Protein AF-A0A7Y8JFH6-F1 (afdb_monomer_lite)

Foldseek 3Di:
DFFQDQAEADDVVVLVVCVLLPNNVSYDHPVRDDPVVVVVSVVVSVVCVVVRRVSCVVRVVVSVVVVVVVVVVVCVVVVPDDLDQDDPDDDVDPVVLCLLQPFFDFKKKFAFLDPLQQQQAQFRNVVLLLQQVCLVVVVWQWEFAWDWFQDPLATDIDTDTHRHSVSSSVRHADDQADDDCLVVLLCLLVDDIAYEYEDELVSLVSSVVSCVVCVSSVVRYRFYEYEFDLFHAHPVLVVVLCVVVVHRSNQWGDWHLAGDAPPGWIWTQGVVRDIDIDRSCSSVLLVLQLQRTDQLSLQAQDRQSNSGQKGKYFQQDPVCNPPNHGMMMMTGNDPVVVVSVVVCCVVSSIPMDTDDSVSVCVRCQLSSLSRNALSLLLQVCLVVLVGHHDDDDSDHHDPLSVVLNCSNNVNHSQSVDPVSSVVVSPDDSVVSVVSSVSNSVSSND

pLDDT: mean 91.89, std 8.93, range [44.69, 98.88]

Structure (mmCIF, N/CA/C/O backbone):
data_AF-A0A7Y8JFH6-F1
#
_entry.id   AF-A0A7Y8JFH6-F1
#
loop_
_atom_site.group_PDB
_atom_site.id
_atom_site.type_symbol
_atom_site.label_atom_id
_atom_site.label_alt_id
_atom_site.label_comp_id
_atom_site.label_asym_id
_atom_site.label_entity_id
_atom_site.label_seq_id
_atom_site.pdbx_PDB_ins_code
_atom_site.Cartn_x
_atom_site.Cartn_y
_atom_site.Cartn_z
_atom_site.occupancy
_atom_site.B_iso_or_equiv
_atom_site.auth_seq_id
_atom_site.auth_comp_id
_atom_site.auth_asym_id
_atom_site.auth_atom_id
_atom_site.pdbx_PDB_model_num
ATOM 1 N N . MET A 1 1 ? 12.325 31.658 -53.247 1.00 56.62 1 MET A N 1
ATOM 2 C CA . MET A 1 1 ? 12.623 30.346 -52.626 1.00 56.62 1 MET A CA 1
ATOM 3 C C . MET A 1 1 ? 11.669 29.320 -53.206 1.00 56.62 1 MET A C 1
ATOM 5 O O . MET A 1 1 ? 10.513 29.658 -53.399 1.00 56.62 1 MET A O 1
ATOM 9 N N . GLY A 1 2 ? 12.150 28.122 -53.534 1.00 71.38 2 GLY A N 1
ATOM 10 C CA . GLY A 1 2 ? 11.347 27.076 -54.175 1.00 71.38 2 GLY A CA 1
ATOM 11 C C . GLY A 1 2 ? 12.100 26.475 -55.345 1.00 71.38 2 GLY A C 1
ATOM 12 O O . GLY A 1 2 ? 11.827 26.805 -56.493 1.00 71.38 2 GLY A O 1
ATOM 13 N N . VAL A 1 3 ? 13.129 25.690 -55.039 1.00 84.38 3 VAL A N 1
ATOM 14 C CA . VAL A 1 3 ? 13.939 25.002 -56.045 1.00 84.38 3 VAL A CA 1
ATOM 15 C C . VAL A 1 3 ? 13.212 23.702 -56.398 1.00 84.38 3 VAL A C 1
ATOM 17 O O . VAL A 1 3 ? 13.028 22.874 -55.502 1.00 84.38 3 VAL A O 1
ATOM 20 N N . PRO A 1 4 ? 12.766 23.515 -57.653 1.00 85.81 4 PRO A N 1
ATOM 21 C CA . PRO A 1 4 ? 12.249 22.231 -58.103 1.00 85.81 4 PRO A CA 1
ATOM 22 C C . PRO A 1 4 ? 13.277 21.142 -57.810 1.00 85.81 4 PRO A C 1
ATOM 24 O O . PRO A 1 4 ? 14.447 21.279 -58.160 1.00 85.81 4 PRO A O 1
ATOM 27 N N . THR A 1 5 ? 12.855 20.096 -57.108 1.00 85.19 5 THR A N 1
ATOM 28 C CA . THR A 1 5 ? 13.759 19.058 -56.608 1.00 85.19 5 THR A CA 1
ATOM 29 C C . THR A 1 5 ? 13.280 17.705 -57.106 1.00 85.19 5 THR A C 1
ATOM 31 O O . THR A 1 5 ? 12.131 17.339 -56.874 1.00 85.19 5 THR A O 1
ATOM 34 N N . LEU A 1 6 ? 14.170 16.968 -57.773 1.00 85.69 6 LEU A N 1
ATOM 35 C CA . LEU A 1 6 ? 13.974 15.558 -58.093 1.00 85.69 6 LEU A CA 1
ATOM 36 C C . LEU A 1 6 ? 14.655 14.724 -57.010 1.00 85.69 6 LEU A C 1
ATOM 38 O O . LEU A 1 6 ? 15.860 14.852 -56.792 1.00 85.69 6 LEU A O 1
ATOM 42 N N . LEU A 1 7 ? 13.892 13.872 -56.337 1.00 83.38 7 LEU A N 1
ATOM 43 C CA . LEU A 1 7 ? 14.429 12.955 -55.342 1.00 83.38 7 LEU A CA 1
ATOM 44 C C . LEU A 1 7 ? 14.799 11.633 -56.026 1.00 83.38 7 LEU A C 1
ATOM 46 O O . LEU A 1 7 ? 13.977 11.049 -56.732 1.00 83.38 7 LEU A O 1
ATOM 50 N N . VAL A 1 8 ? 16.036 11.166 -55.830 1.00 82.44 8 VAL A N 1
ATOM 51 C CA . VAL A 1 8 ? 16.575 9.942 -56.449 1.00 82.44 8 VAL A CA 1
ATOM 52 C C . VAL A 1 8 ? 17.218 9.066 -55.372 1.00 82.44 8 VAL A C 1
ATOM 54 O O . VAL A 1 8 ? 18.068 9.547 -54.629 1.00 82.44 8 VAL A O 1
ATOM 57 N N . GLY A 1 9 ? 16.803 7.797 -55.271 1.00 67.94 9 GLY A N 1
ATOM 58 C CA . GLY A 1 9 ? 17.399 6.808 -54.355 1.00 67.94 9 GLY A CA 1
ATOM 59 C C . GLY A 1 9 ? 17.304 7.152 -52.856 1.00 67.94 9 GLY A C 1
ATOM 60 O O . GLY A 1 9 ? 18.327 7.242 -52.181 1.00 67.94 9 GLY A O 1
ATOM 61 N N . TRP A 1 10 ? 16.097 7.367 -52.321 1.00 63.84 10 TRP A N 1
ATOM 62 C CA . TRP A 1 10 ? 15.882 7.933 -50.974 1.00 63.84 10 TRP A CA 1
ATOM 63 C C . TRP A 1 10 ? 15.429 6.943 -49.890 1.00 63.84 10 TRP A C 1
ATOM 65 O O . TRP A 1 10 ? 15.054 5.803 -50.148 1.00 63.84 10 TRP A O 1
ATOM 75 N N . SER A 1 11 ? 15.395 7.451 -48.649 1.00 60.56 11 SER A N 1
ATOM 76 C CA . SER A 1 11 ? 14.645 6.896 -47.514 1.00 60.56 11 SER A CA 1
ATOM 77 C C . SER A 1 11 ? 13.288 7.600 -47.350 1.00 60.56 11 SER A C 1
ATOM 79 O O . SER A 1 11 ? 13.166 8.784 -47.676 1.00 60.56 11 SER A O 1
ATOM 81 N N . HIS A 1 12 ? 12.274 6.903 -46.813 1.00 72.81 12 HIS A N 1
ATOM 82 C CA . HIS A 1 12 ? 10.877 7.375 -46.684 1.00 72.81 12 HIS A CA 1
ATOM 83 C C . HIS A 1 12 ? 10.707 8.807 -46.133 1.00 72.81 12 HIS A C 1
ATOM 85 O O . HIS A 1 12 ? 9.778 9.505 -46.522 1.00 72.81 12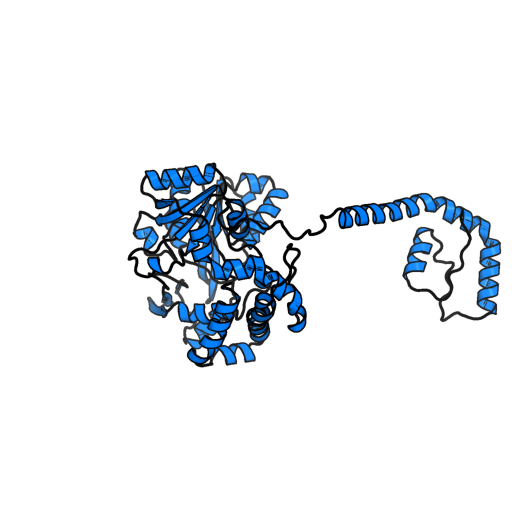 HIS A O 1
ATOM 91 N N . LYS A 1 13 ? 11.655 9.288 -45.321 1.00 76.25 13 LYS A N 1
ATOM 92 C CA . LYS A 1 13 ? 11.662 10.635 -44.735 1.00 76.25 13 LYS A CA 1
ATOM 93 C C . LYS A 1 13 ? 11.619 11.773 -45.765 1.00 76.25 13 LYS A C 1
ATOM 95 O O . LYS A 1 13 ? 11.018 12.808 -45.505 1.00 76.25 13 LYS A O 1
ATOM 100 N N . TYR A 1 14 ? 12.285 11.629 -46.909 1.00 80.69 14 TYR A N 1
ATOM 101 C CA . TYR A 1 14 ? 12.331 12.699 -47.918 1.00 80.69 14 TYR A CA 1
ATOM 102 C C . TYR A 1 14 ? 11.073 12.734 -48.789 1.00 80.69 14 TYR A C 1
ATOM 104 O O . TYR A 1 14 ? 10.660 13.810 -49.216 1.00 80.69 14 TYR A O 1
ATOM 112 N N . LEU A 1 15 ? 10.443 11.574 -48.994 1.00 81.62 15 LEU A N 1
ATOM 113 C CA . LEU A 1 15 ? 9.133 11.486 -49.631 1.00 81.62 15 LEU A CA 1
ATOM 114 C C . LEU A 1 15 ? 8.068 12.168 -48.771 1.00 81.62 15 LEU A C 1
ATOM 116 O O . LEU A 1 15 ? 7.333 12.997 -49.287 1.00 81.62 15 LEU A O 1
ATOM 120 N N . GLU A 1 16 ? 8.048 11.906 -47.462 1.00 85.00 16 GLU A N 1
ATOM 121 C CA . GLU A 1 16 ? 7.107 12.562 -46.543 1.00 85.00 16 GLU A CA 1
ATOM 122 C C . GLU A 1 16 ? 7.185 14.091 -46.647 1.00 85.00 16 GLU A C 1
ATOM 124 O O . GLU A 1 16 ? 6.158 14.762 -46.693 1.00 85.00 16 GLU A O 1
ATOM 129 N N . VAL A 1 17 ? 8.396 14.651 -46.758 1.00 86.69 17 VAL A N 1
ATOM 130 C CA . VAL A 1 17 ? 8.580 16.096 -46.957 1.00 86.69 17 VAL A CA 1
ATOM 131 C C . VAL A 1 17 ? 8.032 16.548 -48.311 1.00 86.69 17 VAL A C 1
ATOM 133 O O . VAL A 1 17 ? 7.343 17.561 -48.360 1.00 86.69 17 VAL A O 1
ATOM 136 N N . LEU A 1 18 ? 8.293 15.821 -49.403 1.00 88.44 18 LEU A N 1
ATOM 137 C CA . LEU A 1 18 ? 7.726 16.150 -50.718 1.00 88.44 18 LEU A CA 1
ATOM 138 C C . LEU A 1 18 ? 6.194 16.069 -50.728 1.00 88.44 18 LEU A C 1
ATOM 140 O O . LEU A 1 18 ? 5.548 16.927 -51.328 1.00 88.44 18 LEU A O 1
ATOM 144 N N . ASP A 1 19 ? 5.605 15.096 -50.039 1.00 90.94 19 ASP A N 1
ATOM 145 C CA . ASP A 1 19 ? 4.155 14.933 -49.922 1.00 90.94 19 ASP A CA 1
ATOM 146 C C . ASP A 1 19 ? 3.500 16.108 -49.192 1.00 90.94 19 ASP A C 1
ATOM 148 O O . ASP A 1 19 ? 2.414 16.541 -49.583 1.00 90.94 19 ASP A O 1
ATOM 152 N N . MET A 1 20 ? 4.182 16.713 -48.211 1.00 90.62 20 MET A N 1
ATOM 153 C CA . MET A 1 20 ? 3.708 17.951 -47.573 1.00 90.62 20 MET A CA 1
ATOM 154 C C . MET A 1 20 ? 3.569 19.119 -48.566 1.00 90.62 20 MET A C 1
ATOM 156 O O . MET A 1 20 ? 2.767 20.024 -48.337 1.00 90.62 20 MET A O 1
ATOM 160 N N . PHE A 1 21 ? 4.324 19.093 -49.668 1.00 92.06 21 PHE A N 1
ATOM 161 C CA . PHE A 1 21 ? 4.227 20.050 -50.775 1.00 92.06 21 PHE A CA 1
ATOM 162 C C . PHE A 1 21 ? 3.392 19.531 -51.958 1.00 92.06 21 PHE A C 1
ATOM 164 O O . PHE A 1 21 ? 3.303 20.217 -52.973 1.00 92.06 21 PHE A O 1
ATOM 171 N N . GLN A 1 22 ? 2.791 18.339 -51.849 1.00 92.06 22 GLN A N 1
ATOM 172 C CA . GLN A 1 22 ? 2.114 17.629 -52.945 1.00 92.06 22 GLN A CA 1
ATOM 173 C C . GLN A 1 22 ? 3.027 17.362 -54.155 1.00 92.06 22 GLN A C 1
ATOM 175 O O . GLN A 1 22 ? 2.615 17.451 -55.314 1.00 92.06 22 GLN A O 1
ATOM 180 N N . LEU A 1 23 ? 4.291 17.047 -53.878 1.00 92.12 23 LEU A N 1
ATOM 181 C CA . LEU A 1 23 ? 5.343 16.807 -54.865 1.00 92.12 23 LEU A CA 1
ATOM 182 C C . LEU A 1 23 ? 5.895 15.378 -54.814 1.00 92.12 23 LEU A C 1
ATOM 184 O O . LEU A 1 23 ? 6.928 15.112 -55.423 1.00 92.12 23 LEU A O 1
ATOM 188 N N . GLY A 1 24 ? 5.216 14.445 -54.138 1.00 86.56 24 GLY A N 1
ATOM 189 C CA . GLY A 1 24 ? 5.629 13.039 -54.059 1.00 86.56 24 GLY A CA 1
ATOM 190 C C . GLY A 1 24 ? 5.756 12.339 -55.415 1.00 86.56 24 GLY A C 1
ATOM 191 O O . GLY A 1 24 ? 6.442 11.329 -55.525 1.00 86.56 24 GLY A O 1
ATOM 192 N N . GLU A 1 25 ? 5.156 12.892 -56.475 1.00 86.75 25 GLU A N 1
ATOM 193 C CA . GLU A 1 25 ? 5.345 12.421 -57.852 1.00 86.75 25 GLU A CA 1
ATOM 194 C C . GLU A 1 25 ? 6.782 12.621 -58.370 1.00 86.75 25 GLU A C 1
ATOM 196 O O . GLU A 1 25 ? 7.214 11.889 -59.262 1.00 86.75 25 GLU A O 1
ATOM 201 N N . TRP A 1 26 ? 7.547 13.566 -57.805 1.00 88.50 26 TRP A N 1
ATOM 202 C CA . TRP A 1 26 ? 8.926 13.908 -58.193 1.00 88.50 26 TRP A CA 1
ATOM 203 C C . TRP A 1 26 ? 9.975 13.037 -57.499 1.00 88.50 26 TRP A C 1
ATOM 205 O O . TRP A 1 26 ? 11.069 13.482 -57.148 1.00 88.50 26 TRP A O 1
ATOM 215 N N . GLN A 1 27 ? 9.628 11.765 -57.334 1.00 86.44 27 GLN A N 1
ATOM 216 C CA . GLN A 1 27 ? 10.474 10.736 -56.762 1.00 86.44 27 GLN A CA 1
ATOM 217 C C . GLN A 1 27 ? 10.718 9.634 -57.813 1.00 86.44 27 GLN A C 1
ATOM 219 O O . GLN A 1 27 ? 9.790 9.182 -58.486 1.00 86.44 27 GLN A O 1
ATOM 224 N N . MET A 1 28 ? 11.963 9.176 -57.958 1.00 83.06 28 MET A N 1
ATOM 225 C CA . MET A 1 28 ? 12.337 7.974 -58.727 1.00 83.06 28 MET A CA 1
ATOM 226 C C . MET A 1 28 ? 13.029 6.840 -57.919 1.00 83.06 28 MET A C 1
ATOM 228 O O . MET A 1 28 ? 14.190 6.953 -57.515 1.00 83.06 28 MET A O 1
ATOM 232 N N . ASP A 1 29 ? 12.305 5.739 -57.682 1.00 78.75 29 ASP A N 1
ATOM 233 C CA . ASP A 1 29 ? 12.780 4.613 -56.862 1.00 78.75 29 ASP A CA 1
ATOM 234 C C . ASP A 1 29 ? 14.007 3.930 -57.494 1.00 78.75 29 ASP A C 1
ATOM 236 O O . ASP A 1 29 ? 14.147 3.902 -58.720 1.00 78.75 29 ASP A O 1
ATOM 240 N N . TYR A 1 30 ? 14.889 3.352 -56.669 1.00 76.75 30 TYR A N 1
ATOM 241 C CA . TYR A 1 30 ? 16.127 2.714 -57.137 1.00 76.75 30 TYR A CA 1
ATOM 242 C C . TYR A 1 30 ? 15.876 1.555 -58.118 1.00 76.75 30 TYR A C 1
ATOM 244 O O . TYR A 1 30 ? 16.711 1.291 -58.979 1.00 76.75 30 TYR A O 1
ATOM 252 N N . SER A 1 31 ? 14.718 0.891 -58.038 1.00 77.31 31 SER A N 1
ATOM 253 C CA . SER A 1 31 ? 14.317 -0.178 -58.963 1.00 77.31 31 SER A CA 1
ATOM 254 C C . SER A 1 31 ? 14.031 0.311 -60.389 1.00 77.31 31 SER A C 1
ATOM 256 O O . SER A 1 31 ? 13.975 -0.499 -61.311 1.00 77.31 31 SER A O 1
ATOM 258 N N . ARG A 1 32 ? 13.862 1.625 -60.590 1.00 69.94 32 ARG A N 1
ATOM 259 C CA . ARG A 1 32 ? 13.560 2.261 -61.888 1.00 69.94 32 ARG A CA 1
ATOM 260 C C . ARG A 1 32 ? 14.728 3.099 -62.420 1.00 69.94 32 ARG A C 1
ATOM 262 O O . ARG A 1 32 ? 14.540 3.968 -63.267 1.00 69.94 32 ARG A O 1
ATOM 269 N N . PHE A 1 33 ? 15.928 2.859 -61.900 1.00 76.44 33 PHE A N 1
ATOM 270 C CA . PHE A 1 33 ? 17.109 3.678 -62.139 1.00 76.44 33 PHE A CA 1
ATOM 271 C C . PHE A 1 33 ? 17.815 3.308 -63.456 1.00 76.44 33 PHE A C 1
ATOM 273 O O . PHE A 1 33 ? 18.425 2.248 -63.573 1.00 76.44 33 PHE A O 1
ATOM 280 N N . SER A 1 34 ? 17.770 4.207 -64.442 1.00 85.50 34 SER A N 1
ATOM 281 C CA . SER A 1 34 ? 18.643 4.209 -65.626 1.00 85.50 34 SER A CA 1
ATOM 282 C C . SER A 1 34 ? 18.992 5.650 -66.004 1.00 85.50 34 SER A C 1
ATOM 284 O O . SER A 1 34 ? 18.264 6.574 -65.633 1.00 85.50 34 SER A O 1
ATOM 286 N N . LEU A 1 35 ? 20.102 5.859 -66.720 1.00 83.12 35 LEU A N 1
ATOM 287 C CA . LEU A 1 35 ? 20.533 7.201 -67.128 1.00 83.12 35 LEU A CA 1
ATOM 288 C C . LEU A 1 35 ? 19.455 7.905 -67.966 1.00 83.12 35 LEU A C 1
ATOM 290 O O . LEU A 1 35 ? 19.136 9.063 -67.703 1.00 83.12 35 LEU A O 1
ATOM 294 N N . ASP A 1 36 ? 18.847 7.181 -68.906 1.00 88.25 36 ASP A N 1
ATOM 295 C CA . ASP A 1 36 ? 17.793 7.711 -69.772 1.00 88.25 36 ASP A CA 1
ATOM 296 C C . ASP A 1 36 ? 16.550 8.100 -68.963 1.00 88.25 36 ASP A C 1
ATOM 298 O O . ASP A 1 36 ? 16.059 9.221 -69.091 1.00 88.25 36 ASP A O 1
ATOM 302 N N . ALA A 1 37 ? 16.118 7.244 -68.029 1.00 84.62 37 ALA A N 1
ATOM 303 C CA . ALA A 1 37 ? 14.980 7.536 -67.158 1.00 84.62 37 ALA A CA 1
ATOM 304 C C . ALA A 1 37 ? 15.211 8.770 -66.265 1.00 84.62 37 ALA A C 1
ATOM 306 O O . ALA A 1 37 ? 14.288 9.555 -66.051 1.00 84.62 37 ALA A O 1
ATOM 307 N N . ILE A 1 38 ? 16.433 8.984 -65.761 1.00 85.44 38 ILE A N 1
ATOM 308 C CA . ILE A 1 38 ? 16.773 10.183 -64.974 1.00 85.44 38 ILE A CA 1
ATOM 309 C C . ILE A 1 38 ? 16.719 11.430 -65.853 1.00 85.44 38 ILE A C 1
ATOM 311 O O . ILE A 1 38 ? 16.131 12.436 -65.454 1.00 85.44 38 ILE A O 1
ATOM 315 N N . CYS A 1 39 ? 17.318 11.366 -67.044 1.00 88.44 39 CYS A N 1
ATOM 316 C CA . CYS A 1 39 ? 17.331 12.476 -67.989 1.00 88.44 39 CYS A CA 1
ATOM 317 C C . CYS A 1 39 ? 15.914 12.868 -68.425 1.00 88.44 39 CYS A C 1
ATOM 319 O O . CYS A 1 39 ? 15.609 14.060 -68.474 1.00 88.44 39 CYS A O 1
ATOM 321 N N . ASP A 1 40 ? 15.044 11.895 -68.694 1.00 89.44 40 ASP A N 1
ATOM 322 C CA . ASP A 1 40 ? 13.644 12.141 -69.051 1.00 89.44 40 ASP A CA 1
ATOM 323 C C . ASP A 1 40 ? 12.879 12.776 -67.885 1.00 89.44 40 ASP A C 1
ATOM 325 O O . ASP A 1 40 ? 12.254 13.824 -68.044 1.00 89.44 40 ASP A O 1
ATOM 329 N N . ARG A 1 41 ? 13.017 12.230 -66.670 1.00 88.81 41 ARG A N 1
ATOM 330 C CA . ARG A 1 41 ? 12.370 12.797 -65.475 1.00 88.81 41 ARG A CA 1
ATOM 331 C C . ARG A 1 41 ? 12.860 14.198 -65.134 1.00 88.81 41 ARG A C 1
ATOM 333 O O . ARG A 1 41 ? 12.076 15.008 -64.641 1.00 88.81 41 ARG A O 1
ATOM 340 N N . PHE A 1 42 ? 14.133 14.493 -65.381 1.00 89.25 42 PHE A N 1
ATOM 341 C CA . PHE A 1 42 ? 14.674 15.833 -65.197 1.00 89.25 42 PHE A CA 1
ATOM 342 C C . PHE A 1 42 ? 14.129 16.804 -66.251 1.00 89.25 42 PHE A C 1
ATOM 344 O O . PHE A 1 42 ? 13.738 17.915 -65.900 1.00 89.25 42 PHE A O 1
ATOM 351 N N . ARG A 1 43 ? 14.029 16.380 -67.519 1.00 92.06 43 ARG A N 1
ATOM 352 C CA . ARG A 1 43 ? 13.391 17.175 -68.582 1.00 92.06 43 ARG A CA 1
ATOM 353 C C . ARG A 1 43 ? 11.930 17.489 -68.248 1.00 92.06 43 ARG A C 1
ATOM 355 O O . ARG A 1 43 ? 11.533 18.648 -68.350 1.00 92.06 43 ARG A O 1
ATOM 362 N N . ASP A 1 44 ? 11.176 16.511 -67.751 1.00 91.88 44 ASP A N 1
ATOM 363 C CA . ASP A 1 44 ? 9.791 16.709 -67.305 1.00 91.88 44 ASP A CA 1
ATOM 364 C C . ASP A 1 44 ? 9.689 17.689 -66.126 1.00 91.88 44 ASP A C 1
ATOM 366 O O . ASP A 1 44 ? 8.803 18.547 -66.101 1.00 91.88 44 ASP A O 1
ATOM 370 N N . LEU A 1 45 ? 10.607 17.597 -65.155 1.00 91.81 45 LEU A N 1
ATOM 371 C CA . LEU A 1 45 ? 10.655 18.516 -64.013 1.00 91.81 45 LEU A CA 1
ATOM 372 C C . LEU A 1 45 ? 10.946 19.951 -64.457 1.00 91.81 45 LEU A C 1
ATOM 374 O O . LEU A 1 45 ? 10.324 20.883 -63.951 1.00 91.81 45 LEU A O 1
ATOM 378 N N . VAL A 1 46 ? 11.871 20.128 -65.403 1.00 91.62 46 VAL A N 1
ATOM 379 C CA . VAL A 1 46 ? 12.195 21.438 -65.980 1.00 91.62 46 VAL A CA 1
ATOM 380 C C . VAL A 1 46 ? 10.991 21.997 -66.736 1.00 91.62 46 VAL A C 1
ATOM 382 O O . VAL A 1 46 ? 10.640 23.156 -66.542 1.00 91.62 46 VAL A O 1
ATOM 385 N N . HIS A 1 47 ? 10.290 21.177 -67.524 1.00 93.88 47 HIS A N 1
ATOM 386 C CA . HIS A 1 47 ? 9.086 21.617 -68.232 1.00 93.88 47 HIS A CA 1
ATOM 387 C C . HIS A 1 47 ? 7.957 22.034 -67.269 1.00 93.88 47 HIS A C 1
ATOM 389 O O . HIS A 1 47 ? 7.207 22.969 -67.548 1.00 93.88 47 HIS A O 1
ATOM 395 N N . ARG A 1 48 ? 7.823 21.359 -66.120 1.00 93.50 48 ARG A N 1
ATOM 396 C CA . ARG A 1 48 ? 6.808 21.658 -65.091 1.00 93.50 48 ARG A CA 1
ATOM 397 C C . ARG A 1 48 ? 7.335 22.552 -63.964 1.00 93.50 48 ARG A C 1
ATOM 399 O O . ARG A 1 48 ? 6.701 22.656 -62.913 1.00 93.50 48 ARG A O 1
ATOM 406 N N . GLU A 1 49 ? 8.463 23.240 -64.157 1.00 92.31 49 GLU A N 1
ATOM 407 C CA . GLU A 1 49 ? 9.128 23.941 -63.055 1.00 92.31 49 GLU A CA 1
ATOM 408 C C . GLU A 1 49 ? 8.258 25.033 -62.417 1.00 92.31 49 GLU A C 1
ATOM 410 O O . GLU A 1 49 ? 8.304 25.228 -61.202 1.00 92.31 49 GLU A O 1
ATOM 415 N N . GLN A 1 50 ? 7.436 25.727 -63.212 1.00 91.38 50 GLN A N 1
ATOM 416 C CA . GLN A 1 50 ? 6.572 26.795 -62.710 1.00 91.38 50 GLN A CA 1
ATOM 417 C C . GLN A 1 50 ? 5.472 26.239 -61.803 1.00 91.38 50 GLN A C 1
ATOM 419 O O . GLN A 1 50 ? 5.218 26.802 -60.739 1.00 91.38 50 GLN A O 1
ATOM 424 N N . GLU A 1 51 ? 4.879 25.105 -62.177 1.00 92.00 51 GLU A N 1
ATOM 425 C CA . GLU A 1 51 ? 3.876 24.408 -61.370 1.00 92.00 51 GLU A CA 1
ATOM 426 C C . GLU A 1 51 ? 4.477 23.960 -60.031 1.00 92.00 51 GLU A C 1
ATOM 428 O O . GLU A 1 51 ? 3.908 24.198 -58.964 1.00 92.00 51 GLU A O 1
ATOM 433 N N . VAL A 1 52 ? 5.676 23.372 -60.071 1.00 91.62 52 VAL A N 1
ATOM 434 C CA . VAL A 1 52 ? 6.391 22.930 -58.867 1.00 91.62 52 VAL A CA 1
ATOM 435 C C . VAL A 1 52 ? 6.721 24.117 -57.962 1.00 91.62 52 VAL A C 1
ATOM 437 O O . VAL A 1 52 ? 6.504 24.051 -56.753 1.00 91.62 52 VAL A O 1
ATOM 440 N N . ARG A 1 53 ? 7.181 25.239 -58.528 1.00 93.31 53 ARG A N 1
ATOM 441 C CA . ARG A 1 53 ? 7.449 26.473 -57.772 1.00 93.31 53 ARG A CA 1
ATOM 442 C C . ARG A 1 53 ? 6.191 27.035 -57.115 1.00 93.31 53 ARG A C 1
ATOM 444 O O . ARG A 1 53 ? 6.263 27.457 -55.961 1.00 93.31 53 ARG A O 1
ATOM 451 N N . GLN A 1 54 ? 5.055 27.018 -57.811 1.00 92.81 54 GLN A N 1
ATOM 452 C CA . GLN A 1 54 ? 3.770 27.467 -57.268 1.00 92.81 54 GLN A CA 1
ATOM 453 C C . GLN A 1 54 ? 3.296 26.575 -56.119 1.00 92.81 54 GLN A C 1
ATOM 455 O O . GLN A 1 54 ? 2.922 27.097 -55.070 1.00 92.81 54 GLN A O 1
ATOM 460 N N . LYS A 1 55 ? 3.388 25.246 -56.266 1.00 91.69 55 LYS A N 1
ATOM 461 C CA . LYS A 1 55 ? 3.082 24.293 -55.186 1.00 91.69 55 LYS A CA 1
ATOM 462 C C . LYS A 1 55 ? 3.971 24.524 -53.965 1.00 91.69 55 LYS A C 1
ATOM 464 O O . LYS A 1 55 ? 3.461 24.628 -52.850 1.00 91.69 55 LYS A O 1
ATOM 469 N N . ILE A 1 56 ? 5.283 24.699 -54.161 1.00 92.19 56 ILE A N 1
ATOM 470 C CA . ILE A 1 56 ? 6.190 25.022 -53.050 1.00 92.19 56 ILE A CA 1
ATOM 471 C C . ILE A 1 56 ? 5.749 26.315 -52.365 1.00 92.19 56 ILE A C 1
ATOM 473 O O . ILE A 1 56 ? 5.587 26.322 -51.150 1.00 92.19 56 ILE A O 1
ATOM 477 N N . ALA A 1 57 ? 5.507 27.388 -53.120 1.00 93.00 57 ALA A N 1
ATOM 478 C CA . ALA A 1 57 ? 5.105 28.673 -52.555 1.00 93.00 57 ALA A CA 1
ATOM 479 C C . ALA A 1 57 ? 3.775 28.601 -51.783 1.00 93.00 57 ALA A C 1
ATOM 481 O O . ALA A 1 57 ? 3.670 29.181 -50.704 1.00 93.00 57 ALA A O 1
ATOM 482 N N . ALA A 1 58 ? 2.788 27.864 -52.298 1.00 94.06 58 ALA A N 1
ATOM 483 C CA . ALA A 1 58 ? 1.475 27.713 -51.674 1.00 94.06 58 ALA A CA 1
ATOM 484 C C . ALA A 1 58 ? 1.532 26.926 -50.354 1.00 94.06 58 ALA A C 1
ATOM 486 O O . ALA A 1 58 ? 0.853 27.281 -49.390 1.00 94.06 58 ALA A O 1
ATOM 487 N N . HIS A 1 59 ? 2.354 25.875 -50.290 1.00 93.69 59 HIS A N 1
ATOM 488 C CA . HIS A 1 59 ? 2.432 24.996 -49.120 1.00 93.69 59 HIS A CA 1
ATOM 489 C C . HIS A 1 59 ? 3.508 25.409 -48.107 1.00 93.69 59 HIS A C 1
ATOM 491 O O . HIS A 1 59 ? 3.397 25.056 -46.931 1.00 93.69 59 HIS A O 1
ATOM 497 N N . LEU A 1 60 ? 4.508 26.202 -48.511 1.00 92.56 60 LEU A N 1
ATOM 498 C CA . LEU A 1 60 ? 5.616 26.628 -47.650 1.00 92.56 60 LEU A CA 1
ATOM 499 C C . LEU A 1 60 ? 5.161 27.229 -46.309 1.00 92.56 60 LEU A C 1
ATOM 501 O O . LEU A 1 60 ? 5.719 26.817 -45.295 1.00 92.56 60 LEU A O 1
ATOM 505 N N . PRO A 1 61 ? 4.139 28.107 -46.224 1.00 93.81 61 PRO A N 1
ATOM 506 C CA . PRO A 1 61 ? 3.688 28.631 -44.933 1.00 93.81 61 PRO A CA 1
ATOM 507 C C . PRO A 1 61 ? 3.200 27.539 -43.968 1.00 93.81 61 PRO A C 1
ATOM 509 O O . PRO A 1 61 ? 3.530 27.561 -42.782 1.00 93.81 61 PRO A O 1
ATOM 512 N N . ALA A 1 62 ? 2.446 26.554 -44.466 1.00 91.50 62 ALA A N 1
ATOM 513 C CA . ALA A 1 62 ? 1.916 25.462 -43.651 1.00 91.50 62 ALA A CA 1
ATOM 514 C C . ALA A 1 62 ? 3.017 24.483 -43.216 1.00 91.50 62 ALA A C 1
ATOM 516 O O . ALA A 1 62 ? 3.042 24.053 -42.061 1.00 91.50 62 ALA A O 1
ATOM 517 N N . VAL A 1 63 ? 3.954 24.171 -44.117 1.00 89.81 63 VAL A N 1
ATOM 518 C CA . VAL A 1 63 ? 5.110 23.316 -43.816 1.00 89.81 63 VAL A CA 1
ATOM 519 C C . VAL A 1 63 ? 6.027 23.979 -42.789 1.00 89.81 63 VAL A C 1
ATOM 521 O O . VAL A 1 63 ? 6.421 23.331 -41.820 1.00 89.81 63 VAL A O 1
ATOM 524 N N . THR A 1 64 ? 6.305 25.278 -42.938 1.00 89.38 64 THR A N 1
ATOM 525 C CA . THR A 1 64 ? 7.082 26.056 -41.963 1.00 89.38 64 THR A CA 1
ATOM 526 C C . THR A 1 64 ? 6.407 26.043 -40.596 1.00 89.38 64 THR A C 1
ATOM 528 O O . THR A 1 64 ? 7.051 25.669 -39.621 1.00 89.38 64 THR A O 1
ATOM 531 N N . LYS A 1 65 ? 5.094 26.300 -40.521 1.00 89.06 65 LYS A N 1
ATOM 532 C CA . LYS A 1 65 ? 4.333 26.235 -39.262 1.00 89.06 65 LYS A CA 1
ATOM 533 C C . LYS A 1 65 ? 4.351 24.842 -38.618 1.00 89.06 65 LYS A C 1
ATOM 535 O O . LYS A 1 65 ? 4.430 24.708 -37.399 1.00 89.06 65 LYS A O 1
ATOM 540 N N . SER A 1 66 ? 4.290 23.780 -39.423 1.00 87.94 66 SER A N 1
ATOM 541 C CA . SER A 1 66 ? 4.437 22.407 -38.923 1.00 87.94 66 SER A CA 1
ATOM 542 C C . SER A 1 66 ? 5.844 22.139 -38.381 1.00 87.94 66 SER A C 1
ATOM 544 O O . SER A 1 66 ? 5.991 21.408 -37.404 1.00 87.94 66 SER A O 1
ATOM 546 N N . SER A 1 67 ? 6.872 22.712 -39.008 1.00 85.62 67 SER A N 1
ATOM 547 C CA . SER A 1 67 ? 8.265 22.608 -38.565 1.00 85.62 67 SER A CA 1
ATOM 548 C C . SER A 1 67 ? 8.513 23.396 -37.275 1.00 85.62 67 SER A C 1
ATOM 550 O O . SER A 1 67 ? 9.154 22.888 -36.359 1.00 85.62 67 SER A O 1
ATOM 552 N N . GLU A 1 68 ? 7.937 24.594 -37.147 1.00 88.12 68 GLU A N 1
ATOM 553 C CA . GLU A 1 68 ? 7.966 25.410 -35.924 1.00 88.12 68 GLU A CA 1
ATOM 554 C C . GLU A 1 68 ? 7.397 24.651 -34.721 1.00 88.12 68 GLU A C 1
ATOM 556 O O . GLU A 1 68 ? 7.998 24.648 -33.651 1.00 88.12 68 GLU A O 1
ATOM 561 N N . ARG A 1 69 ? 6.325 23.874 -34.912 1.00 86.62 69 ARG A N 1
ATOM 562 C CA . ARG A 1 69 ? 5.761 23.028 -33.849 1.00 86.62 69 ARG A CA 1
ATOM 563 C C . ARG A 1 69 ? 6.746 21.976 -33.318 1.00 86.62 69 ARG A C 1
ATOM 565 O O . ARG A 1 69 ? 6.662 21.591 -32.153 1.00 86.62 69 ARG A O 1
ATOM 572 N N . ASN A 1 70 ? 7.690 21.510 -34.142 1.00 83.44 70 ASN A N 1
ATOM 573 C CA . ASN A 1 70 ? 8.758 20.621 -33.675 1.00 83.44 70 ASN A CA 1
ATOM 574 C C . ASN A 1 70 ? 9.754 21.365 -32.775 1.00 83.44 70 ASN A C 1
ATOM 576 O O . ASN A 1 70 ? 10.277 20.765 -31.837 1.00 83.44 70 ASN A O 1
ATOM 580 N N . TRP A 1 71 ? 9.993 22.656 -33.029 1.00 84.19 71 TRP A N 1
ATOM 581 C CA . TRP A 1 71 ? 10.801 23.507 -32.155 1.00 84.19 71 TRP A CA 1
ATOM 582 C C . TRP A 1 71 ? 10.099 23.800 -30.835 1.00 84.19 71 TRP A C 1
ATOM 584 O O . TRP A 1 71 ? 10.758 23.726 -29.804 1.00 84.19 71 TRP A O 1
ATOM 594 N N . ASP A 1 72 ? 8.784 24.021 -30.836 1.00 83.56 72 ASP A N 1
ATOM 595 C CA . ASP A 1 72 ? 8.003 24.167 -29.600 1.00 83.56 72 ASP A CA 1
ATOM 596 C C . ASP A 1 72 ? 8.076 22.899 -28.737 1.00 83.56 72 ASP A C 1
ATOM 598 O O . ASP A 1 72 ? 8.346 22.964 -27.539 1.00 83.56 72 ASP A O 1
ATOM 602 N N . LEU A 1 73 ? 7.920 21.724 -29.356 1.00 82.56 73 LEU A N 1
ATOM 603 C CA . LEU A 1 73 ? 8.066 20.429 -28.682 1.00 82.56 73 LEU A CA 1
ATOM 604 C C . LEU A 1 73 ? 9.494 20.205 -28.170 1.00 82.56 73 LEU A C 1
ATOM 606 O O . LEU A 1 73 ? 9.692 19.705 -27.062 1.00 82.56 73 LEU A O 1
ATOM 610 N N . ALA A 1 74 ? 10.507 20.571 -28.959 1.00 80.75 74 ALA A N 1
ATOM 611 C CA . ALA A 1 74 ? 11.899 20.491 -28.534 1.00 80.75 74 ALA A CA 1
ATOM 612 C C . ALA A 1 74 ? 12.177 21.451 -27.370 1.00 80.75 74 ALA A C 1
ATOM 614 O O . ALA A 1 74 ? 12.837 21.061 -26.412 1.00 80.75 74 ALA A O 1
ATOM 615 N N . ALA A 1 75 ? 11.640 22.669 -27.411 1.00 77.38 75 ALA A N 1
ATOM 616 C CA . ALA A 1 75 ? 11.743 23.643 -26.337 1.00 77.38 75 ALA A CA 1
ATOM 617 C C . ALA A 1 75 ? 11.034 23.147 -25.072 1.00 77.38 75 ALA A C 1
ATOM 619 O O . ALA A 1 75 ? 11.612 23.254 -23.999 1.00 77.38 75 ALA A O 1
ATOM 620 N N . GLU A 1 76 ? 9.855 22.530 -25.167 1.00 76.56 76 GLU A N 1
ATOM 621 C CA . GLU A 1 76 ? 9.171 21.892 -24.033 1.00 76.56 76 GLU A CA 1
ATOM 622 C C . GLU A 1 76 ? 10.031 20.772 -23.415 1.00 76.56 76 GLU A C 1
ATOM 624 O O . GLU A 1 76 ? 10.206 20.703 -22.196 1.00 76.56 76 GLU A O 1
ATOM 629 N N . LEU A 1 77 ? 10.638 19.927 -24.254 1.00 73.31 77 LEU A N 1
ATOM 630 C CA . LEU A 1 77 ? 11.503 18.828 -23.818 1.00 73.31 77 LEU A CA 1
ATOM 631 C C . LEU A 1 77 ? 12.845 19.294 -23.238 1.00 73.31 77 LEU A C 1
ATOM 633 O O . LEU A 1 77 ? 13.365 18.646 -22.332 1.00 73.31 77 LEU A O 1
ATOM 637 N N . LEU A 1 78 ? 13.419 20.382 -23.754 1.00 71.31 78 LEU A N 1
ATOM 638 C CA . LEU A 1 78 ? 14.712 20.929 -23.323 1.00 71.31 78 LEU A CA 1
ATOM 639 C C . LEU A 1 78 ? 14.579 21.907 -22.150 1.00 71.31 78 LEU A C 1
ATOM 641 O O . LEU A 1 78 ? 15.501 22.025 -21.346 1.00 71.31 78 LEU A O 1
ATOM 645 N N . SER A 1 79 ? 13.433 22.579 -22.033 1.00 65.56 79 SER A N 1
ATOM 646 C CA . SER A 1 79 ? 13.053 23.381 -20.862 1.00 65.56 79 SER A CA 1
ATOM 647 C C . SER A 1 79 ? 12.578 22.505 -19.708 1.00 65.56 79 SER A C 1
ATOM 649 O O . SER A 1 79 ? 12.454 22.986 -18.579 1.00 65.56 79 SER A O 1
ATOM 651 N N . ALA A 1 80 ? 12.347 21.209 -19.957 1.00 53.28 80 ALA A N 1
ATOM 652 C CA . ALA A 1 80 ? 12.246 20.236 -18.888 1.00 53.28 80 ALA A CA 1
ATOM 653 C C . ALA A 1 80 ? 13.528 20.338 -18.043 1.00 53.28 80 ALA A C 1
ATOM 655 O O . ALA A 1 80 ? 14.632 20.279 -18.591 1.00 53.28 80 ALA A O 1
ATOM 656 N N . PRO A 1 81 ? 13.413 20.531 -16.720 1.00 47.06 81 PRO A N 1
ATOM 657 C CA . PRO A 1 81 ? 14.553 20.860 -15.884 1.00 47.06 81 PRO A CA 1
ATOM 658 C C . PRO A 1 81 ? 15.666 19.831 -16.075 1.00 47.06 81 PRO A C 1
ATOM 660 O O . PRO A 1 81 ? 15.468 18.633 -15.854 1.00 47.06 81 PRO A O 1
ATOM 663 N N . ILE A 1 82 ? 16.853 20.315 -16.465 1.00 52.34 82 ILE A N 1
ATOM 664 C CA . ILE A 1 82 ? 18.090 19.541 -16.384 1.00 52.34 82 ILE A CA 1
ATOM 665 C C . ILE A 1 82 ? 18.132 18.990 -14.966 1.00 52.34 82 ILE A C 1
ATOM 667 O O . ILE A 1 82 ? 18.109 19.762 -14.005 1.00 52.34 82 ILE A O 1
ATOM 671 N N . ILE A 1 83 ? 18.177 17.664 -14.839 1.00 48.72 83 ILE A N 1
ATOM 672 C CA . ILE A 1 83 ? 18.355 16.982 -13.561 1.00 48.72 83 ILE A CA 1
ATOM 673 C C . ILE A 1 83 ? 19.732 17.388 -13.026 1.00 48.72 83 ILE A C 1
ATOM 675 O O . ILE A 1 83 ? 20.745 16.725 -13.256 1.00 48.72 83 ILE A O 1
ATOM 679 N N . ARG A 1 84 ? 19.783 18.524 -12.335 1.00 44.69 84 ARG A N 1
ATOM 680 C CA . ARG A 1 84 ? 20.902 18.878 -11.479 1.00 44.69 84 ARG A CA 1
ATOM 681 C C . ARG A 1 84 ? 20.878 17.868 -10.330 1.00 44.69 84 ARG A C 1
ATOM 683 O O . ARG A 1 84 ? 19.792 17.559 -9.831 1.00 44.69 84 ARG A O 1
ATOM 690 N N . PRO A 1 85 ? 22.028 17.302 -9.924 1.00 49.09 85 PRO A N 1
ATOM 691 C CA . PRO A 1 85 ? 22.067 16.515 -8.702 1.00 49.09 85 PRO A CA 1
ATOM 692 C C . PRO A 1 85 ? 21.484 17.380 -7.583 1.00 49.09 85 PRO A C 1
ATOM 694 O O . PRO A 1 85 ? 21.916 18.521 -7.412 1.00 49.09 85 PRO A O 1
ATOM 697 N N . GLU A 1 86 ? 20.458 16.872 -6.895 1.00 54.56 86 GLU A N 1
ATOM 698 C CA . GLU A 1 86 ? 19.828 17.629 -5.815 1.00 54.56 86 GLU A CA 1
ATOM 699 C C . GLU A 1 86 ? 20.895 18.101 -4.816 1.00 54.56 86 GLU A C 1
ATOM 701 O O . GLU A 1 86 ? 21.827 17.336 -4.519 1.00 54.56 86 GLU A O 1
ATOM 706 N N . PRO A 1 87 ? 20.767 19.328 -4.278 1.00 53.69 87 PRO A N 1
ATOM 707 C CA . PRO A 1 87 ? 21.609 19.762 -3.175 1.00 53.69 87 PRO A CA 1
ATOM 708 C C . PRO A 1 87 ? 21.544 18.724 -2.047 1.00 53.69 87 PRO A C 1
ATOM 710 O O . PRO A 1 87 ? 20.513 18.083 -1.822 1.00 53.69 87 PRO A O 1
ATOM 713 N N . LYS A 1 88 ? 22.669 18.513 -1.354 1.00 55.66 88 LYS A N 1
ATOM 714 C CA . LYS A 1 88 ? 22.726 17.593 -0.212 1.00 55.66 88 LYS A CA 1
ATOM 715 C C . LYS A 1 88 ? 21.714 18.067 0.836 1.00 55.66 88 LYS A C 1
ATOM 717 O O . LYS A 1 88 ? 21.969 19.045 1.526 1.00 55.66 88 LYS A O 1
ATOM 722 N N . ARG A 1 89 ? 20.577 17.376 0.948 1.00 66.31 89 ARG A N 1
ATOM 723 C CA . ARG A 1 89 ? 19.584 17.637 1.996 1.00 66.31 89 ARG A CA 1
ATOM 724 C C . ARG A 1 89 ? 20.214 17.274 3.346 1.00 66.31 89 ARG A C 1
ATOM 726 O O . ARG A 1 89 ? 20.703 16.143 3.464 1.00 66.31 89 ARG A O 1
ATOM 733 N N . PRO A 1 90 ? 20.252 18.175 4.340 1.00 60.00 90 PRO A N 1
ATOM 734 C CA . PRO A 1 90 ? 20.895 17.877 5.613 1.00 60.00 90 PRO A CA 1
ATOM 735 C C . PRO A 1 90 ? 20.214 16.679 6.278 1.00 60.00 90 PRO A C 1
ATOM 737 O O . PRO A 1 90 ? 18.991 16.657 6.443 1.00 60.00 90 PRO A O 1
ATOM 740 N N . PHE A 1 91 ? 20.989 15.666 6.665 1.00 65.62 91 PHE A N 1
ATOM 741 C CA . PHE A 1 91 ? 20.478 14.612 7.538 1.00 65.62 91 PHE A CA 1
ATOM 742 C C . PHE A 1 91 ? 20.062 15.253 8.871 1.00 65.62 91 PHE A C 1
ATOM 744 O O . PHE A 1 91 ? 20.797 16.084 9.394 1.00 65.62 91 PHE A O 1
ATOM 751 N N . GLY A 1 92 ? 18.877 14.922 9.383 1.00 75.56 92 GLY A N 1
ATOM 752 C CA . GLY A 1 92 ? 18.286 15.606 10.543 1.00 75.56 92 GLY A CA 1
ATOM 753 C C . GLY A 1 92 ? 17.347 16.775 10.206 1.00 75.56 92 GLY A C 1
ATOM 754 O O . GLY A 1 92 ? 16.657 17.255 11.095 1.00 75.56 92 GLY A O 1
ATOM 755 N N . SER A 1 93 ? 17.263 17.221 8.944 1.00 87.00 93 SER A N 1
ATOM 756 C CA . SER A 1 93 ? 16.318 18.278 8.532 1.00 87.00 93 SER A CA 1
ATOM 757 C C . SER A 1 93 ? 14.944 17.734 8.121 1.00 87.00 93 SER A C 1
ATOM 759 O O . SER A 1 93 ? 14.828 16.595 7.653 1.00 87.00 93 SER A O 1
ATOM 761 N N . ARG A 1 94 ? 13.908 18.585 8.204 1.00 88.50 94 ARG A N 1
ATOM 762 C CA . ARG A 1 94 ? 12.560 18.292 7.681 1.00 88.50 94 ARG A CA 1
ATOM 763 C C . ARG A 1 94 ? 12.588 17.970 6.187 1.00 88.50 94 ARG A C 1
ATOM 765 O O . ARG A 1 94 ? 12.038 16.956 5.778 1.00 88.50 94 ARG A O 1
ATOM 772 N N . GLU A 1 95 ? 13.313 18.752 5.394 1.00 87.50 95 GLU A N 1
ATOM 773 C CA . GLU A 1 95 ? 13.488 18.542 3.945 1.00 87.50 95 GLU A CA 1
ATOM 774 C C . GLU A 1 95 ? 14.122 17.177 3.624 1.00 87.50 95 GLU A C 1
ATOM 776 O O . GLU A 1 95 ? 13.778 16.511 2.636 1.00 87.50 95 GLU A O 1
ATOM 781 N N . GLY A 1 96 ? 15.061 16.745 4.473 1.00 88.94 96 GLY A N 1
ATOM 782 C CA . GLY A 1 96 ? 15.669 15.421 4.424 1.00 88.94 96 GLY A CA 1
ATOM 783 C C . GLY A 1 96 ? 14.676 14.306 4.750 1.00 88.94 96 GLY A C 1
ATOM 784 O O . GLY A 1 96 ? 14.712 13.259 4.104 1.00 88.94 96 GLY A O 1
ATOM 785 N N . ALA A 1 97 ? 13.764 14.523 5.699 1.00 93.19 97 ALA A N 1
ATOM 786 C CA . ALA A 1 97 ? 12.697 13.574 6.005 1.00 93.19 97 ALA A CA 1
ATOM 787 C C . ALA A 1 97 ? 11.639 13.506 4.891 1.00 93.19 97 ALA A C 1
ATOM 789 O O . ALA A 1 97 ? 11.266 12.414 4.457 1.00 93.19 97 ALA A O 1
ATOM 790 N N . GLU A 1 98 ? 11.219 14.653 4.357 1.00 94.44 98 GLU A N 1
ATOM 791 C CA . GLU A 1 98 ? 10.229 14.759 3.277 1.00 94.44 98 GLU A CA 1
ATOM 792 C C . GLU A 1 98 ? 10.700 14.101 1.974 1.00 94.44 98 GLU A C 1
ATOM 794 O O . GLU A 1 98 ? 9.883 13.593 1.210 1.00 94.44 98 GLU A O 1
ATOM 799 N N . PHE A 1 99 ? 12.013 14.000 1.737 1.00 91.19 99 PHE A N 1
ATOM 800 C CA . PHE A 1 99 ? 12.545 13.175 0.644 1.00 91.19 99 PHE A CA 1
ATOM 801 C C . PHE A 1 99 ? 12.060 11.713 0.720 1.00 91.19 99 PHE A C 1
ATOM 803 O O . PHE A 1 99 ? 11.740 11.091 -0.299 1.00 91.19 99 PHE A O 1
ATOM 810 N N . TRP A 1 100 ? 12.038 11.150 1.930 1.00 93.44 100 TRP A N 1
ATOM 811 C CA . TRP A 1 100 ? 11.706 9.748 2.168 1.00 93.44 100 TRP A CA 1
ATOM 812 C C . TRP A 1 100 ? 10.208 9.528 2.369 1.00 93.44 100 TRP A C 1
ATOM 814 O O . TRP A 1 100 ? 9.672 8.542 1.866 1.00 93.44 100 TRP A O 1
ATOM 824 N N . LEU A 1 101 ? 9.550 10.425 3.103 1.00 96.00 101 LEU A N 1
ATOM 825 C CA . LEU A 1 101 ? 8.154 10.276 3.529 1.00 96.00 101 LEU A CA 1
ATOM 826 C C . LEU A 1 101 ? 7.150 10.975 2.585 1.00 96.00 101 LEU A C 1
ATOM 828 O O . LEU A 1 101 ? 5.936 10.751 2.681 1.00 96.00 101 LEU A O 1
ATOM 832 N N . GLY A 1 102 ? 7.648 11.821 1.676 1.00 95.62 102 GLY A N 1
ATOM 833 C CA . GLY A 1 102 ? 6.874 12.869 1.006 1.00 95.62 102 GLY A CA 1
ATOM 834 C C . GLY A 1 102 ? 6.537 14.016 1.959 1.00 95.62 102 GLY A C 1
ATOM 835 O O . GLY A 1 102 ? 6.810 13.923 3.152 1.00 95.62 102 GLY A O 1
ATOM 836 N N . ALA A 1 103 ? 5.906 15.076 1.454 1.00 95.56 103 ALA A N 1
ATOM 837 C CA . ALA A 1 103 ? 5.432 16.178 2.293 1.00 95.56 103 ALA A CA 1
ATOM 838 C C . ALA A 1 103 ? 4.420 15.674 3.335 1.00 95.56 103 ALA A C 1
ATOM 840 O O . ALA A 1 103 ? 3.456 14.982 2.990 1.00 95.56 103 ALA A O 1
ATOM 841 N N . PHE A 1 104 ? 4.644 16.000 4.603 1.00 97.94 104 PHE A N 1
ATOM 842 C CA . PHE A 1 104 ? 3.785 15.614 5.721 1.00 97.94 104 PHE A CA 1
ATOM 843 C C . PHE A 1 104 ? 3.561 16.813 6.641 1.00 97.94 104 PHE A C 1
ATOM 845 O O . PHE A 1 104 ? 4.354 17.753 6.632 1.00 97.94 104 PHE A O 1
ATOM 852 N N . ASP A 1 105 ? 2.499 16.764 7.441 1.00 98.19 105 ASP A N 1
ATOM 853 C CA . ASP A 1 105 ? 2.212 17.759 8.473 1.00 98.19 105 ASP A CA 1
ATOM 854 C C . ASP A 1 105 ? 2.724 17.279 9.839 1.00 98.19 105 ASP A C 1
ATOM 856 O O . ASP A 1 105 ? 3.691 17.842 10.356 1.00 98.19 105 ASP A O 1
ATOM 860 N N . GLN A 1 106 ? 2.165 16.176 10.360 1.00 98.31 106 GLN A N 1
ATOM 861 C CA . GLN A 1 106 ? 2.580 15.553 11.623 1.00 98.31 106 GLN A CA 1
ATOM 862 C C . GLN A 1 106 ? 2.767 14.035 11.510 1.00 98.31 106 GLN A C 1
ATOM 864 O O . GLN A 1 106 ? 2.180 13.371 10.655 1.00 98.31 106 GLN A O 1
ATOM 869 N N . CYS A 1 107 ? 3.609 13.488 12.388 1.00 98.56 107 CYS A N 1
ATOM 870 C CA . CYS A 1 107 ? 3.947 12.070 12.483 1.00 98.56 107 CYS A CA 1
ATOM 871 C C . CYS A 1 107 ? 3.576 11.543 13.874 1.00 98.56 107 CYS A C 1
ATOM 873 O O . CYS A 1 107 ? 3.850 12.202 14.874 1.00 98.56 107 CYS A O 1
ATOM 875 N N . PHE A 1 108 ? 3.006 10.341 13.934 1.00 98.69 108 PHE A N 1
ATOM 876 C CA . PHE A 1 108 ? 2.542 9.696 15.160 1.00 98.69 108 PHE A CA 1
ATOM 877 C C . PHE A 1 108 ? 2.900 8.207 15.199 1.00 98.69 108 PHE A C 1
ATOM 879 O O . PHE A 1 108 ? 3.016 7.533 14.168 1.00 98.69 108 PHE A O 1
ATOM 886 N N . ILE A 1 109 ? 3.019 7.666 16.406 1.00 98.50 109 ILE A N 1
ATOM 887 C CA . ILE A 1 109 ? 3.155 6.232 16.652 1.00 98.50 109 ILE A CA 1
ATOM 888 C C . ILE A 1 109 ? 2.159 5.803 17.725 1.00 98.50 109 ILE A C 1
ATOM 890 O O . ILE A 1 109 ? 1.975 6.495 18.719 1.00 98.50 109 ILE A O 1
ATOM 894 N N . GLY A 1 110 ? 1.471 4.683 17.513 1.00 97.62 110 GLY A N 1
ATOM 895 C CA . GLY A 1 110 ? 0.418 4.262 18.435 1.00 97.62 110 GLY A CA 1
ATOM 896 C C . GLY A 1 110 ? -0.491 3.171 17.897 1.00 97.62 110 GLY A C 1
ATOM 897 O O . GLY A 1 110 ? -0.179 2.483 16.920 1.00 97.62 110 GLY A O 1
ATOM 898 N N . HIS A 1 111 ? -1.641 3.012 18.533 1.00 97.75 111 HIS A N 1
ATOM 899 C CA . HIS A 1 111 ? -2.654 2.028 18.174 1.00 97.75 111 HIS A CA 1
ATOM 900 C C . HIS A 1 111 ? -4.068 2.531 18.493 1.00 97.75 111 HIS A C 1
ATOM 902 O O . HIS A 1 111 ? -4.253 3.533 19.174 1.00 97.75 111 HIS A O 1
ATOM 908 N N . ALA A 1 112 ? -5.084 1.822 18.006 1.00 97.69 112 ALA A N 1
ATOM 909 C CA . ALA A 1 112 ? -6.470 2.028 18.404 1.00 97.69 112 ALA A CA 1
ATOM 910 C C . ALA A 1 112 ? -6.619 1.808 19.916 1.00 97.69 112 ALA A C 1
ATOM 912 O O . ALA A 1 112 ? -6.077 0.830 20.437 1.00 97.69 112 ALA A O 1
ATOM 913 N N . GLY A 1 113 ? -7.342 2.686 20.611 1.00 96.88 113 GLY A N 1
ATOM 914 C CA . GLY A 1 113 ? -7.642 2.557 22.043 1.00 96.88 113 GLY A CA 1
ATOM 915 C C . GLY A 1 113 ? -8.559 1.369 22.351 1.00 96.88 113 GLY A C 1
ATOM 916 O O . GLY A 1 113 ? -8.418 0.719 23.385 1.00 96.88 113 GLY A O 1
ATOM 917 N N . ASP A 1 114 ? -9.393 0.981 21.389 1.00 95.25 114 ASP A N 1
ATOM 918 C CA . ASP A 1 114 ? -10.313 -0.154 21.482 1.00 95.25 114 ASP A CA 1
ATOM 919 C C . ASP A 1 114 ? -9.643 -1.502 21.148 1.00 95.25 114 ASP A C 1
ATOM 921 O O . ASP A 1 114 ? -9.052 -1.684 20.077 1.00 95.25 114 ASP A O 1
ATOM 925 N N . GLU A 1 115 ? -9.742 -2.461 22.069 1.00 93.31 115 GLU A N 1
ATOM 926 C CA . GLU A 1 115 ? -9.161 -3.800 21.941 1.00 93.31 115 GLU A CA 1
ATOM 927 C C . GLU A 1 115 ? -9.777 -4.644 20.828 1.00 93.31 115 GLU A C 1
ATOM 929 O O . GLU A 1 115 ? -9.040 -5.296 20.085 1.00 93.31 115 GLU A O 1
ATOM 934 N N . GLN A 1 116 ? -11.090 -4.559 20.619 1.00 92.06 116 GLN A N 1
ATOM 935 C CA . GLN A 1 116 ? -11.787 -5.337 19.591 1.00 92.06 116 GLN A CA 1
ATOM 936 C C . GLN A 1 116 ? -11.321 -4.950 18.181 1.00 92.06 116 GLN A C 1
ATOM 938 O O . GLN A 1 116 ? -11.265 -5.782 17.263 1.00 92.06 116 GLN A O 1
ATOM 943 N N . ILE A 1 117 ? -10.933 -3.681 18.007 1.00 93.75 117 ILE A N 1
ATOM 944 C CA . ILE A 1 117 ? -10.302 -3.199 16.776 1.00 93.75 117 ILE A CA 1
ATOM 945 C C . ILE A 1 117 ? -8.909 -3.826 16.623 1.00 93.75 117 ILE A C 1
ATOM 947 O O . ILE A 1 117 ? -8.554 -4.285 15.531 1.00 93.75 117 ILE A O 1
ATOM 951 N N . ARG A 1 118 ? -8.116 -3.872 17.702 1.00 91.31 118 ARG A N 1
ATOM 952 C CA . ARG A 1 118 ? -6.729 -4.366 17.681 1.00 91.31 118 ARG A CA 1
ATOM 953 C C . ARG A 1 118 ? -6.621 -5.868 17.442 1.00 91.31 118 ARG A C 1
ATOM 955 O O . ARG A 1 118 ? -5.784 -6.271 16.638 1.00 91.31 118 ARG A O 1
ATOM 962 N N . GLU A 1 119 ? -7.445 -6.688 18.089 1.00 86.81 119 GLU A N 1
ATOM 963 C CA . GLU A 1 119 ? -7.325 -8.157 18.059 1.00 86.81 119 GLU A CA 1
ATOM 964 C C . GLU A 1 119 ? -7.315 -8.741 16.637 1.00 86.81 119 GLU A C 1
ATOM 966 O O . GLU A 1 119 ? -6.550 -9.654 16.319 1.00 86.81 119 GLU A O 1
ATOM 971 N N . GLY A 1 120 ? -8.140 -8.189 15.744 1.00 80.50 120 GLY A N 1
ATOM 972 C CA . GLY A 1 120 ? -8.211 -8.634 14.352 1.00 80.50 120 GLY A CA 1
ATOM 973 C C . GLY A 1 120 ? -7.333 -7.853 13.374 1.00 80.50 120 GLY A C 1
ATOM 974 O O . GLY A 1 120 ? -7.331 -8.170 12.181 1.00 80.50 120 GLY A O 1
ATOM 975 N N . ALA A 1 121 ? -6.617 -6.824 13.826 1.00 86.44 121 ALA A N 1
ATOM 976 C CA . ALA A 1 121 ? -5.850 -5.953 12.950 1.00 86.44 121 ALA A CA 1
ATOM 977 C C . ALA A 1 121 ? -4.528 -6.592 12.495 1.00 86.44 121 ALA A C 1
ATOM 979 O O . ALA A 1 121 ? -3.898 -7.393 13.183 1.00 86.44 121 ALA A O 1
ATOM 980 N N . ALA A 1 122 ? -4.060 -6.186 11.309 1.00 84.75 122 ALA A N 1
ATOM 981 C CA . ALA A 1 122 ? -2.725 -6.562 10.846 1.00 84.75 122 ALA A CA 1
ATOM 982 C C . ALA A 1 122 ? -1.613 -5.838 11.619 1.00 84.75 122 ALA A C 1
ATOM 984 O O . ALA A 1 122 ? -0.498 -6.351 11.648 1.00 84.75 122 ALA A O 1
ATOM 985 N N . SER A 1 123 ? -1.903 -4.671 12.209 1.00 89.81 123 SER A N 1
ATOM 986 C CA . SER A 1 123 ? -1.009 -3.807 12.999 1.00 89.81 123 SER A CA 1
ATOM 987 C C . SER A 1 123 ? -1.771 -3.251 14.214 1.00 89.81 123 SER A C 1
ATOM 989 O O . SER A 1 123 ? -2.622 -3.944 14.749 1.00 89.81 123 SER A O 1
ATOM 991 N N . GLY A 1 124 ? -1.543 -2.004 14.623 1.00 93.94 124 GLY A N 1
ATOM 992 C CA . GLY A 1 124 ? -2.249 -1.354 15.733 1.00 93.94 124 GLY A CA 1
ATOM 993 C C . GLY A 1 124 ? -3.688 -0.902 15.457 1.00 93.94 124 GLY A C 1
ATOM 994 O O . GLY A 1 124 ? -4.183 -0.065 16.189 1.00 93.94 124 GLY A O 1
ATOM 995 N N . GLY A 1 125 ? -4.364 -1.364 14.399 1.00 95.25 125 GLY A N 1
ATOM 996 C CA . GLY A 1 125 ? -5.797 -1.072 14.178 1.00 95.25 125 GLY A CA 1
ATOM 997 C C . GLY A 1 125 ? -6.174 0.373 13.803 1.00 95.25 125 GLY A C 1
ATOM 998 O O . GLY A 1 125 ? -7.356 0.673 13.677 1.00 95.25 125 GLY A O 1
ATOM 999 N N . VAL A 1 126 ? -5.196 1.257 13.576 1.00 97.88 126 VAL A N 1
ATOM 1000 C CA . VAL A 1 126 ? -5.420 2.707 13.398 1.00 97.88 126 VAL A CA 1
ATOM 1001 C C . VAL A 1 126 ? -6.325 3.037 12.203 1.00 97.88 126 VAL A C 1
ATOM 1003 O O . VAL A 1 126 ? -7.219 3.858 12.340 1.00 97.88 126 VAL A O 1
ATOM 1006 N N . VAL A 1 127 ? -6.157 2.374 11.051 1.00 98.19 127 VAL A N 1
ATOM 1007 C CA . VAL A 1 127 ? -7.000 2.628 9.860 1.00 98.19 127 VAL A CA 1
ATOM 1008 C C . VAL A 1 127 ? -8.475 2.371 10.160 1.00 98.19 127 VAL A C 1
ATOM 1010 O O . VAL A 1 127 ? -9.316 3.203 9.840 1.00 98.19 127 VAL A O 1
ATOM 1013 N N . SER A 1 128 ? -8.789 1.239 10.794 1.00 97.88 128 SER A N 1
ATOM 1014 C CA . SER A 1 128 ? -10.165 0.906 11.166 1.00 97.88 128 SER A CA 1
ATOM 1015 C C . SER A 1 128 ? -10.716 1.910 12.174 1.00 97.88 128 SER A C 1
ATOM 1017 O O . SER A 1 128 ? -11.823 2.387 11.974 1.00 97.88 128 SER A O 1
ATOM 1019 N N . ALA A 1 129 ? -9.936 2.287 13.194 1.00 98.31 129 ALA A N 1
ATOM 1020 C CA . ALA A 1 129 ? -10.351 3.295 14.168 1.00 98.31 129 ALA A CA 1
ATOM 1021 C C . ALA A 1 129 ? -10.657 4.652 13.513 1.00 98.31 129 ALA A C 1
ATOM 1023 O O . ALA A 1 129 ? -11.685 5.247 13.816 1.00 98.31 129 ALA A O 1
ATOM 1024 N N . VAL A 1 130 ? -9.815 5.112 12.578 1.00 98.75 130 VAL A N 1
ATOM 1025 C CA . VAL A 1 130 ? -10.045 6.365 11.837 1.00 98.75 130 VAL A CA 1
ATOM 1026 C C . VAL A 1 130 ? -11.325 6.278 11.013 1.00 98.75 130 VAL A C 1
ATOM 1028 O O . VAL A 1 130 ? -12.157 7.169 11.096 1.00 98.75 130 VAL A O 1
ATOM 1031 N N . LEU A 1 131 ? -11.518 5.207 10.240 1.00 98.81 131 LEU A N 1
ATOM 1032 C CA . LEU A 1 131 ? -12.725 5.054 9.424 1.00 98.81 131 LEU A CA 1
ATOM 1033 C C . LEU A 1 131 ? -14.003 5.005 10.267 1.00 98.81 131 LEU A C 1
ATOM 1035 O O . LEU A 1 131 ? -14.975 5.665 9.916 1.00 98.81 131 LEU A O 1
ATOM 1039 N N . ILE A 1 132 ? -13.984 4.258 11.373 1.00 98.62 132 ILE A N 1
ATOM 1040 C CA . ILE A 1 132 ? -15.110 4.158 12.308 1.00 98.62 132 ILE A CA 1
ATOM 1041 C C . ILE A 1 132 ? -15.432 5.537 12.884 1.00 98.62 132 ILE A C 1
ATOM 1043 O O . ILE A 1 132 ? -16.569 5.979 12.788 1.00 98.62 132 ILE A O 1
ATOM 1047 N N . HIS A 1 133 ? -14.423 6.259 13.375 1.00 98.56 133 HIS A N 1
ATOM 1048 C CA . HIS A 1 133 ? -14.608 7.609 13.901 1.00 98.56 133 HIS A CA 1
ATOM 1049 C C . HIS A 1 133 ? -15.161 8.578 12.842 1.00 98.56 133 HIS A C 1
ATOM 1051 O O . HIS A 1 133 ? -16.069 9.354 13.128 1.00 98.56 133 HIS A O 1
ATOM 1057 N N . LEU A 1 134 ? -14.662 8.527 11.601 1.00 98.69 134 LEU A N 1
ATOM 1058 C CA . LEU A 1 134 ? -15.164 9.373 10.512 1.00 98.69 134 LEU A CA 1
ATOM 1059 C C . LEU A 1 134 ? -16.628 9.061 10.147 1.00 98.69 134 LEU A C 1
ATOM 1061 O O . LEU A 1 134 ? -17.361 9.987 9.800 1.00 98.69 134 LEU A O 1
ATOM 1065 N N . LEU A 1 135 ? -17.045 7.790 10.215 1.00 98.69 135 LEU A N 1
ATOM 1066 C CA . LEU A 1 135 ? -18.437 7.371 10.007 1.00 98.69 135 LEU A CA 1
ATOM 1067 C C . LEU A 1 135 ? -19.332 7.833 11.166 1.00 98.69 135 LEU A C 1
ATOM 1069 O O . LEU A 1 135 ? -20.349 8.479 10.941 1.00 98.69 135 LEU A O 1
ATOM 1073 N N . GLU A 1 136 ? -18.932 7.553 12.408 1.00 98.06 136 GLU A N 1
ATOM 1074 C CA . GLU A 1 136 ? -19.704 7.864 13.621 1.00 98.06 136 GLU A CA 1
ATOM 1075 C C . GLU A 1 136 ? -19.868 9.376 13.846 1.00 98.06 136 GLU A C 1
ATOM 1077 O O . GLU A 1 136 ? -20.889 9.820 14.363 1.00 98.06 136 GLU A O 1
ATOM 1082 N N . THR A 1 137 ? -18.895 10.182 13.409 1.00 97.75 137 THR A N 1
ATOM 1083 C CA . THR A 1 137 ? -18.971 11.655 13.451 1.00 97.75 137 THR A CA 1
ATOM 1084 C C . THR A 1 137 ? -19.646 12.274 12.222 1.00 97.75 137 THR A C 1
ATOM 1086 O O . THR A 1 137 ? -19.721 13.498 12.119 1.00 97.75 137 THR A O 1
ATOM 1089 N N . GLY A 1 138 ? -20.112 11.465 11.263 1.00 97.94 138 GLY A N 1
ATOM 1090 C CA . GLY A 1 138 ? -20.783 11.940 10.049 1.00 97.94 138 GLY A CA 1
ATOM 1091 C C . GLY A 1 138 ? -19.882 12.709 9.074 1.00 97.94 138 GLY A C 1
ATOM 1092 O O . GLY A 1 138 ? -20.381 13.402 8.188 1.00 97.94 138 GLY A O 1
ATOM 1093 N N . ARG A 1 139 ? -18.551 12.610 9.204 1.00 98.31 139 ARG A N 1
ATOM 1094 C CA . ARG A 1 139 ? -17.592 13.247 8.276 1.00 98.31 139 ARG A CA 1
ATOM 1095 C C . ARG A 1 139 ? -17.511 12.524 6.933 1.00 98.31 139 ARG A C 1
ATOM 1097 O O . ARG A 1 139 ? -17.095 13.121 5.935 1.00 98.31 139 ARG A O 1
ATOM 1104 N N . ILE A 1 140 ? -17.882 11.246 6.919 1.00 98.62 140 ILE A N 1
ATOM 1105 C CA . ILE A 1 140 ? -18.082 10.429 5.722 1.00 98.62 140 ILE A CA 1
ATOM 1106 C C . ILE A 1 140 ? -19.367 9.612 5.869 1.00 98.62 140 ILE A C 1
ATOM 1108 O O . ILE A 1 140 ? -19.746 9.227 6.969 1.00 98.62 140 ILE A O 1
ATOM 1112 N N . GLU A 1 141 ? -19.992 9.298 4.744 1.00 98.44 141 GLU A N 1
ATOM 1113 C CA . GLU A 1 141 ? -21.158 8.416 4.643 1.00 98.44 141 GLU A CA 1
ATOM 1114 C C . GLU A 1 141 ? -20.760 6.979 4.292 1.00 98.44 141 GLU A C 1
ATOM 1116 O O . GLU A 1 141 ? -21.564 6.064 4.431 1.00 98.44 141 GLU A O 1
ATOM 1121 N N . GLY A 1 142 ? -19.524 6.759 3.834 1.00 98.56 142 GLY A N 1
ATOM 1122 C CA . GLY A 1 142 ? -19.013 5.428 3.523 1.00 98.56 142 GLY A CA 1
ATOM 1123 C C . GLY A 1 142 ? -17.496 5.387 3.348 1.00 98.56 142 GLY A C 1
ATOM 1124 O O . GLY A 1 142 ? -16.852 6.386 3.027 1.00 98.56 142 GLY A O 1
ATOM 1125 N N . ALA A 1 143 ? -16.909 4.210 3.528 1.00 98.75 143 ALA A N 1
ATOM 1126 C CA . ALA A 1 143 ? -15.487 3.961 3.341 1.00 98.75 143 ALA A CA 1
ATOM 1127 C C . ALA A 1 143 ? -15.264 2.873 2.288 1.00 98.75 143 ALA A C 1
ATOM 1129 O O . ALA A 1 143 ? -15.684 1.731 2.463 1.00 98.75 143 ALA A O 1
ATOM 1130 N N . LEU A 1 144 ? -14.562 3.191 1.198 1.00 98.62 144 LEU A N 1
ATOM 1131 C CA . LEU A 1 144 ? -14.176 2.197 0.203 1.00 98.62 144 LEU A CA 1
ATOM 1132 C C . LEU A 1 144 ? -13.053 1.322 0.773 1.00 98.62 144 LEU A C 1
ATOM 1134 O O . LEU A 1 144 ? -11.900 1.753 0.879 1.00 98.62 144 LEU A O 1
ATOM 1138 N N . VAL A 1 145 ? -13.402 0.087 1.124 1.00 98.25 145 VAL A N 1
ATOM 1139 C CA . VAL A 1 145 ? -12.515 -0.898 1.757 1.00 98.25 145 VAL A CA 1
ATOM 1140 C C . VAL A 1 145 ? -12.440 -2.177 0.929 1.00 98.25 145 VAL A C 1
ATOM 1142 O O . VAL A 1 145 ? -13.137 -2.340 -0.073 1.00 98.25 145 VAL A O 1
ATOM 1145 N N . SER A 1 146 ? -11.524 -3.083 1.271 1.00 97.25 146 SER A N 1
ATOM 1146 C CA . SER A 1 146 ? -11.359 -4.349 0.551 1.00 97.25 146 SER A CA 1
ATOM 1147 C C . SER A 1 146 ? -10.989 -5.494 1.480 1.00 97.25 146 SER A C 1
ATOM 1149 O O . SER A 1 146 ? -10.198 -5.313 2.401 1.00 97.25 146 SER A O 1
ATOM 1151 N N . ARG A 1 147 ? -11.497 -6.692 1.183 1.00 95.19 147 ARG A N 1
ATOM 1152 C CA . ARG A 1 147 ? -11.133 -7.949 1.856 1.00 95.19 147 ARG A CA 1
ATOM 1153 C C . ARG A 1 147 ? -10.958 -9.078 0.848 1.00 95.19 147 ARG A C 1
ATOM 1155 O O . ARG A 1 147 ? -11.347 -8.941 -0.310 1.00 95.19 147 ARG A O 1
ATOM 1162 N N . LEU A 1 148 ? -10.390 -10.201 1.279 1.00 94.19 148 LEU A N 1
ATOM 1163 C CA . LEU A 1 148 ? -10.501 -11.448 0.523 1.00 94.19 148 LEU A CA 1
ATOM 1164 C C . LEU A 1 148 ? -11.759 -12.194 0.965 1.00 94.19 148 LEU A C 1
ATOM 1166 O O . LEU A 1 148 ? -12.004 -12.326 2.157 1.00 94.19 148 LEU A O 1
ATOM 1170 N N . ILE A 1 149 ? -12.533 -12.686 0.004 1.00 94.38 149 ILE A N 1
ATOM 1171 C CA . ILE A 1 149 ? -13.678 -13.570 0.240 1.00 94.38 149 ILE A CA 1
ATOM 1172 C C . ILE A 1 149 ? -13.474 -14.883 -0.501 1.00 94.38 149 ILE A C 1
ATOM 1174 O O . ILE A 1 149 ? -12.834 -14.903 -1.552 1.00 94.38 149 ILE A O 1
ATOM 1178 N N . ALA A 1 150 ? -14.041 -15.970 0.006 1.00 93.88 150 ALA A N 1
ATOM 1179 C CA . ALA A 1 150 ? -14.204 -17.185 -0.774 1.00 93.88 150 ALA A CA 1
ATOM 1180 C C . ALA A 1 150 ? -15.431 -17.043 -1.686 1.00 93.88 150 ALA A C 1
ATOM 1182 O O . ALA A 1 150 ? -16.550 -16.874 -1.210 1.00 93.88 150 ALA A O 1
ATOM 1183 N N . LYS A 1 151 ? -15.218 -17.077 -3.002 1.00 92.69 151 LYS A N 1
ATOM 1184 C CA . LYS A 1 151 ? -16.277 -17.029 -4.013 1.00 92.69 151 LYS A CA 1
ATOM 1185 C C . LYS A 1 151 ? -15.898 -17.913 -5.197 1.00 92.69 151 LYS A C 1
ATOM 1187 O O . LYS A 1 151 ? -14.750 -17.878 -5.644 1.00 92.69 151 LYS A O 1
ATOM 1192 N N . ASP A 1 152 ? -16.846 -18.702 -5.697 1.00 90.56 152 ASP A N 1
ATOM 1193 C CA . ASP A 1 152 ? -16.657 -19.606 -6.843 1.00 90.56 152 ASP A CA 1
ATOM 1194 C C . ASP A 1 152 ? -15.466 -20.566 -6.642 1.00 90.56 152 ASP A C 1
ATOM 1196 O O . ASP A 1 152 ? -14.615 -20.753 -7.513 1.00 90.56 152 ASP A O 1
ATOM 1200 N N . GLY A 1 153 ? -15.347 -21.115 -5.426 1.00 87.69 153 GLY A N 1
ATOM 1201 C CA . GLY A 1 153 ? -14.279 -22.046 -5.049 1.00 87.69 153 GLY A CA 1
ATOM 1202 C C . GLY A 1 153 ? -12.873 -21.433 -4.998 1.00 87.69 153 GLY A C 1
ATOM 1203 O O . GLY A 1 153 ? -11.879 -22.161 -5.034 1.00 87.69 153 GLY A O 1
ATOM 1204 N N . ARG A 1 154 ? -12.751 -20.099 -4.954 1.00 91.31 154 ARG A N 1
ATOM 1205 C CA . ARG A 1 154 ? -11.462 -19.399 -4.892 1.00 91.31 154 ARG A CA 1
ATOM 1206 C C . ARG A 1 154 ? -11.529 -18.200 -3.960 1.00 91.31 154 ARG A C 1
ATOM 1208 O O . ARG A 1 154 ? -12.543 -17.524 -3.856 1.00 91.31 154 ARG A O 1
ATOM 1215 N N . LEU A 1 155 ? -10.396 -17.854 -3.356 1.00 93.12 155 LEU A N 1
ATOM 1216 C CA . LEU A 1 155 ? -10.254 -16.548 -2.707 1.00 93.12 155 LEU A CA 1
ATOM 1217 C C . LEU A 1 155 ? -10.315 -15.443 -3.767 1.00 93.12 155 LEU A C 1
ATOM 1219 O O . LEU A 1 155 ? -9.718 -15.604 -4.825 1.00 93.12 155 LEU A O 1
ATOM 1223 N N . GLN A 1 156 ? -11.005 -14.336 -3.534 1.00 92.25 156 GLN A N 1
ATOM 1224 C CA . GLN A 1 156 ? -11.111 -13.218 -4.473 1.00 92.25 156 GLN A CA 1
ATOM 1225 C C . GLN A 1 156 ? -11.149 -11.891 -3.706 1.00 92.25 156 GLN A C 1
ATOM 1227 O O . GLN A 1 156 ? -11.718 -11.843 -2.615 1.00 92.25 156 GLN A O 1
ATOM 1232 N N . PRO A 1 157 ? -10.542 -10.815 -4.235 1.00 93.19 157 PRO A N 1
ATOM 1233 C CA . PRO A 1 157 ? -10.694 -9.489 -3.656 1.00 93.19 157 PRO A CA 1
ATOM 1234 C C . PRO A 1 157 ? -12.145 -9.030 -3.816 1.00 93.19 157 PRO A C 1
ATOM 1236 O O . PRO A 1 157 ? -12.714 -9.089 -4.906 1.00 93.19 157 PRO A O 1
ATOM 1239 N N . HIS A 1 158 ? -12.727 -8.555 -2.727 1.00 95.31 158 HIS A N 1
ATOM 1240 C CA . HIS A 1 158 ? -14.034 -7.929 -2.694 1.00 95.31 158 HIS A CA 1
ATOM 1241 C C . HIS A 1 158 ? -13.873 -6.513 -2.160 1.00 95.31 158 HIS A C 1
ATOM 1243 O O . HIS A 1 158 ? -13.325 -6.327 -1.075 1.00 95.31 158 HIS A O 1
ATOM 1249 N N . THR A 1 159 ? -14.329 -5.541 -2.943 1.00 97.25 159 THR A N 1
ATOM 1250 C CA . THR A 1 159 ? -14.259 -4.111 -2.641 1.00 97.25 159 THR A CA 1
ATOM 1251 C C . THR A 1 159 ? -15.676 -3.558 -2.612 1.00 97.25 159 THR A C 1
ATOM 1253 O O . THR A 1 159 ? -16.433 -3.789 -3.557 1.00 97.25 159 THR A O 1
ATOM 1256 N N . TRP A 1 160 ? -16.015 -2.826 -1.555 1.00 97.31 160 TRP A N 1
ATOM 1257 C CA . TRP A 1 160 ? -17.334 -2.229 -1.344 1.00 97.31 160 TRP A CA 1
ATOM 1258 C C . TRP A 1 160 ? -17.216 -0.955 -0.492 1.00 97.31 160 TRP A C 1
ATOM 1260 O O . TRP A 1 160 ? -16.141 -0.665 0.042 1.00 97.31 160 TRP A O 1
ATOM 1270 N N . LEU A 1 161 ? -18.307 -0.192 -0.402 1.00 98.00 161 LEU A N 1
ATOM 1271 C CA . LEU A 1 161 ? -18.457 0.915 0.542 1.00 98.00 161 LEU A CA 1
ATOM 1272 C C . LEU A 1 161 ? -18.963 0.359 1.874 1.00 98.00 161 LEU A C 1
ATOM 1274 O O . LEU A 1 161 ? -20.072 -0.158 1.933 1.00 98.00 161 LEU A O 1
ATOM 1278 N N . ALA A 1 162 ? -18.139 0.432 2.914 1.00 98.44 162 ALA A N 1
ATOM 1279 C CA . ALA A 1 162 ? -18.549 0.141 4.279 1.00 98.44 162 ALA A CA 1
ATOM 1280 C C . ALA A 1 162 ? -19.223 1.376 4.889 1.00 98.44 162 ALA A C 1
ATOM 1282 O O . ALA A 1 162 ? -18.646 2.463 4.862 1.00 98.44 162 ALA A O 1
ATOM 1283 N N . HIS A 1 163 ? -20.409 1.195 5.453 1.00 98.44 163 HIS A N 1
ATOM 1284 C CA . HIS A 1 163 ? -21.227 2.237 6.074 1.00 98.44 163 HIS A CA 1
ATOM 1285 C C . HIS A 1 163 ? -21.281 2.109 7.596 1.00 98.44 163 HIS A C 1
ATOM 1287 O O . HIS A 1 163 ? -21.654 3.055 8.283 1.00 98.44 163 HIS A O 1
ATOM 1293 N N . THR A 1 164 ? -20.892 0.952 8.136 1.00 98.44 164 THR A N 1
ATOM 1294 C CA . THR A 1 164 ? -20.930 0.693 9.576 1.00 98.44 164 THR A CA 1
ATOM 1295 C C . THR A 1 164 ? -19.573 0.295 10.136 1.00 98.44 164 THR A C 1
ATOM 1297 O O . THR A 1 164 ? -18.616 -0.044 9.419 1.00 98.44 164 THR A O 1
ATOM 1300 N N . ARG A 1 165 ? -19.503 0.306 11.467 1.00 97.75 165 ARG A N 1
ATOM 1301 C CA . ARG A 1 165 ? -18.377 -0.211 12.233 1.00 97.75 165 ARG A CA 1
ATOM 1302 C C . ARG A 1 165 ? -18.097 -1.674 11.897 1.00 97.75 165 ARG A C 1
ATOM 1304 O O . ARG A 1 165 ? -16.951 -2.035 11.635 1.00 97.75 165 ARG A O 1
ATOM 1311 N N . GLU A 1 166 ? -19.129 -2.506 11.849 1.00 97.50 166 GLU A N 1
ATOM 1312 C CA . GLU A 1 166 ? -19.033 -3.946 11.598 1.00 97.50 166 GLU A CA 1
ATOM 1313 C C . GLU A 1 166 ? -18.512 -4.220 10.187 1.00 97.50 166 GLU A C 1
ATOM 1315 O O . GLU A 1 166 ? -17.601 -5.033 10.002 1.00 97.50 166 GLU A O 1
ATOM 1320 N N . GLU A 1 167 ? -19.029 -3.499 9.189 1.00 98.00 167 GLU A N 1
ATOM 1321 C CA . GLU A 1 167 ? -18.557 -3.601 7.811 1.00 98.00 167 GLU A CA 1
ATOM 1322 C C . GLU A 1 167 ? -17.090 -3.173 7.698 1.00 98.00 167 GLU A C 1
ATOM 1324 O O . GLU A 1 167 ? -16.288 -3.886 7.088 1.00 98.00 167 GLU A O 1
ATOM 1329 N N . THR A 1 168 ? -16.705 -2.079 8.362 1.00 97.94 168 THR A N 1
ATOM 1330 C CA . THR A 1 168 ? -15.313 -1.606 8.414 1.00 97.94 168 THR A CA 1
ATOM 1331 C C . THR A 1 168 ? -14.391 -2.639 9.064 1.00 97.94 168 THR A C 1
ATOM 1333 O O . THR A 1 168 ? -13.318 -2.952 8.537 1.00 97.94 168 THR A O 1
ATOM 1336 N N . LEU A 1 169 ? -14.806 -3.223 10.190 1.00 96.19 169 LEU A N 1
ATOM 1337 C CA . LEU A 1 169 ? -14.050 -4.269 10.877 1.00 96.19 169 LEU A CA 1
ATOM 1338 C C . LEU A 1 169 ? -13.981 -5.561 10.063 1.00 96.19 169 LEU A C 1
ATOM 1340 O O . LEU A 1 169 ? -12.977 -6.264 10.140 1.00 96.19 169 LEU A O 1
ATOM 1344 N N . SER A 1 170 ? -14.974 -5.867 9.228 1.00 94.94 170 SER A N 1
ATOM 1345 C CA . SER A 1 170 ? -14.931 -7.040 8.346 1.00 94.94 170 SER A CA 1
ATOM 1346 C C . SER A 1 170 ? -13.844 -6.950 7.259 1.00 94.94 170 SER A C 1
ATOM 1348 O O . SER A 1 170 ? -13.445 -7.976 6.703 1.00 94.94 170 SER A O 1
ATOM 1350 N N . ALA A 1 171 ? -13.333 -5.742 6.983 1.00 95.06 171 ALA A N 1
ATOM 1351 C CA . ALA A 1 171 ? -12.245 -5.486 6.039 1.00 95.06 171 ALA A CA 1
ATOM 1352 C C . ALA A 1 171 ? -10.841 -5.508 6.671 1.00 95.06 171 ALA A C 1
ATOM 1354 O O . ALA A 1 171 ? -9.845 -5.323 5.970 1.00 95.06 171 ALA A O 1
ATOM 1355 N N . ARG A 1 172 ? -10.733 -5.715 7.991 1.00 90.88 172 ARG A N 1
ATOM 1356 C CA . ARG A 1 172 ? -9.444 -5.732 8.698 1.00 90.88 172 ARG A CA 1
ATOM 1357 C C . ARG A 1 172 ? -8.525 -6.842 8.187 1.00 90.88 172 ARG A C 1
ATOM 1359 O O . ARG A 1 172 ? -8.991 -7.906 7.798 1.00 90.88 172 ARG A O 1
ATOM 1366 N N . THR A 1 173 ? -7.217 -6.619 8.334 1.00 88.12 173 THR A N 1
ATOM 1367 C CA . THR A 1 173 ? -6.083 -7.391 7.781 1.00 88.12 173 THR A CA 1
ATOM 1368 C C . THR A 1 173 ? -5.527 -6.814 6.476 1.00 88.12 173 THR A C 1
ATOM 1370 O O . THR A 1 173 ? -6.049 -5.858 5.914 1.00 88.12 173 THR A O 1
ATOM 1373 N N . SER A 1 174 ? -4.393 -7.346 6.028 1.00 91.25 174 SER A N 1
ATOM 1374 C CA . SER A 1 174 ? -3.717 -6.915 4.807 1.00 91.25 174 SER A CA 1
ATOM 1375 C C . SER A 1 174 ? -3.988 -7.879 3.657 1.00 91.25 174 SER A C 1
ATOM 1377 O O . SER A 1 174 ? -3.913 -9.096 3.827 1.00 91.25 174 SER A O 1
ATOM 1379 N N . ILE A 1 175 ? -4.205 -7.333 2.460 1.00 94.69 175 ILE A N 1
ATOM 1380 C CA . ILE A 1 175 ? -4.201 -8.085 1.202 1.00 94.69 175 ILE A CA 1
ATOM 1381 C C . ILE A 1 175 ? -2.843 -7.863 0.534 1.00 94.69 175 ILE A C 1
ATOM 1383 O O . ILE A 1 175 ? -2.548 -6.772 0.058 1.00 94.69 175 ILE A O 1
ATOM 1387 N N . TYR A 1 176 ? -2.010 -8.902 0.481 1.00 95.19 176 TYR A N 1
ATOM 1388 C CA . TYR A 1 176 ? -0.676 -8.831 -0.138 1.00 95.19 176 TYR A CA 1
ATOM 1389 C C . TYR A 1 176 ? -0.674 -9.157 -1.640 1.00 95.19 176 TYR A C 1
ATOM 1391 O O . TYR A 1 176 ? 0.381 -9.364 -2.245 1.00 95.19 176 TYR A O 1
ATOM 1399 N N . LEU A 1 177 ? -1.862 -9.230 -2.239 1.00 95.50 177 LEU A N 1
ATOM 1400 C CA . LEU A 1 177 ? -2.054 -9.544 -3.646 1.00 95.50 177 LEU A CA 1
ATOM 1401 C C . LEU A 1 177 ? -2.286 -8.291 -4.477 1.00 95.50 177 LEU A C 1
ATOM 1403 O O . LEU A 1 177 ? -2.845 -7.303 -4.013 1.00 95.50 177 LEU A O 1
ATOM 1407 N N . ASP A 1 178 ? -1.893 -8.376 -5.736 1.00 94.19 178 ASP A N 1
ATOM 1408 C CA . ASP A 1 178 ? -2.298 -7.434 -6.762 1.00 94.19 178 ASP A CA 1
ATOM 1409 C C . ASP A 1 178 ? -3.782 -7.625 -7.120 1.00 94.19 178 ASP A C 1
ATOM 1411 O O . ASP A 1 178 ? -4.193 -8.736 -7.467 1.00 94.19 178 ASP A O 1
ATOM 1415 N N . PHE A 1 179 ? -4.572 -6.549 -7.057 1.00 93.69 179 PHE A N 1
ATOM 1416 C CA . PHE A 1 179 ? -5.957 -6.529 -7.519 1.00 93.69 179 PHE A CA 1
ATOM 1417 C C . PHE A 1 179 ? -6.381 -5.150 -8.067 1.00 93.69 179 PHE A C 1
ATOM 1419 O O . PHE A 1 179 ? -5.855 -4.111 -7.643 1.00 93.69 179 PHE A O 1
ATOM 1426 N N . PRO A 1 180 ? -7.335 -5.117 -9.020 1.00 88.56 180 PRO A N 1
ATOM 1427 C CA . PRO A 1 180 ? -7.789 -3.878 -9.640 1.00 88.56 180 PRO A CA 1
ATOM 1428 C C . PRO A 1 180 ? -8.760 -3.113 -8.730 1.00 88.56 180 PRO A C 1
ATOM 1430 O O . PRO A 1 180 ? -9.866 -3.572 -8.467 1.00 88.56 180 PRO A O 1
ATOM 1433 N N . LEU A 1 181 ? -8.371 -1.902 -8.318 1.00 93.69 181 LEU A N 1
ATOM 1434 C CA . LEU A 1 181 ? -9.232 -0.984 -7.555 1.00 93.69 181 LEU A CA 1
ATOM 1435 C C . LEU A 1 181 ? -9.798 0.161 -8.419 1.00 93.69 181 LEU A C 1
ATOM 1437 O O . LEU A 1 181 ? -10.806 0.761 -8.067 1.00 93.69 181 LEU A O 1
ATOM 1441 N N . ALA A 1 182 ? -9.198 0.436 -9.584 1.00 91.50 182 ALA A N 1
ATOM 1442 C CA . ALA A 1 182 ? -9.494 1.618 -10.404 1.00 91.50 182 ALA A CA 1
ATOM 1443 C C . ALA A 1 182 ? -10.977 1.775 -10.783 1.00 91.50 182 ALA A C 1
ATOM 1445 O O . ALA A 1 182 ? -11.504 2.880 -10.716 1.00 91.50 182 ALA A O 1
ATOM 1446 N N . ARG A 1 183 ? -11.667 0.678 -11.126 1.00 91.88 183 ARG A N 1
ATOM 1447 C CA . ARG A 1 183 ? -13.102 0.722 -11.456 1.00 91.88 183 ARG A CA 1
ATOM 1448 C C . ARG A 1 183 ? -13.965 1.157 -10.268 1.00 91.88 183 ARG A C 1
ATOM 1450 O O . ARG A 1 183 ? -14.874 1.950 -10.450 1.00 91.88 183 ARG A O 1
ATOM 1457 N N . HIS A 1 184 ? -13.632 0.676 -9.067 1.00 95.62 184 HIS A N 1
ATOM 1458 C CA . HIS A 1 184 ? -14.349 1.001 -7.834 1.00 95.62 184 HIS A CA 1
ATOM 1459 C C . HIS A 1 184 ? -14.083 2.447 -7.416 1.00 95.62 184 HIS A C 1
ATOM 1461 O O . HIS A 1 184 ? -14.976 3.114 -6.915 1.00 95.62 184 HIS A O 1
ATOM 1467 N N . LEU A 1 185 ? -12.867 2.943 -7.667 1.00 95.38 185 LEU A N 1
ATOM 1468 C CA . LEU A 1 185 ? -12.534 4.352 -7.466 1.00 95.38 185 LEU A CA 1
ATOM 1469 C C . LEU A 1 185 ? -13.338 5.248 -8.408 1.00 95.38 185 LEU A C 1
ATOM 1471 O O . LEU A 1 185 ? -13.889 6.240 -7.956 1.00 95.38 185 LEU A O 1
ATOM 1475 N N . LEU A 1 186 ? -13.427 4.904 -9.699 1.00 95.00 186 LEU A N 1
ATOM 1476 C CA . LEU A 1 186 ? -14.145 5.735 -10.669 1.00 95.00 186 LEU A CA 1
ATOM 1477 C C . LEU A 1 186 ? -15.642 5.791 -10.372 1.00 95.00 186 LEU A C 1
ATOM 1479 O O . LEU A 1 186 ? -16.224 6.864 -10.477 1.00 95.00 186 LEU A O 1
ATOM 1483 N N . SER A 1 187 ? -16.241 4.661 -9.980 1.00 95.56 187 SER A N 1
ATOM 1484 C CA . SER A 1 187 ? -17.678 4.573 -9.708 1.00 95.56 187 SER A CA 1
ATOM 1485 C C . SER A 1 187 ? -18.129 5.419 -8.521 1.00 95.56 187 SER A C 1
ATOM 1487 O O . SER A 1 187 ? -19.311 5.707 -8.413 1.00 95.56 187 SER A O 1
ATOM 1489 N N . LEU A 1 188 ? -17.222 5.850 -7.630 1.00 97.06 188 LEU A N 1
ATOM 1490 C CA . LEU A 1 188 ? -17.588 6.697 -6.485 1.00 97.06 188 LEU A CA 1
ATOM 1491 C C . LEU A 1 188 ? -18.266 8.005 -6.900 1.00 97.06 188 LEU A C 1
ATOM 1493 O O . LEU A 1 188 ? -19.039 8.551 -6.122 1.00 97.06 188 LEU A O 1
ATOM 1497 N N . LYS A 1 189 ? -18.010 8.496 -8.117 1.00 96.06 189 LYS A N 1
ATOM 1498 C CA . LYS A 1 189 ? -18.666 9.700 -8.634 1.00 96.06 189 LYS A CA 1
ATOM 1499 C C . LYS A 1 189 ? -20.182 9.553 -8.797 1.00 96.06 189 LYS A C 1
ATOM 1501 O O . LYS A 1 189 ? -20.894 10.554 -8.733 1.00 96.06 189 LYS A O 1
ATOM 1506 N N . ASP A 1 190 ? -20.641 8.320 -9.003 1.00 95.06 190 ASP A N 1
ATOM 1507 C CA . ASP A 1 190 ? -22.031 7.988 -9.308 1.00 95.06 190 ASP A CA 1
ATOM 1508 C C . ASP A 1 190 ? -22.867 7.784 -8.030 1.00 95.06 190 ASP A C 1
ATOM 1510 O O . ASP A 1 190 ? -24.093 7.737 -8.094 1.00 95.06 190 ASP A O 1
ATOM 1514 N N . PHE A 1 191 ? -22.224 7.696 -6.858 1.00 94.44 191 PHE A N 1
ATOM 1515 C CA . PHE A 1 191 ? -22.904 7.561 -5.570 1.00 94.44 191 PHE A CA 1
ATOM 1516 C C . PHE A 1 191 ? -23.058 8.925 -4.880 1.00 94.44 191 PHE A C 1
ATOM 1518 O O . PHE A 1 191 ? -22.118 9.727 -4.889 1.00 94.44 191 PHE A O 1
ATOM 1525 N N . PRO A 1 192 ? -24.220 9.215 -4.266 1.00 93.62 192 PRO A N 1
ATOM 1526 C CA . PRO A 1 192 ? -24.369 10.387 -3.420 1.00 93.62 192 PRO A CA 1
ATOM 1527 C C . PRO A 1 192 ? -23.540 10.231 -2.142 1.00 93.62 192 PRO A C 1
ATOM 1529 O O . PRO A 1 192 ? -23.350 9.124 -1.648 1.00 93.62 192 PRO A O 1
ATOM 1532 N N . GLY A 1 193 ? -23.075 11.362 -1.622 1.00 95.69 193 GLY A N 1
ATOM 1533 C CA . GLY A 1 193 ? -22.400 11.440 -0.333 1.00 95.69 193 GLY A CA 1
ATOM 1534 C C . GLY A 1 193 ? -20.899 11.708 -0.385 1.00 95.69 193 GLY A C 1
ATOM 1535 O O . GLY A 1 193 ? -20.335 12.014 -1.444 1.00 95.69 193 GLY A O 1
ATOM 1536 N N . ARG A 1 194 ? -20.265 11.650 0.789 1.00 97.81 194 ARG A N 1
ATOM 1537 C CA . ARG A 1 194 ? -18.817 11.825 0.986 1.00 97.81 194 ARG A CA 1
ATOM 1538 C C . ARG A 1 194 ? -18.155 10.543 1.479 1.00 97.81 194 ARG A C 1
ATOM 1540 O O . ARG A 1 194 ? -18.593 9.949 2.456 1.00 97.81 194 ARG A O 1
ATOM 1547 N N . PHE A 1 195 ? -17.044 10.154 0.863 1.00 98.69 195 PHE A N 1
ATOM 1548 C CA . PHE A 1 195 ? -16.395 8.872 1.114 1.00 98.69 195 PHE A CA 1
ATOM 1549 C C . PHE A 1 195 ? -14.948 9.004 1.576 1.00 98.69 195 PHE A C 1
ATOM 1551 O O . PHE A 1 195 ? -14.209 9.891 1.136 1.00 98.69 195 PHE A O 1
ATOM 1558 N N . ALA A 1 196 ? -14.516 8.056 2.404 1.00 98.75 196 ALA A N 1
ATOM 1559 C CA . ALA A 1 196 ? -13.103 7.757 2.585 1.00 98.75 196 ALA A CA 1
ATOM 1560 C C . ALA A 1 196 ? -12.663 6.638 1.631 1.00 98.75 196 ALA A C 1
ATOM 1562 O O . ALA A 1 196 ? -13.434 5.737 1.312 1.00 98.75 196 ALA A O 1
ATOM 1563 N N . VAL A 1 197 ? -11.405 6.658 1.196 1.00 98.75 197 VAL A N 1
ATOM 1564 C CA . VAL A 1 197 ? -10.819 5.608 0.351 1.00 98.75 197 VAL A CA 1
ATOM 1565 C C . VAL A 1 197 ? -9.578 5.042 1.020 1.00 98.75 197 VAL A C 1
ATOM 1567 O O . VAL A 1 197 ? -8.646 5.794 1.296 1.00 98.75 197 VAL A O 1
ATOM 1570 N N . VAL A 1 198 ? -9.524 3.719 1.204 1.00 98.56 198 VAL A N 1
ATOM 1571 C CA . VAL A 1 198 ? -8.300 3.015 1.617 1.00 98.56 198 VAL A CA 1
ATOM 1572 C C . VAL A 1 198 ? -7.623 2.401 0.401 1.00 98.56 198 VAL A C 1
ATOM 1574 O O . VAL A 1 198 ? -8.209 1.576 -0.299 1.00 98.56 198 VAL A O 1
ATOM 1577 N N . ALA A 1 199 ? -6.374 2.784 0.140 1.00 98.00 199 ALA A N 1
ATOM 1578 C CA . ALA A 1 199 ? -5.681 2.353 -1.068 1.00 98.00 199 ALA A CA 1
ATOM 1579 C C . ALA A 1 199 ? -4.154 2.298 -0.912 1.00 98.00 199 ALA A C 1
ATOM 1581 O O . ALA A 1 199 ? -3.549 2.921 -0.038 1.00 98.00 199 ALA A O 1
ATOM 1582 N N . LEU A 1 200 ? -3.515 1.528 -1.795 1.00 97.75 200 LEU A N 1
ATOM 1583 C CA . LEU A 1 200 ? -2.058 1.461 -1.920 1.00 97.75 200 LEU A CA 1
ATOM 1584 C C . LEU A 1 200 ? -1.501 2.715 -2.627 1.00 97.75 200 LEU A C 1
ATOM 1586 O O . LEU A 1 200 ? -2.234 3.367 -3.377 1.00 97.75 200 LEU A O 1
ATOM 1590 N N . PRO A 1 201 ? -0.190 3.012 -2.517 1.00 97.81 201 PRO A N 1
ATOM 1591 C CA . PRO A 1 201 ? 0.410 4.224 -3.082 1.00 97.81 201 PRO A CA 1
ATOM 1592 C C . PRO A 1 201 ? 0.122 4.410 -4.580 1.00 97.81 201 PRO A C 1
ATOM 1594 O O . PRO A 1 201 ? -0.361 5.448 -5.029 1.00 97.81 201 PRO A O 1
ATOM 1597 N N . CYS A 1 202 ? 0.311 3.347 -5.370 1.00 96.12 202 CYS A N 1
ATOM 1598 C CA . CYS A 1 202 ? 0.041 3.377 -6.809 1.00 96.12 202 CYS A CA 1
ATOM 1599 C C . CYS A 1 202 ? -1.449 3.564 -7.159 1.00 96.12 202 CYS A C 1
ATOM 1601 O O . CYS A 1 202 ? -1.757 4.171 -8.184 1.00 96.12 202 CYS A O 1
ATOM 1603 N N . GLN A 1 203 ? -2.364 3.073 -6.318 1.00 97.25 203 GLN A N 1
ATOM 1604 C CA . GLN A 1 203 ? -3.809 3.243 -6.496 1.00 97.25 203 GLN A CA 1
ATOM 1605 C C . GLN A 1 203 ? -4.229 4.681 -6.158 1.00 97.25 203 GLN A C 1
ATOM 1607 O O . GLN A 1 203 ? -5.007 5.268 -6.902 1.00 97.25 203 GLN A O 1
ATOM 1612 N N . LEU A 1 204 ? -3.650 5.288 -5.117 1.00 98.12 204 LEU A N 1
ATOM 1613 C CA . LEU A 1 204 ? -3.869 6.700 -4.784 1.00 98.12 204 LEU A CA 1
ATOM 1614 C C . LEU A 1 204 ? -3.304 7.647 -5.843 1.00 98.12 204 LEU A C 1
ATOM 1616 O O . LEU A 1 204 ? -3.953 8.623 -6.210 1.00 98.12 204 LEU A O 1
ATOM 1620 N N . LYS A 1 205 ? -2.136 7.330 -6.409 1.00 96.56 205 LYS A N 1
ATOM 1621 C CA . LYS A 1 205 ? -1.588 8.065 -7.559 1.00 96.56 205 LYS A CA 1
ATOM 1622 C C . LYS A 1 205 ? -2.543 8.044 -8.754 1.00 96.56 205 LYS A C 1
ATOM 1624 O O . LYS A 1 205 ? -2.711 9.058 -9.429 1.00 96.56 205 LYS A O 1
ATOM 1629 N N . ALA A 1 206 ? -3.171 6.897 -9.021 1.00 96.00 206 ALA A N 1
ATOM 1630 C CA . ALA A 1 206 ? -4.196 6.788 -10.055 1.00 96.00 206 ALA A CA 1
ATOM 1631 C C . ALA A 1 206 ? -5.450 7.599 -9.690 1.00 96.00 206 ALA A C 1
ATOM 1633 O O . ALA A 1 206 ? -5.922 8.365 -10.525 1.00 96.00 206 ALA A O 1
ATOM 1634 N N . LEU A 1 207 ? -5.922 7.509 -8.442 1.00 97.69 207 LEU A N 1
ATOM 1635 C CA . LEU A 1 207 ? -7.072 8.266 -7.946 1.00 97.69 207 LEU A CA 1
ATOM 1636 C C . LEU A 1 207 ? -6.885 9.778 -8.116 1.00 97.69 207 LEU A C 1
ATOM 1638 O O . LEU A 1 207 ? -7.742 10.423 -8.706 1.00 97.69 207 LEU A O 1
ATOM 1642 N N . ARG A 1 208 ? -5.740 10.339 -7.706 1.00 97.19 208 ARG A N 1
ATOM 1643 C CA . ARG A 1 208 ? -5.460 11.778 -7.874 1.00 97.19 208 ARG A CA 1
ATOM 1644 C C . ARG A 1 208 ? -5.517 12.219 -9.340 1.00 97.19 208 ARG A C 1
ATOM 1646 O O . ARG A 1 208 ? -6.008 13.301 -9.639 1.00 97.19 208 ARG A O 1
ATOM 1653 N N . ARG A 1 209 ? -5.054 11.379 -10.273 1.00 96.50 209 ARG A N 1
ATOM 1654 C CA . ARG A 1 209 ? -5.167 11.652 -11.719 1.00 96.50 209 ARG A CA 1
ATOM 1655 C C . ARG A 1 209 ? -6.609 11.578 -12.217 1.00 96.50 209 ARG A C 1
ATOM 1657 O O . ARG A 1 209 ? -6.962 12.295 -13.145 1.00 96.50 209 ARG A O 1
ATOM 1664 N N . MET A 1 210 ? -7.426 10.703 -11.637 1.00 97.00 210 MET A N 1
ATOM 1665 C CA . MET A 1 210 ? -8.849 10.605 -11.966 1.00 97.00 210 MET A CA 1
ATOM 1666 C C . MET A 1 210 ? -9.607 11.827 -11.444 1.00 97.00 210 MET A C 1
ATOM 1668 O O . MET A 1 210 ? -10.370 12.411 -12.196 1.00 97.00 210 MET A O 1
ATOM 1672 N N . GLU A 1 211 ? -9.323 12.283 -10.224 1.00 96.81 211 GLU A N 1
ATOM 1673 C CA . GLU A 1 211 ? -9.903 13.499 -9.627 1.00 96.81 211 GLU A CA 1
ATOM 1674 C C . GLU A 1 211 ? -9.612 14.771 -10.432 1.00 96.81 211 GLU A C 1
ATOM 1676 O O . GLU A 1 211 ? -10.437 15.677 -10.464 1.00 96.81 211 GLU A O 1
ATOM 1681 N N . GLN A 1 212 ? -8.454 14.846 -11.097 1.00 96.00 212 GLN A N 1
ATOM 1682 C CA . GLN A 1 212 ? -8.126 15.953 -12.006 1.00 96.00 212 GLN A CA 1
ATOM 1683 C C . GLN A 1 212 ? -9.003 15.963 -13.264 1.00 96.00 212 GLN A C 1
ATOM 1685 O O . GLN A 1 212 ? -9.245 17.023 -13.830 1.00 96.00 212 GLN A O 1
ATOM 1690 N N . LYS A 1 213 ? -9.454 14.789 -13.716 1.00 96.44 213 LYS A N 1
ATOM 1691 C CA . LYS A 1 213 ? -10.295 14.628 -14.913 1.00 96.44 213 LYS A CA 1
ATOM 1692 C C . LYS A 1 213 ? -11.791 14.629 -14.599 1.00 96.44 213 LYS A C 1
ATOM 1694 O O . LYS A 1 213 ? -12.586 14.913 -15.483 1.00 96.44 213 LYS A O 1
ATOM 1699 N N . HIS A 1 214 ? -12.143 14.289 -13.363 1.00 96.38 214 HIS A N 1
ATOM 1700 C CA . HIS A 1 214 ? -13.504 14.098 -12.877 1.00 96.38 214 HIS A CA 1
ATOM 1701 C C . HIS A 1 214 ? -13.701 14.916 -11.591 1.00 96.38 214 HIS A C 1
ATOM 1703 O O . HIS A 1 214 ? -13.535 14.374 -10.491 1.00 96.38 214 HIS A O 1
ATOM 1709 N N . PRO A 1 215 ? -14.012 16.223 -11.686 1.00 95.50 215 PRO A N 1
ATOM 1710 C CA . PRO A 1 215 ? -14.288 17.063 -10.519 1.00 95.50 215 PRO A CA 1
ATOM 1711 C C . PRO A 1 215 ? -15.403 16.503 -9.627 1.00 95.50 215 PRO A C 1
ATOM 1713 O O . PRO A 1 215 ? -15.332 16.616 -8.404 1.00 95.50 215 PRO A O 1
ATOM 1716 N N . GLU A 1 216 ? -16.386 15.829 -10.228 1.00 96.50 216 GLU A N 1
ATOM 1717 C CA . GLU A 1 216 ? -17.452 15.115 -9.533 1.00 96.50 216 GLU A CA 1
ATOM 1718 C C . GLU A 1 216 ? -16.895 14.034 -8.596 1.00 96.50 216 GLU A C 1
ATOM 1720 O O . GLU A 1 216 ? -17.306 13.946 -7.445 1.00 96.50 216 GLU A O 1
ATOM 1725 N N . LEU A 1 217 ? -15.884 13.273 -9.032 1.00 97.75 217 LEU A N 1
ATOM 1726 C CA . LEU A 1 217 ? -15.226 12.259 -8.209 1.00 97.75 217 LEU A CA 1
ATOM 1727 C C . LEU A 1 217 ? -14.473 12.911 -7.048 1.00 97.75 217 LEU A C 1
ATOM 1729 O O . LEU A 1 217 ? -14.535 12.433 -5.917 1.00 97.75 217 LEU A O 1
ATOM 1733 N N . ARG A 1 218 ? -13.774 14.020 -7.321 1.00 96.94 218 ARG A N 1
ATOM 1734 C CA . ARG A 1 218 ? -13.037 14.771 -6.298 1.00 96.94 218 ARG A CA 1
ATOM 1735 C C . ARG A 1 218 ? -13.967 15.251 -5.186 1.00 96.94 218 ARG A C 1
ATOM 1737 O O . ARG A 1 218 ? -13.606 15.122 -4.021 1.00 96.94 218 ARG A O 1
ATOM 1744 N N . ALA A 1 219 ? -15.144 15.767 -5.541 1.00 96.62 219 ALA A N 1
ATOM 1745 C CA 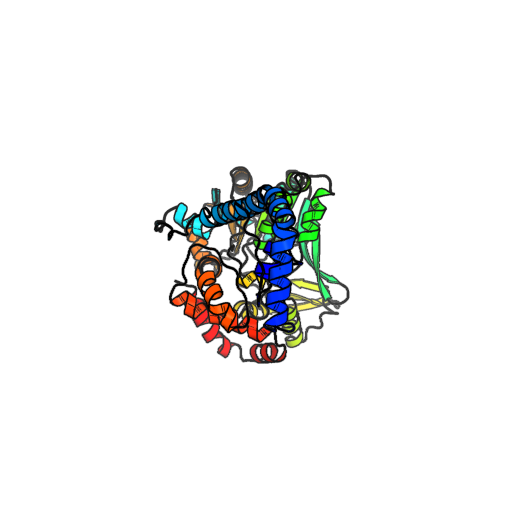. ALA A 1 219 ? -16.137 16.249 -4.582 1.00 96.62 219 ALA A CA 1
ATOM 1746 C C . ALA A 1 219 ? -16.689 15.132 -3.678 1.00 96.62 219 ALA A C 1
ATOM 1748 O O . ALA A 1 219 ? -17.048 15.393 -2.531 1.00 96.62 219 ALA A O 1
ATOM 1749 N N . ARG A 1 220 ? -16.714 13.882 -4.163 1.00 98.00 220 ARG A N 1
ATOM 1750 C CA . ARG A 1 220 ? -17.152 12.717 -3.379 1.00 98.00 220 ARG A CA 1
ATOM 1751 C C . ARG A 1 220 ? -16.106 12.214 -2.391 1.00 98.00 220 ARG A C 1
ATOM 1753 O O . ARG A 1 220 ? -16.472 11.530 -1.447 1.00 98.00 220 ARG A O 1
ATOM 1760 N N . ILE A 1 221 ? -14.817 12.507 -2.565 1.00 98.31 221 ILE A N 1
ATOM 1761 C CA . ILE A 1 221 ? -13.757 11.916 -1.731 1.00 98.31 221 ILE A CA 1
ATOM 1762 C C . ILE A 1 221 ? -13.313 12.900 -0.651 1.00 98.31 221 ILE A C 1
ATOM 1764 O O . ILE A 1 221 ? -12.536 13.824 -0.908 1.00 98.31 221 ILE A O 1
ATOM 1768 N N . ALA A 1 222 ? -13.764 12.636 0.575 1.00 98.38 222 ALA A N 1
ATOM 1769 C CA . ALA A 1 222 ? -13.402 13.384 1.771 1.00 98.38 222 ALA A CA 1
ATOM 1770 C C . ALA A 1 222 ? -11.976 13.078 2.239 1.00 98.38 222 ALA A C 1
ATOM 1772 O O . ALA A 1 222 ? -11.198 14.001 2.442 1.00 98.38 222 ALA A O 1
ATOM 1773 N N . PHE A 1 223 ? -11.628 11.793 2.368 1.00 98.75 223 PHE A N 1
ATOM 1774 C CA . PHE A 1 223 ? -10.350 11.364 2.940 1.00 98.75 223 PHE A CA 1
ATOM 1775 C C . PHE A 1 223 ? -9.710 10.232 2.135 1.00 98.75 223 PHE A C 1
ATOM 1777 O O . PHE A 1 223 ? -10.362 9.264 1.744 1.00 98.75 223 PHE A O 1
ATOM 1784 N N . ARG A 1 224 ? -8.398 10.317 1.923 1.00 98.75 224 ARG A N 1
ATOM 1785 C CA . ARG A 1 224 ? -7.584 9.290 1.261 1.00 98.75 224 ARG A CA 1
ATOM 1786 C C . ARG A 1 224 ? -6.624 8.689 2.270 1.00 98.75 224 ARG A C 1
ATOM 1788 O O . ARG A 1 224 ? -5.641 9.317 2.654 1.00 98.75 224 ARG A O 1
ATOM 1795 N N . LEU A 1 225 ? -6.890 7.459 2.682 1.00 98.88 225 LEU A N 1
ATOM 1796 C CA . LEU A 1 225 ? -6.071 6.721 3.633 1.00 98.88 225 LEU A CA 1
ATOM 1797 C C . LEU A 1 225 ? -5.116 5.808 2.855 1.00 98.88 225 LEU A C 1
ATOM 1799 O O . LEU A 1 225 ? -5.514 4.838 2.206 1.00 98.88 225 LEU A O 1
ATOM 1803 N N . GLY A 1 226 ? -3.833 6.146 2.896 1.00 98.56 226 GLY A N 1
ATOM 1804 C CA . GLY A 1 226 ? -2.762 5.428 2.223 1.00 98.56 226 GLY A CA 1
ATOM 1805 C C . GLY A 1 226 ? -2.143 4.350 3.096 1.00 98.56 226 GLY A C 1
ATOM 1806 O O . GLY A 1 226 ? -1.724 4.609 4.220 1.00 98.56 226 GLY A O 1
ATOM 1807 N N . LEU A 1 227 ? -2.023 3.137 2.570 1.00 98.12 227 LEU A N 1
ATOM 1808 C CA . LEU A 1 227 ? -1.279 2.072 3.239 1.00 98.12 227 LEU A CA 1
ATOM 1809 C C . LEU A 1 227 ? 0.168 2.059 2.745 1.00 98.12 227 LEU A C 1
ATOM 1811 O O . LEU A 1 227 ? 0.408 2.034 1.536 1.00 98.12 227 LEU A O 1
ATOM 1815 N N . LEU A 1 228 ? 1.133 2.007 3.664 1.00 98.00 228 LEU A N 1
ATOM 1816 C CA . LEU A 1 228 ? 2.529 1.766 3.309 1.00 98.00 228 LEU A CA 1
ATOM 1817 C C . LEU A 1 228 ? 2.655 0.435 2.563 1.00 98.00 228 LEU A C 1
ATOM 1819 O O . LEU A 1 228 ? 2.126 -0.593 2.991 1.00 98.00 228 LEU A O 1
ATOM 1823 N N . CYS A 1 229 ? 3.389 0.434 1.451 1.00 96.94 229 CYS A N 1
ATOM 1824 C CA . CYS A 1 229 ? 3.469 -0.728 0.569 1.00 96.94 229 CYS A CA 1
ATOM 1825 C C . CYS A 1 229 ? 4.906 -0.996 0.130 1.00 96.94 229 CYS A C 1
ATOM 1827 O O . CYS A 1 229 ? 5.562 -0.101 -0.389 1.00 96.94 229 CYS A O 1
ATOM 1829 N N . GLY A 1 230 ? 5.394 -2.227 0.315 1.00 95.25 230 GLY A N 1
ATOM 1830 C CA . GLY A 1 230 ? 6.668 -2.670 -0.271 1.00 95.25 230 GLY A CA 1
ATOM 1831 C C . GLY A 1 230 ? 6.493 -3.171 -1.708 1.00 95.25 230 GLY A C 1
ATOM 1832 O O . GLY A 1 230 ? 7.141 -2.702 -2.637 1.00 95.25 230 GLY A O 1
ATOM 1833 N N . HIS A 1 231 ? 5.595 -4.137 -1.908 1.00 96.12 231 HIS A N 1
ATOM 1834 C CA . HIS A 1 231 ? 5.093 -4.533 -3.225 1.00 96.12 231 HIS A CA 1
ATOM 1835 C C . HIS A 1 231 ? 3.841 -5.405 -3.085 1.00 96.12 231 HIS A C 1
ATOM 1837 O O . HIS A 1 231 ? 3.571 -5.962 -2.020 1.00 96.12 231 HIS A O 1
ATOM 1843 N N . ALA A 1 232 ? 3.116 -5.562 -4.190 1.00 96.19 232 ALA A N 1
ATOM 1844 C CA . ALA A 1 232 ? 2.041 -6.535 -4.328 1.00 96.19 232 ALA A CA 1
ATOM 1845 C C . ALA A 1 232 ? 2.542 -7.778 -5.079 1.00 96.19 232 ALA A C 1
ATOM 1847 O O . ALA A 1 232 ? 3.339 -7.672 -6.018 1.00 96.19 232 ALA A O 1
ATOM 1848 N N . SER A 1 233 ? 2.068 -8.956 -4.680 1.00 96.12 233 SER A N 1
ATOM 1849 C CA . SER A 1 233 ? 2.368 -10.220 -5.358 1.00 96.12 233 SER A CA 1
ATOM 1850 C C . SER A 1 233 ? 1.220 -10.624 -6.280 1.00 96.12 233 SER A C 1
ATOM 1852 O O . SER A 1 233 ? 0.048 -10.424 -5.973 1.00 96.12 233 SER A O 1
ATOM 1854 N N . HIS A 1 234 ? 1.522 -11.261 -7.404 1.00 95.38 234 HIS A N 1
ATOM 1855 C CA . HIS A 1 234 ? 0.507 -11.955 -8.179 1.00 95.38 234 HIS A CA 1
ATOM 1856 C C . HIS A 1 234 ? -0.099 -13.098 -7.366 1.00 95.38 234 HIS A C 1
ATOM 1858 O O . HIS A 1 234 ? 0.582 -13.781 -6.596 1.00 95.38 234 HIS A O 1
ATOM 1864 N N . ARG A 1 235 ? -1.378 -13.369 -7.633 1.00 93.25 235 ARG A N 1
ATOM 1865 C CA . ARG A 1 235 ? -2.138 -14.466 -7.026 1.00 93.25 235 ARG A CA 1
ATOM 1866 C C . ARG A 1 235 ? -1.427 -15.823 -7.096 1.00 93.25 235 ARG A C 1
ATOM 1868 O O . ARG A 1 235 ? -1.506 -16.587 -6.138 1.00 93.25 235 ARG A O 1
ATOM 1875 N N . LYS A 1 236 ? -0.664 -16.085 -8.163 1.00 94.06 236 LYS A N 1
ATOM 1876 C CA . LYS A 1 236 ? 0.119 -17.321 -8.318 1.00 94.06 236 LYS A CA 1
ATOM 1877 C C . LYS A 1 236 ? 0.968 -17.664 -7.086 1.00 94.06 236 LYS A C 1
ATOM 1879 O O . LYS A 1 236 ? 1.099 -18.841 -6.772 1.00 94.06 236 LYS A O 1
ATOM 1884 N N . LEU A 1 237 ? 1.502 -16.672 -6.364 1.00 95.81 237 LEU A N 1
ATOM 1885 C CA . LEU A 1 237 ? 2.274 -16.939 -5.149 1.00 95.81 237 LEU A CA 1
ATOM 1886 C C . LEU A 1 237 ? 1.428 -17.598 -4.052 1.00 95.81 237 LEU A C 1
ATOM 1888 O O . LEU A 1 237 ? 1.860 -18.581 -3.452 1.00 95.81 237 LEU A O 1
ATOM 1892 N N . LEU A 1 238 ? 0.230 -17.064 -3.801 1.00 95.62 238 LEU A N 1
ATOM 1893 C CA . LEU A 1 238 ? -0.697 -17.640 -2.829 1.00 95.62 238 LEU A CA 1
ATOM 1894 C C . LEU A 1 238 ? -1.158 -19.027 -3.287 1.00 95.62 238 LEU A C 1
ATOM 1896 O O . LEU A 1 238 ? -1.150 -19.953 -2.484 1.00 95.62 238 LEU A O 1
ATOM 1900 N N . ASP A 1 239 ? -1.479 -19.187 -4.574 1.00 94.81 239 ASP A N 1
ATOM 1901 C CA . ASP A 1 239 ? -1.910 -20.477 -5.122 1.00 94.81 239 ASP A CA 1
ATOM 1902 C C . ASP A 1 239 ? -0.848 -21.565 -4.897 1.00 94.81 239 ASP A C 1
ATOM 1904 O O . ASP A 1 239 ? -1.162 -22.639 -4.388 1.00 94.81 239 ASP A O 1
ATOM 1908 N N . LYS A 1 240 ? 0.426 -21.264 -5.186 1.00 94.56 240 LYS A N 1
ATOM 1909 C CA . LYS A 1 240 ? 1.545 -22.192 -4.959 1.00 94.56 240 LYS A CA 1
ATOM 1910 C C . LYS A 1 240 ? 1.827 -22.464 -3.489 1.00 94.56 240 LYS A C 1
ATOM 1912 O O . LYS A 1 240 ? 2.234 -23.574 -3.146 1.00 94.56 240 LYS A O 1
ATOM 1917 N N . LEU A 1 241 ? 1.625 -21.478 -2.619 1.00 95.38 241 LEU A N 1
ATOM 1918 C CA . LEU A 1 241 ? 1.758 -21.686 -1.183 1.00 95.38 241 LEU A CA 1
ATOM 1919 C C . LEU A 1 241 ? 0.686 -22.651 -0.660 1.00 95.38 241 LEU A C 1
ATOM 1921 O O . LEU A 1 241 ? 1.029 -23.584 0.063 1.00 95.38 241 LEU A O 1
ATOM 1925 N N . LEU A 1 242 ? -0.579 -22.438 -1.032 1.00 95.75 242 LEU A N 1
ATOM 1926 C CA . LEU A 1 242 ? -1.701 -23.274 -0.597 1.00 95.75 242 LEU A CA 1
ATOM 1927 C C . LEU A 1 242 ? -1.589 -24.700 -1.153 1.00 95.75 242 LEU A C 1
ATOM 1929 O O . LEU A 1 242 ? -1.732 -25.648 -0.387 1.00 95.75 242 LEU A O 1
ATOM 1933 N N . GLU A 1 243 ? -1.209 -24.853 -2.429 1.00 94.88 243 GLU A N 1
ATOM 1934 C CA . GLU A 1 243 ? -0.906 -26.154 -3.053 1.00 94.88 243 GLU A CA 1
ATOM 1935 C C . GLU A 1 243 ? 0.142 -26.925 -2.237 1.00 94.88 243 GLU A C 1
ATOM 1937 O O . GLU A 1 243 ? -0.063 -28.078 -1.869 1.00 94.88 243 GLU A O 1
ATOM 1942 N N . ARG A 1 244 ? 1.249 -26.269 -1.869 1.00 93.44 244 ARG A N 1
ATOM 1943 C CA . ARG A 1 244 ? 2.320 -26.901 -1.087 1.00 93.44 244 ARG A CA 1
ATOM 1944 C C . ARG A 1 244 ? 1.904 -27.240 0.347 1.00 93.44 244 ARG A C 1
ATOM 1946 O O . ARG A 1 244 ? 2.458 -28.159 0.942 1.00 93.44 244 ARG A O 1
ATOM 1953 N N . LYS A 1 245 ? 0.972 -26.477 0.914 1.00 94.50 245 LYS A N 1
ATOM 1954 C CA . LYS A 1 245 ? 0.387 -26.733 2.235 1.00 94.50 245 LYS A CA 1
ATOM 1955 C C . LYS A 1 245 ? -0.697 -27.816 2.198 1.00 94.50 245 LYS A C 1
ATOM 1957 O O . LYS A 1 245 ? -1.177 -28.178 3.264 1.00 94.50 245 LYS A O 1
ATOM 1962 N N . GLY A 1 246 ? -1.082 -28.304 1.015 1.00 96.00 246 GLY A N 1
ATOM 1963 C CA . GLY A 1 246 ? -2.187 -29.246 0.857 1.00 96.00 246 GLY A CA 1
ATOM 1964 C C . GLY A 1 246 ? -3.548 -28.636 1.194 1.00 96.00 246 GLY A C 1
ATOM 1965 O O . GLY A 1 246 ? -4.440 -29.366 1.600 1.00 96.00 246 GLY A O 1
ATOM 1966 N N . ILE A 1 247 ? -3.707 -27.310 1.070 1.00 96.62 247 ILE A N 1
ATOM 1967 C CA . ILE A 1 247 ? -4.953 -26.608 1.406 1.00 96.62 247 ILE A CA 1
ATOM 1968 C C . ILE A 1 247 ? -5.771 -26.403 0.120 1.00 96.62 247 ILE A C 1
ATOM 1970 O O . ILE A 1 247 ? -5.397 -25.564 -0.712 1.00 96.62 247 ILE A O 1
ATOM 1974 N N . PRO A 1 248 ? -6.880 -27.141 -0.070 1.00 95.25 248 PRO A N 1
ATOM 1975 C CA . PRO A 1 248 ? -7.727 -27.010 -1.249 1.00 95.25 248 PRO A CA 1
ATOM 1976 C C . PRO A 1 248 ? -8.535 -25.707 -1.193 1.00 95.25 248 PRO A C 1
ATOM 1978 O O . PRO A 1 248 ? -9.360 -25.493 -0.310 1.00 95.25 248 PRO A O 1
ATOM 1981 N N . GLN A 1 249 ? -8.305 -24.811 -2.157 1.00 94.06 249 GLN A N 1
ATOM 1982 C CA . GLN A 1 249 ? -8.911 -23.471 -2.157 1.00 94.06 249 GLN A CA 1
ATOM 1983 C C . GLN A 1 249 ? -10.438 -23.467 -2.245 1.00 94.06 249 GLN A C 1
ATOM 1985 O O . GLN A 1 249 ? -11.071 -22.555 -1.722 1.00 94.06 249 GLN A O 1
ATOM 1990 N N . ASN A 1 250 ? -11.016 -24.476 -2.892 1.00 95.62 250 ASN A N 1
ATOM 1991 C CA . ASN A 1 250 ? -12.460 -24.632 -3.033 1.00 95.62 250 ASN A CA 1
ATOM 1992 C C . ASN A 1 250 ? -13.164 -25.027 -1.730 1.00 95.62 250 ASN A C 1
ATOM 1994 O O . ASN A 1 250 ? -14.387 -24.992 -1.690 1.00 95.62 250 ASN A O 1
ATOM 1998 N N . GLN A 1 251 ? -12.409 -25.372 -0.687 1.00 96.50 251 GLN A N 1
ATOM 1999 C CA . GLN A 1 251 ? -12.922 -25.675 0.647 1.00 96.50 251 GLN A CA 1
ATOM 2000 C C . GLN A 1 251 ? -12.574 -24.577 1.660 1.00 96.50 251 GLN A C 1
ATOM 2002 O O . GLN A 1 251 ? -12.749 -24.773 2.856 1.00 96.50 251 GLN A O 1
ATOM 2007 N N . ILE A 1 252 ? -12.034 -23.436 1.219 1.00 96.81 252 ILE A N 1
ATOM 2008 C CA . ILE A 1 252 ? -11.759 -22.306 2.110 1.00 96.81 252 ILE A CA 1
ATOM 2009 C C . ILE A 1 252 ? -13.038 -21.481 2.259 1.00 96.81 252 ILE A C 1
ATOM 2011 O O . ILE A 1 252 ? -13.601 -21.041 1.262 1.00 96.81 252 ILE A O 1
ATOM 2015 N N . ALA A 1 253 ? -13.452 -21.220 3.497 1.00 95.50 253 ALA A N 1
ATOM 2016 C CA . ALA A 1 253 ? -14.552 -20.321 3.843 1.00 95.50 253 ALA A CA 1
ATOM 2017 C C . ALA A 1 253 ? -14.069 -18.906 4.207 1.00 95.50 253 ALA A C 1
ATOM 2019 O O . ALA A 1 253 ? -14.723 -17.926 3.858 1.00 95.50 253 ALA A O 1
ATOM 2020 N N . ASP A 1 254 ? -12.929 -18.783 4.892 1.00 94.12 254 ASP A N 1
ATOM 2021 C CA . ASP A 1 254 ? -12.321 -17.492 5.240 1.00 94.12 254 ASP A CA 1
ATOM 2022 C C . ASP A 1 254 ? -10.789 -17.570 5.229 1.00 94.12 254 ASP A C 1
ATOM 2024 O O . ASP A 1 254 ? -10.196 -18.622 5.482 1.00 94.12 254 ASP A O 1
ATOM 2028 N N . PHE A 1 255 ? -10.141 -16.447 4.923 1.00 94.62 255 PHE A N 1
ATOM 2029 C CA . PHE A 1 255 ? -8.691 -16.361 4.818 1.00 94.62 255 PHE A CA 1
ATOM 2030 C C . PHE A 1 255 ? -8.172 -14.990 5.239 1.00 94.62 255 PHE A C 1
ATOM 2032 O O . PHE A 1 255 ? -8.552 -13.959 4.686 1.00 94.62 255 PHE A O 1
ATOM 2039 N N . ALA A 1 256 ? -7.179 -14.988 6.125 1.00 93.69 256 ALA A N 1
ATOM 2040 C CA . ALA A 1 256 ? -6.416 -13.796 6.457 1.00 93.69 256 ALA A CA 1
ATOM 2041 C C . ALA A 1 256 ? -4.922 -14.080 6.363 1.00 93.69 256 ALA A C 1
ATOM 2043 O O . ALA A 1 256 ? -4.402 -14.984 7.019 1.00 93.69 256 ALA A O 1
ATOM 2044 N N . PHE A 1 257 ? -4.205 -13.258 5.594 1.00 92.88 257 PHE A N 1
ATOM 2045 C CA . PHE A 1 257 ? -2.757 -13.399 5.450 1.00 92.88 257 PHE A CA 1
ATOM 2046 C C . PHE A 1 257 ? -2.032 -13.288 6.785 1.00 92.88 257 PHE A C 1
ATOM 2048 O O . PHE A 1 257 ? -1.057 -14.006 7.015 1.00 92.88 257 PHE A O 1
ATOM 2055 N N . ARG A 1 258 ? -2.473 -12.353 7.632 1.00 90.75 258 ARG A N 1
ATOM 2056 C CA . ARG A 1 258 ? -1.743 -11.968 8.832 1.00 90.75 258 ARG A CA 1
ATOM 2057 C C . ARG A 1 258 ? -2.684 -11.422 9.907 1.00 90.75 258 ARG A C 1
ATOM 2059 O O . ARG A 1 258 ? -3.249 -10.343 9.735 1.00 90.75 258 ARG A O 1
ATOM 2066 N N . LYS A 1 259 ? -2.802 -12.143 11.021 1.00 87.50 259 LYS A N 1
ATOM 2067 C CA . LYS A 1 259 ? -3.405 -11.671 12.281 1.00 87.50 259 LYS A CA 1
ATOM 2068 C C . LYS A 1 259 ? -2.473 -11.963 13.461 1.00 87.50 259 LYS A C 1
ATOM 2070 O O . LYS A 1 259 ? -1.554 -12.780 13.337 1.00 87.50 259 LYS A O 1
ATOM 2075 N N . GLY A 1 260 ? -2.735 -11.313 14.590 1.00 82.38 260 GLY A N 1
ATOM 2076 C CA . GLY A 1 260 ? -2.011 -11.508 15.843 1.00 82.38 260 GLY A CA 1
ATOM 2077 C C . GLY A 1 260 ? -0.692 -10.741 15.934 1.00 82.38 260 GLY A C 1
ATOM 2078 O O . GLY A 1 260 ? -0.287 -10.013 15.018 1.00 82.38 260 GLY A O 1
ATOM 2079 N N . HIS A 1 261 ? -0.014 -10.922 17.069 1.00 81.81 261 HIS A N 1
ATOM 2080 C CA . HIS A 1 261 ? 1.196 -10.173 17.396 1.00 81.81 261 HIS A CA 1
ATOM 2081 C C . HIS A 1 261 ? 2.363 -10.479 16.457 1.00 81.81 261 HIS A C 1
ATOM 2083 O O . HIS A 1 261 ? 2.399 -11.504 15.778 1.00 81.81 261 HIS A O 1
ATOM 2089 N N . TRP A 1 262 ? 3.334 -9.571 16.393 1.00 80.31 262 TRP A N 1
ATOM 2090 C CA . TRP A 1 262 ? 4.469 -9.622 15.475 1.00 80.31 262 TRP A CA 1
ATOM 2091 C C . TRP A 1 262 ? 5.160 -11.005 15.404 1.00 80.31 262 TRP A C 1
ATOM 2093 O O . TRP A 1 262 ? 5.619 -11.534 16.405 1.00 80.31 262 TRP A O 1
ATOM 2103 N N . ARG A 1 263 ? 5.368 -11.630 14.232 1.00 82.50 263 ARG A N 1
ATOM 2104 C CA . ARG A 1 263 ? 5.054 -11.226 12.842 1.00 82.50 263 ARG A CA 1
ATOM 2105 C C . ARG A 1 263 ? 3.686 -11.703 12.345 1.00 82.50 263 ARG A C 1
ATOM 2107 O O . ARG A 1 263 ? 3.398 -11.536 11.164 1.00 82.50 263 ARG A O 1
ATOM 2114 N N . GLY A 1 264 ? 2.852 -12.228 13.219 1.00 89.38 264 GLY A N 1
ATOM 2115 C CA . GLY A 1 264 ? 1.515 -12.709 12.921 1.00 89.38 264 GLY A CA 1
ATOM 2116 C C . GLY A 1 264 ? 1.503 -14.096 12.289 1.00 89.38 264 GLY A C 1
ATOM 2117 O O . GLY A 1 264 ? 2.530 -14.662 11.892 1.00 89.38 264 GLY A O 1
ATOM 2118 N N . ARG A 1 265 ? 0.298 -14.642 12.190 1.00 93.50 265 ARG A N 1
ATOM 2119 C CA . ARG A 1 265 ? 0.006 -15.940 11.584 1.00 93.50 265 ARG A CA 1
ATOM 2120 C C . ARG A 1 265 ? -0.986 -15.760 10.444 1.00 93.50 265 ARG A C 1
ATOM 2122 O O . ARG A 1 265 ? -1.793 -14.830 10.457 1.00 93.50 265 ARG A O 1
ATOM 2129 N N . THR A 1 266 ? -0.892 -16.631 9.454 1.00 95.19 266 THR A N 1
ATOM 2130 C CA . THR A 1 266 ? -1.926 -16.814 8.439 1.00 95.19 266 THR A CA 1
ATOM 2131 C C . THR A 1 266 ? -3.013 -17.706 9.021 1.00 95.19 266 THR A C 1
ATOM 2133 O O . THR A 1 266 ? -2.697 -18.695 9.685 1.00 95.19 266 THR A O 1
ATOM 2136 N N . TYR A 1 267 ? -4.266 -17.338 8.775 1.00 94.88 267 TYR A N 1
ATOM 2137 C CA . TYR A 1 267 ? -5.455 -18.039 9.249 1.00 94.88 267 TYR A CA 1
ATOM 2138 C C . TYR A 1 267 ? -6.285 -18.468 8.051 1.00 94.88 267 TYR A C 1
ATOM 2140 O O . TYR A 1 267 ? -6.536 -17.661 7.152 1.00 94.88 267 TYR A O 1
ATOM 2148 N N . VAL A 1 268 ? -6.704 -19.727 8.057 1.00 96.44 268 VAL A N 1
ATOM 2149 C CA . VAL A 1 268 ? -7.600 -20.310 7.065 1.00 96.44 268 VAL A CA 1
ATOM 2150 C C . VAL A 1 268 ? -8.710 -21.015 7.821 1.00 96.44 268 VAL A C 1
ATOM 2152 O O . VAL A 1 268 ? -8.427 -21.886 8.640 1.00 96.44 268 VAL A O 1
ATOM 2155 N N . ARG A 1 269 ? -9.956 -20.643 7.548 1.00 96.56 269 ARG A N 1
ATOM 2156 C CA . ARG A 1 269 ? -11.126 -21.379 8.018 1.00 96.56 269 ARG A CA 1
ATOM 2157 C C . ARG A 1 269 ? -11.689 -22.157 6.847 1.00 96.56 269 ARG A C 1
ATOM 2159 O O . ARG A 1 269 ? -11.968 -21.568 5.801 1.00 96.56 269 ARG A O 1
ATOM 2166 N N . MET A 1 270 ? -11.817 -23.458 7.017 1.00 96.88 270 MET A N 1
ATOM 2167 C CA . MET A 1 270 ? -12.348 -24.375 6.022 1.00 96.88 270 MET A CA 1
ATOM 2168 C C . MET A 1 270 ? -13.884 -24.381 6.068 1.00 96.88 270 MET A C 1
ATOM 2170 O O . MET A 1 270 ? -14.495 -23.937 7.043 1.00 96.88 270 MET A O 1
ATOM 2174 N N . SER A 1 271 ? -14.525 -24.848 4.998 1.00 95.69 271 SER A N 1
ATOM 2175 C CA . SER A 1 271 ? -15.987 -24.923 4.879 1.00 95.69 271 SER A CA 1
ATOM 2176 C C . SER A 1 271 ? -16.629 -25.907 5.859 1.00 95.69 271 SER A C 1
ATOM 2178 O O . SER A 1 271 ? -17.787 -25.721 6.213 1.00 95.69 271 SER A O 1
ATOM 2180 N N . ASP A 1 272 ? -15.883 -26.911 6.318 1.00 95.69 272 ASP A N 1
ATOM 2181 C CA . ASP A 1 272 ? -16.288 -27.868 7.359 1.00 95.69 272 ASP A CA 1
ATOM 2182 C C . ASP A 1 272 ? -16.095 -27.328 8.793 1.00 95.69 272 ASP A C 1
ATOM 2184 O O . ASP A 1 272 ? -16.382 -28.023 9.763 1.00 95.69 272 ASP A O 1
ATOM 2188 N N . GLY A 1 273 ? -15.613 -26.088 8.935 1.00 95.38 273 GLY A N 1
ATOM 2189 C CA . GLY A 1 273 ? -15.330 -25.452 10.219 1.00 95.38 273 GLY A CA 1
ATOM 2190 C C . GLY A 1 273 ? -13.905 -25.660 10.734 1.00 95.38 273 GLY A C 1
ATOM 2191 O O . GLY A 1 273 ? -13.538 -25.015 11.714 1.00 95.38 273 GLY A O 1
ATOM 2192 N N . ALA A 1 274 ? -13.073 -26.482 10.082 1.00 96.75 274 ALA A N 1
ATOM 2193 C CA . ALA A 1 274 ? -11.693 -26.682 10.511 1.00 96.75 274 ALA A CA 1
ATOM 2194 C C . ALA A 1 274 ? -10.871 -25.386 10.396 1.00 96.75 274 ALA A C 1
ATOM 2196 O O . ALA A 1 274 ? -10.944 -24.657 9.402 1.00 96.75 274 ALA A O 1
ATOM 2197 N N . GLU A 1 275 ? -10.035 -25.112 11.398 1.00 96.81 275 GLU A N 1
ATOM 2198 C CA . GLU A 1 275 ? -9.141 -23.956 11.402 1.00 96.81 2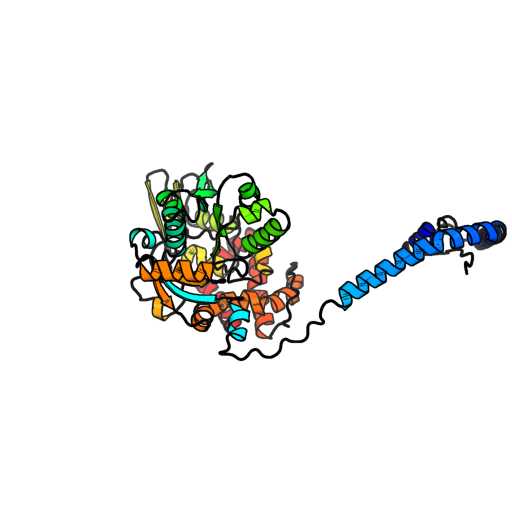75 GLU A CA 1
ATOM 2199 C C . GLU A 1 275 ? -7.686 -24.380 11.207 1.00 96.81 275 GLU A C 1
ATOM 2201 O O . GLU A 1 275 ? -7.118 -25.151 11.979 1.00 96.81 275 GLU A O 1
ATOM 2206 N N . ILE A 1 276 ? -7.049 -23.827 10.177 1.00 96.62 276 ILE A N 1
ATOM 2207 C CA . ILE A 1 276 ? -5.638 -24.051 9.878 1.00 96.62 276 ILE A CA 1
ATOM 2208 C C . ILE A 1 276 ? -4.891 -22.743 10.112 1.00 96.62 276 ILE A C 1
ATOM 2210 O O . ILE A 1 276 ? -5.192 -21.712 9.504 1.00 96.62 276 ILE A O 1
ATOM 2214 N N . THR A 1 277 ? -3.856 -22.787 10.954 1.00 96.44 277 THR A N 1
ATOM 2215 C CA . THR A 1 277 ? -2.976 -21.635 11.172 1.00 96.44 277 THR A CA 1
ATOM 2216 C C . THR A 1 277 ? -1.517 -21.987 10.939 1.00 96.44 277 THR A C 1
ATOM 2218 O O . THR A 1 277 ? -1.029 -23.044 11.337 1.00 96.44 277 THR A O 1
ATOM 2221 N N . PHE A 1 278 ? -0.774 -21.072 10.324 1.00 95.88 278 PHE A N 1
ATOM 2222 C CA . PHE A 1 278 ? 0.669 -21.223 10.144 1.00 95.88 278 PHE A CA 1
ATOM 2223 C C . PHE A 1 278 ? 1.381 -19.867 10.197 1.00 95.88 278 PHE A C 1
ATOM 2225 O O . PHE A 1 278 ? 0.743 -18.829 10.020 1.00 95.88 278 PHE A O 1
ATOM 2232 N N . PRO A 1 279 ? 2.698 -19.825 10.466 1.00 95.44 279 PRO A N 1
ATOM 2233 C CA . PRO A 1 279 ? 3.428 -18.563 10.538 1.00 95.44 279 PRO A CA 1
ATOM 2234 C C . PRO A 1 279 ? 3.298 -17.756 9.241 1.00 95.44 279 PRO A C 1
ATOM 2236 O O . PRO A 1 279 ? 3.544 -18.292 8.160 1.00 95.44 279 PRO A O 1
ATOM 2239 N N . TYR A 1 280 ? 3.023 -16.447 9.339 1.00 94.38 280 TYR A N 1
ATOM 2240 C CA . TYR A 1 280 ? 2.969 -15.560 8.163 1.00 94.38 280 TYR A CA 1
ATOM 2241 C C . TYR A 1 280 ? 4.262 -15.621 7.332 1.00 94.38 280 TYR A C 1
ATOM 2243 O O . TYR A 1 280 ? 4.252 -15.449 6.114 1.00 94.38 280 TYR A O 1
ATOM 2251 N N . LEU A 1 281 ? 5.391 -15.912 7.987 1.00 93.38 281 LEU A N 1
ATOM 2252 C CA . LEU A 1 281 ? 6.690 -16.063 7.343 1.00 93.38 281 LEU A CA 1
ATOM 2253 C C . LEU A 1 281 ? 6.695 -17.117 6.221 1.00 93.38 281 LEU A C 1
ATOM 2255 O O . LEU A 1 281 ? 7.534 -17.020 5.334 1.00 93.38 281 LEU A O 1
ATOM 2259 N N . ASP A 1 282 ? 5.763 -18.071 6.199 1.00 94.00 282 ASP A N 1
ATOM 2260 C CA . ASP A 1 282 ? 5.651 -19.043 5.107 1.00 94.00 282 ASP A CA 1
ATOM 2261 C C . ASP A 1 282 ? 5.255 -18.393 3.776 1.00 94.00 282 ASP A C 1
ATOM 2263 O O . ASP A 1 282 ? 5.779 -18.781 2.735 1.00 94.00 282 ASP A O 1
ATOM 2267 N N . PHE A 1 283 ? 4.402 -17.366 3.809 1.00 94.81 283 PHE A N 1
ATOM 2268 C CA . PHE A 1 283 ? 4.140 -16.498 2.658 1.00 94.81 283 PHE A CA 1
ATOM 2269 C C . PHE A 1 283 ? 5.218 -15.415 2.535 1.00 94.81 283 PHE A C 1
ATOM 2271 O O . PHE A 1 283 ? 5.819 -15.217 1.475 1.00 94.81 283 PHE A O 1
ATOM 2278 N N . GLY A 1 284 ? 5.508 -14.746 3.655 1.00 94.12 284 GLY A N 1
ATOM 2279 C CA . GLY A 1 284 ? 6.409 -13.602 3.719 1.00 94.12 284 GLY A CA 1
ATOM 2280 C C . GLY A 1 284 ? 7.837 -13.913 3.270 1.00 94.12 284 GLY A C 1
ATOM 2281 O O . GLY A 1 284 ? 8.526 -13.014 2.802 1.00 94.12 284 GLY A O 1
ATOM 2282 N N . LEU A 1 285 ? 8.312 -15.156 3.373 1.00 95.12 285 LEU A N 1
ATOM 2283 C CA . LEU A 1 285 ? 9.622 -15.564 2.859 1.00 95.12 285 LEU A CA 1
ATOM 2284 C C . LEU A 1 285 ? 9.706 -15.388 1.339 1.00 95.12 285 LEU A C 1
ATOM 2286 O O . LEU A 1 285 ? 10.628 -14.744 0.846 1.00 95.12 285 LEU A O 1
ATOM 2290 N N . TYR A 1 286 ? 8.732 -15.929 0.609 1.00 95.88 286 TYR A N 1
ATOM 2291 C CA . TYR A 1 286 ? 8.697 -15.879 -0.853 1.00 95.88 286 TYR A CA 1
ATOM 2292 C C . TYR A 1 286 ? 8.368 -14.489 -1.377 1.00 95.88 286 TYR A C 1
ATOM 2294 O O . TYR A 1 286 ? 8.933 -14.065 -2.384 1.00 95.88 286 TYR A O 1
ATOM 2302 N N . GLN A 1 287 ? 7.531 -13.753 -0.646 1.00 95.12 287 GLN A N 1
ATOM 2303 C CA . GLN A 1 287 ? 7.319 -12.337 -0.904 1.00 95.12 287 GLN A CA 1
ATOM 2304 C C . GLN A 1 287 ? 8.623 -11.543 -0.714 1.00 95.12 287 GLN A C 1
ATOM 2306 O O . GLN A 1 287 ? 9.001 -10.765 -1.579 1.00 95.12 287 GLN A O 1
ATOM 2311 N N . ASN A 1 288 ? 9.387 -11.784 0.359 1.00 94.38 288 ASN A N 1
ATOM 2312 C CA . ASN A 1 288 ? 10.696 -11.147 0.559 1.00 94.38 288 ASN A CA 1
ATOM 2313 C C . ASN A 1 288 ? 11.747 -11.578 -0.477 1.00 94.38 288 ASN A C 1
ATOM 2315 O O . ASN A 1 288 ? 12.729 -10.869 -0.649 1.00 94.38 288 ASN A O 1
ATOM 2319 N N . LEU A 1 289 ? 11.555 -12.707 -1.162 1.00 95.50 289 LEU A N 1
ATOM 2320 C CA . LEU A 1 289 ? 12.350 -13.107 -2.325 1.00 95.50 289 LEU A CA 1
ATOM 2321 C C . LEU A 1 289 ? 11.860 -12.476 -3.627 1.00 95.50 289 LEU A C 1
ATOM 2323 O O . LEU A 1 289 ? 12.441 -12.761 -4.661 1.00 95.50 289 LEU A O 1
ATOM 2327 N N . TRP A 1 290 ? 10.802 -11.664 -3.611 1.00 95.62 290 TRP A N 1
ATOM 2328 C CA . TRP A 1 290 ? 10.226 -11.034 -4.801 1.00 95.62 290 TRP A CA 1
ATOM 2329 C C . TRP A 1 290 ? 9.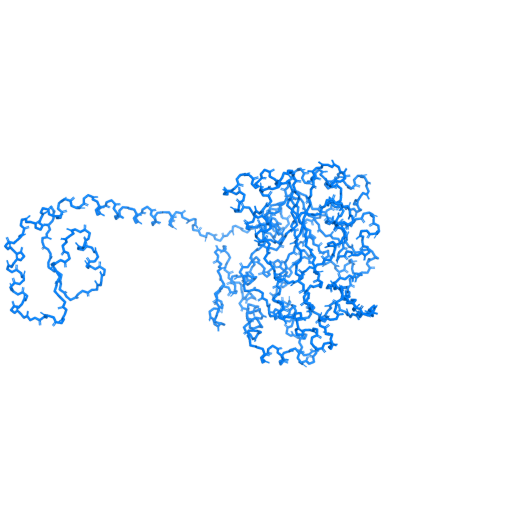680 -12.025 -5.838 1.00 95.62 290 TRP A C 1
ATOM 2331 O O . TRP A 1 290 ? 9.457 -11.667 -6.996 1.00 95.62 290 TRP A O 1
ATOM 2341 N N . LEU A 1 291 ? 9.404 -13.271 -5.438 1.00 96.25 291 LEU A N 1
ATOM 2342 C CA . LEU A 1 291 ? 8.758 -14.231 -6.328 1.00 96.25 291 LEU A CA 1
ATOM 2343 C C . LEU A 1 291 ? 7.344 -13.758 -6.658 1.00 96.25 291 LEU A C 1
ATOM 2345 O O . LEU A 1 291 ? 6.576 -13.377 -5.775 1.00 96.25 291 LEU A O 1
ATOM 2349 N N . TYR A 1 292 ? 7.003 -13.812 -7.944 1.00 96.31 292 TYR A N 1
ATOM 2350 C CA . TYR A 1 292 ? 5.718 -13.381 -8.477 1.00 96.31 292 TYR A CA 1
ATOM 2351 C C . TYR A 1 292 ? 5.365 -11.928 -8.107 1.00 96.31 292 TYR A C 1
ATOM 2353 O O . TYR A 1 292 ? 4.191 -11.603 -7.964 1.00 96.31 292 TYR A O 1
ATOM 2361 N N . CYS A 1 293 ? 6.348 -11.038 -7.944 1.00 96.56 293 CYS A N 1
ATOM 2362 C CA . CYS A 1 293 ? 6.085 -9.610 -7.760 1.00 96.56 293 CYS A CA 1
ATOM 2363 C C . CYS A 1 293 ? 5.340 -9.024 -8.975 1.00 96.56 293 CYS A C 1
ATOM 2365 O O . CYS A 1 293 ? 5.684 -9.330 -10.120 1.00 96.56 293 CYS A O 1
ATOM 2367 N N . ALA A 1 294 ? 4.353 -8.156 -8.737 1.00 95.19 294 ALA A N 1
ATOM 2368 C CA . ALA A 1 294 ? 3.681 -7.429 -9.809 1.00 95.19 294 ALA A CA 1
ATOM 2369 C C . ALA A 1 294 ? 4.682 -6.507 -10.545 1.00 95.19 294 ALA A C 1
ATOM 2371 O O . ALA A 1 294 ? 5.329 -5.684 -9.892 1.00 95.19 294 ALA A O 1
ATOM 2372 N N . PRO A 1 295 ? 4.801 -6.560 -11.890 1.00 91.38 295 PRO A N 1
ATOM 2373 C CA . PRO A 1 295 ? 5.836 -5.840 -12.637 1.00 91.38 295 PRO A CA 1
ATOM 2374 C C . PRO A 1 295 ? 5.924 -4.342 -12.335 1.00 91.38 295 PRO A C 1
ATOM 2376 O O . PRO A 1 295 ? 7.019 -3.802 -12.216 1.00 91.38 295 PRO A O 1
ATOM 2379 N N . ARG A 1 296 ? 4.787 -3.666 -12.134 1.00 93.19 296 ARG A N 1
ATOM 2380 C CA . ARG A 1 296 ? 4.761 -2.231 -11.801 1.00 93.19 296 ARG A CA 1
ATOM 2381 C C . ARG A 1 296 ? 5.459 -1.895 -10.477 1.00 93.19 296 ARG A C 1
ATOM 2383 O O . ARG A 1 296 ? 5.964 -0.788 -10.324 1.00 93.19 296 ARG A O 1
ATOM 2390 N N . CYS A 1 297 ? 5.535 -2.833 -9.531 1.00 96.38 297 CYS A N 1
ATOM 2391 C CA . CYS A 1 297 ? 6.246 -2.637 -8.266 1.00 96.38 297 CYS A CA 1
ATOM 2392 C C . CYS A 1 297 ? 7.767 -2.548 -8.467 1.00 96.38 297 CYS A C 1
ATOM 2394 O O . CYS A 1 297 ? 8.459 -1.963 -7.632 1.00 96.38 297 CYS A O 1
ATOM 2396 N N . LEU A 1 298 ? 8.292 -3.042 -9.597 1.00 95.81 298 LEU A N 1
ATOM 2397 C CA . LEU A 1 298 ? 9.680 -2.816 -10.000 1.00 95.81 298 LEU A CA 1
ATOM 2398 C C . LEU A 1 298 ? 9.952 -1.381 -10.464 1.00 95.81 298 LEU A C 1
ATOM 2400 O O . LEU A 1 298 ? 11.110 -1.029 -10.622 1.00 95.81 298 LEU A O 1
ATOM 2404 N N . ALA A 1 299 ? 8.941 -0.542 -10.657 1.00 95.19 299 ALA A N 1
ATOM 2405 C CA . ALA A 1 299 ? 9.116 0.862 -11.032 1.00 95.19 299 ALA A CA 1
ATOM 2406 C C . ALA A 1 299 ? 8.454 1.828 -10.040 1.00 95.19 299 ALA A C 1
ATOM 2408 O O . ALA A 1 299 ? 8.328 3.016 -10.314 1.00 95.19 299 ALA A O 1
ATOM 2409 N N . CYS A 1 300 ? 7.999 1.319 -8.894 1.00 95.31 300 CYS A N 1
ATOM 2410 C CA . CYS A 1 300 ? 7.351 2.129 -7.875 1.00 95.31 300 CYS A CA 1
ATOM 2411 C C . CYS A 1 300 ? 8.395 2.872 -7.033 1.00 95.31 300 CYS A C 1
ATOM 2413 O O . CYS A 1 300 ? 9.307 2.248 -6.485 1.00 95.31 300 CYS A O 1
ATOM 2415 N N . ASP A 1 301 ? 8.215 4.183 -6.915 1.00 94.69 301 ASP A N 1
ATOM 2416 C CA . ASP A 1 301 ? 9.043 5.142 -6.178 1.00 94.69 301 ASP A CA 1
ATOM 2417 C C . ASP A 1 301 ? 8.370 5.682 -4.901 1.00 94.69 301 ASP A C 1
ATOM 2419 O O . ASP A 1 301 ? 8.973 6.464 -4.167 1.00 94.69 301 ASP A O 1
ATOM 2423 N N 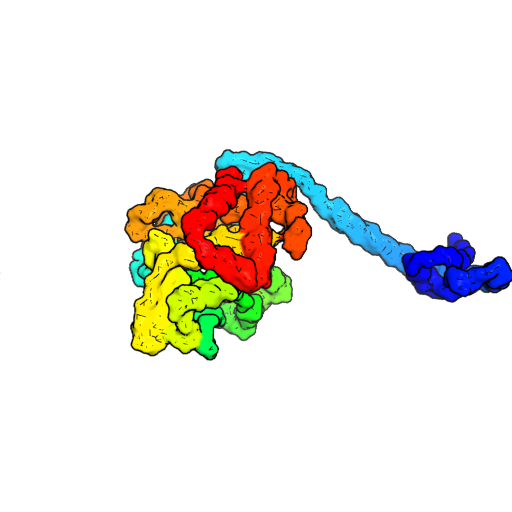. ASP A 1 302 ? 7.148 5.231 -4.618 1.00 96.25 302 ASP A N 1
ATOM 2424 C CA . ASP A 1 302 ? 6.308 5.698 -3.516 1.00 96.25 302 ASP A CA 1
ATOM 2425 C C . ASP A 1 302 ? 6.030 4.552 -2.531 1.00 96.25 302 ASP A C 1
ATOM 2427 O O . ASP A 1 302 ? 5.263 3.628 -2.815 1.00 96.25 302 ASP A O 1
ATOM 2431 N N . HIS A 1 303 ? 6.675 4.624 -1.366 1.00 97.31 303 HIS A N 1
ATOM 2432 C CA . HIS A 1 303 ? 6.448 3.699 -0.255 1.00 97.31 303 HIS A CA 1
ATOM 2433 C C . HIS A 1 303 ? 5.368 4.203 0.709 1.00 97.31 303 HIS A C 1
ATOM 2435 O O . HIS A 1 303 ? 4.607 3.405 1.259 1.00 97.31 303 HIS A O 1
ATOM 2441 N N . PHE A 1 304 ? 5.338 5.520 0.927 1.00 97.81 304 PHE A N 1
ATOM 2442 C CA . PHE A 1 304 ? 4.603 6.184 2.001 1.00 97.81 304 PHE A CA 1
ATOM 2443 C C . PHE A 1 304 ? 3.226 6.689 1.574 1.00 97.81 304 PHE A C 1
ATOM 2445 O O . PHE A 1 304 ? 2.588 7.409 2.339 1.00 97.81 304 PHE A O 1
ATOM 2452 N N . ALA A 1 305 ? 2.747 6.309 0.388 1.00 98.19 305 ALA A N 1
ATOM 2453 C CA . ALA A 1 305 ? 1.492 6.785 -0.177 1.00 98.19 305 ALA A CA 1
ATOM 2454 C C . ALA A 1 305 ? 1.453 8.318 -0.208 1.00 98.19 305 ALA A C 1
ATOM 2456 O O . ALA A 1 305 ? 0.649 8.948 0.469 1.00 98.19 305 ALA A O 1
ATOM 2457 N N . GLU A 1 306 ? 2.346 8.932 -0.977 1.00 97.88 306 GLU A N 1
ATOM 2458 C CA . GLU A 1 306 ? 2.546 10.393 -1.023 1.00 97.88 306 GLU A CA 1
ATOM 2459 C C . GLU A 1 306 ? 1.333 11.174 -1.531 1.00 97.88 306 GLU A C 1
ATOM 2461 O O . GLU A 1 306 ? 1.209 12.374 -1.314 1.00 97.88 306 GLU A O 1
ATOM 2466 N N . HIS A 1 307 ? 0.399 10.468 -2.159 1.00 97.81 307 HIS A N 1
ATOM 2467 C CA . HIS A 1 307 ? -0.851 11.004 -2.677 1.00 97.81 307 HIS A CA 1
ATOM 2468 C C . HIS A 1 307 ? -2.052 10.848 -1.723 1.00 97.81 307 HIS A C 1
ATOM 2470 O O . HIS A 1 307 ? -3.181 11.128 -2.134 1.00 97.81 307 HIS A O 1
ATOM 2476 N N . SER A 1 308 ? -1.841 10.383 -0.490 1.00 98.62 308 SER A N 1
ATOM 2477 C CA . SER A 1 308 ? -2.876 10.271 0.547 1.00 98.62 308 SER A CA 1
ATOM 2478 C C . SER A 1 308 ? -3.175 11.617 1.227 1.00 98.62 308 SER A C 1
ATOM 2480 O O . SER A 1 308 ? -2.559 12.631 0.911 1.00 98.62 308 SER A O 1
ATOM 2482 N N . ASP A 1 309 ? -4.138 11.623 2.144 1.00 98.81 309 ASP A N 1
ATOM 2483 C CA . ASP A 1 309 ? -4.319 12.666 3.163 1.00 98.81 309 ASP A CA 1
ATOM 2484 C C . ASP A 1 309 ? -3.719 12.192 4.509 1.00 98.81 309 ASP A C 1
ATOM 2486 O O . ASP A 1 309 ? -3.123 12.974 5.251 1.00 98.81 309 ASP A O 1
ATOM 2490 N N . MET A 1 310 ? -3.776 10.877 4.766 1.00 98.81 310 MET A N 1
ATOM 2491 C CA . MET A 1 310 ? -3.117 10.191 5.883 1.00 98.81 310 MET A CA 1
ATOM 2492 C C . MET A 1 310 ? -2.434 8.908 5.402 1.00 98.81 310 MET A C 1
ATOM 2494 O O . MET A 1 310 ? -2.977 8.205 4.549 1.00 98.81 310 MET A O 1
ATOM 2498 N N . SER A 1 311 ? -1.284 8.550 5.971 1.00 98.75 311 SER A N 1
ATOM 2499 C CA . SER A 1 311 ? -0.561 7.316 5.634 1.00 98.75 311 SER A CA 1
ATOM 2500 C C . SER A 1 311 ? -0.308 6.443 6.853 1.00 98.75 311 SER A C 1
ATOM 2502 O O . SER A 1 311 ? 0.068 6.960 7.896 1.00 98.75 311 SER A O 1
ATOM 2504 N N . PHE A 1 312 ? -0.453 5.122 6.711 1.00 98.44 312 PHE A N 1
ATOM 2505 C CA . PHE A 1 312 ? -0.418 4.163 7.820 1.00 98.44 312 PHE A CA 1
ATOM 2506 C C . PHE A 1 312 ? 0.451 2.948 7.499 1.00 98.44 312 PHE A C 1
ATOM 2508 O O . PHE A 1 312 ? 0.392 2.400 6.395 1.00 98.44 312 PHE A O 1
ATOM 2515 N N . GLY A 1 313 ? 1.214 2.464 8.477 1.00 96.12 313 GLY A N 1
ATOM 2516 C CA . GLY A 1 313 ? 1.978 1.230 8.330 1.00 96.12 313 GLY A CA 1
ATOM 2517 C C . GLY A 1 313 ? 2.393 0.587 9.647 1.00 96.12 313 GLY A C 1
ATOM 2518 O O . GLY A 1 313 ? 2.243 1.147 10.728 1.00 96.12 313 GLY A O 1
ATOM 2519 N N . ASP A 1 314 ? 2.933 -0.623 9.544 1.00 93.88 314 ASP A N 1
ATOM 2520 C CA . ASP A 1 314 ? 3.538 -1.338 10.669 1.00 93.88 314 ASP A CA 1
ATOM 2521 C C . ASP A 1 314 ? 4.717 -0.544 11.257 1.00 93.88 314 ASP A C 1
ATOM 2523 O O . ASP A 1 314 ? 5.603 -0.121 10.515 1.00 93.88 314 ASP A O 1
ATOM 2527 N N . ALA A 1 315 ? 4.801 -0.413 12.581 1.00 94.12 315 ALA A N 1
ATOM 2528 C CA . ALA A 1 315 ? 5.971 0.173 13.230 1.00 94.12 315 ALA A CA 1
ATOM 2529 C C . ALA A 1 315 ? 7.114 -0.858 13.314 1.00 94.12 315 ALA A C 1
ATOM 2531 O O . ALA A 1 315 ? 7.269 -1.543 14.324 1.00 94.12 315 ALA A O 1
ATOM 2532 N N . TRP A 1 316 ? 7.900 -1.030 12.238 1.00 92.19 316 TRP A N 1
ATOM 2533 C CA . TRP A 1 316 ? 8.978 -2.034 12.180 1.00 92.19 316 TRP A CA 1
ATOM 2534 C C . TRP A 1 316 ? 10.231 -1.673 13.006 1.00 92.19 316 TRP A C 1
ATOM 2536 O O . TRP A 1 316 ? 11.355 -1.686 12.503 1.00 92.19 316 TRP A O 1
ATOM 2546 N N . LEU A 1 317 ? 10.043 -1.394 14.292 1.00 92.94 317 LEU A N 1
ATOM 2547 C CA . LEU A 1 317 ? 11.081 -1.008 15.241 1.00 92.94 317 LEU A CA 1
ATOM 2548 C C . LEU A 1 317 ? 11.498 -2.200 16.125 1.00 92.94 317 LEU A C 1
ATOM 2550 O O . LEU A 1 317 ? 10.626 -2.929 16.607 1.00 92.94 317 LEU A O 1
ATOM 2554 N N . PRO A 1 318 ? 12.806 -2.464 16.323 1.00 90.75 318 PRO A N 1
ATOM 2555 C CA . PRO A 1 318 ? 13.280 -3.545 17.189 1.00 90.75 318 PRO A CA 1
ATOM 2556 C C . PRO A 1 318 ? 12.704 -3.520 18.608 1.00 90.75 318 PRO A C 1
ATOM 2558 O O . PRO A 1 318 ? 12.312 -4.574 19.103 1.00 90.75 318 PRO A O 1
ATOM 2561 N N . GLU A 1 319 ? 12.618 -2.337 19.207 1.00 91.88 319 GLU A N 1
ATOM 2562 C CA . GLU A 1 319 ? 12.109 -2.076 20.554 1.00 91.88 319 GLU A CA 1
ATOM 2563 C C . GLU A 1 319 ? 10.619 -2.419 20.716 1.00 91.88 319 GLU A C 1
ATOM 2565 O O . GLU A 1 319 ? 10.185 -2.786 21.801 1.00 91.88 319 GLU A O 1
ATOM 2570 N N . LEU A 1 320 ? 9.842 -2.415 19.628 1.00 91.06 320 LEU A N 1
ATOM 2571 C CA . LEU A 1 320 ? 8.417 -2.756 19.658 1.00 91.06 320 LEU A CA 1
ATOM 2572 C C . LEU A 1 320 ? 8.131 -4.252 19.488 1.00 91.06 320 LEU A C 1
ATOM 2574 O O . LEU A 1 320 ? 6.979 -4.673 19.574 1.00 91.06 320 LEU A O 1
ATOM 2578 N N . LYS A 1 321 ? 9.150 -5.083 19.236 1.00 87.12 321 LYS A N 1
ATOM 2579 C CA . LYS A 1 321 ? 8.948 -6.526 19.012 1.00 87.12 321 LYS A CA 1
ATOM 2580 C C . LYS A 1 321 ? 8.403 -7.245 20.244 1.00 87.12 321 LYS A C 1
ATOM 2582 O O . LYS A 1 321 ? 7.608 -8.166 20.088 1.00 87.12 321 LYS A O 1
ATOM 2587 N N . SER A 1 322 ? 8.866 -6.856 21.430 1.00 85.56 322 SER A N 1
ATOM 2588 C CA . SER A 1 322 ? 8.460 -7.427 22.719 1.00 85.56 322 SER A CA 1
ATOM 2589 C C . SER A 1 322 ? 7.322 -6.655 23.383 1.00 85.56 322 SER A C 1
ATOM 2591 O O . SER A 1 322 ? 6.834 -7.084 24.422 1.00 85.56 322 SER A O 1
ATOM 2593 N N . HIS A 1 323 ? 6.891 -5.532 22.802 1.00 89.19 323 HIS A N 1
ATOM 2594 C CA . HIS A 1 323 ? 5.784 -4.749 23.336 1.00 89.19 323 HIS A CA 1
ATOM 2595 C C . HIS A 1 323 ? 4.480 -5.563 23.246 1.00 89.19 323 HIS A C 1
ATOM 2597 O O . HIS A 1 323 ? 4.256 -6.169 22.199 1.00 89.19 323 HIS A O 1
ATOM 2603 N N . PRO A 1 324 ? 3.616 -5.605 24.278 1.00 87.62 324 PRO A N 1
ATOM 2604 C CA . PRO A 1 324 ? 2.415 -6.452 24.276 1.00 87.62 324 PRO A CA 1
ATOM 2605 C C . PRO A 1 324 ? 1.410 -6.039 23.196 1.00 87.62 324 PRO A C 1
ATOM 2607 O O . PRO A 1 324 ? 0.781 -6.884 22.565 1.00 87.62 324 PRO A O 1
ATOM 2610 N N . ILE A 1 325 ? 1.302 -4.731 22.946 1.00 90.00 325 ILE A N 1
ATOM 2611 C CA . ILE A 1 325 ? 0.428 -4.173 21.916 1.00 90.00 325 ILE A CA 1
ATOM 2612 C C . ILE A 1 325 ? 1.256 -3.754 20.709 1.00 90.00 325 ILE A C 1
ATOM 2614 O O . ILE A 1 325 ? 2.220 -2.987 20.815 1.00 90.00 325 ILE A O 1
ATOM 2618 N N . LYS A 1 326 ? 0.843 -4.222 19.534 1.00 90.44 326 LYS A N 1
ATOM 2619 C CA . LYS A 1 326 ? 1.463 -3.847 18.271 1.00 90.44 326 LYS A CA 1
ATOM 2620 C C . LYS A 1 326 ? 1.094 -2.416 17.879 1.00 90.44 326 LYS A C 1
ATOM 2622 O O . LYS A 1 326 ? -0.080 -2.091 17.743 1.00 90.44 326 LYS A O 1
ATOM 2627 N N . HIS A 1 327 ? 2.104 -1.592 17.619 1.00 94.75 327 HIS A N 1
ATOM 2628 C CA . HIS A 1 327 ? 1.913 -0.214 17.170 1.00 94.75 327 HIS A CA 1
ATOM 2629 C C . HIS A 1 327 ? 1.948 -0.092 15.643 1.00 94.75 327 HIS A C 1
ATOM 2631 O O . HIS A 1 327 ? 2.602 -0.863 14.931 1.00 94.75 327 HIS A O 1
ATOM 2637 N N . SER A 1 328 ? 1.262 0.931 15.149 1.00 96.62 328 SER A N 1
ATOM 2638 C CA . SER A 1 328 ? 1.393 1.466 13.798 1.00 96.62 328 SER A CA 1
ATOM 2639 C C . SER A 1 328 ? 2.136 2.795 13.849 1.00 96.62 328 SER A C 1
ATOM 2641 O O . SER A 1 328 ? 2.000 3.545 14.812 1.00 96.62 328 SER A O 1
ATOM 2643 N N . ILE A 1 329 ? 2.879 3.095 12.791 1.00 98.31 329 ILE A N 1
ATOM 2644 C CA . ILE A 1 329 ? 3.289 4.465 12.485 1.00 98.31 329 ILE A CA 1
ATOM 2645 C C . ILE A 1 329 ? 2.271 5.064 11.521 1.00 98.31 329 ILE A C 1
ATOM 2647 O O . ILE A 1 329 ? 1.790 4.369 10.615 1.00 98.31 329 ILE A O 1
ATOM 2651 N N . PHE A 1 330 ? 1.934 6.333 11.710 1.00 98.69 330 PHE A N 1
ATOM 2652 C CA . PHE A 1 330 ? 1.022 7.033 10.820 1.00 98.69 330 PHE A CA 1
ATOM 2653 C C . PHE A 1 330 ? 1.299 8.531 10.768 1.00 98.69 330 PHE A C 1
ATOM 2655 O O . PHE A 1 330 ? 1.724 9.128 11.749 1.00 98.69 330 PHE A O 1
ATOM 2662 N N . LEU A 1 331 ? 1.096 9.132 9.600 1.00 98.62 331 LEU A N 1
ATOM 2663 C CA . LEU A 1 331 ? 1.317 10.560 9.384 1.00 98.62 331 LEU A CA 1
ATOM 2664 C C . LEU A 1 331 ? 0.122 11.195 8.685 1.00 98.62 331 LEU A C 1
ATOM 2666 O O . LEU A 1 331 ? -0.565 10.536 7.901 1.00 98.62 331 LEU A O 1
ATOM 2670 N N . SER A 1 332 ? -0.102 12.470 8.962 1.00 98.69 332 SER A N 1
ATOM 2671 C CA . SER A 1 332 ? -1.018 13.341 8.231 1.00 98.69 332 SER A CA 1
ATOM 2672 C C . SER A 1 332 ? -0.243 14.156 7.199 1.00 98.69 332 SER A C 1
ATOM 2674 O O . SER A 1 332 ? 0.954 14.410 7.350 1.00 98.69 332 SER A O 1
ATOM 2676 N N . ARG A 1 333 ? -0.915 14.579 6.127 1.00 98.25 333 ARG A N 1
ATOM 2677 C CA . ARG A 1 333 ? -0.321 15.428 5.079 1.00 98.25 333 ARG A CA 1
ATOM 2678 C C . ARG A 1 333 ? -0.922 16.826 5.004 1.00 98.25 333 ARG A C 1
ATOM 2680 O O . ARG A 1 333 ? -0.443 17.647 4.231 1.00 98.25 333 ARG A O 1
ATOM 2687 N N . ASN A 1 334 ? -1.967 17.094 5.782 1.00 97.69 334 ASN A N 1
ATOM 2688 C CA . ASN A 1 334 ? -2.635 18.386 5.835 1.00 97.69 334 ASN A CA 1
ATOM 2689 C C . ASN A 1 334 ? -3.211 18.653 7.242 1.00 97.69 334 ASN A C 1
ATOM 2691 O O . ASN A 1 334 ? -3.448 17.694 7.986 1.00 97.69 334 ASN A O 1
ATOM 2695 N N . PRO A 1 335 ? -3.478 19.929 7.584 1.00 98.19 335 PRO A N 1
ATOM 2696 C CA . PRO A 1 335 ? -3.995 20.308 8.900 1.00 98.19 335 PRO A CA 1
ATOM 2697 C C . PRO A 1 335 ? -5.346 19.677 9.255 1.00 98.19 335 PRO A C 1
ATOM 2699 O O . PRO A 1 335 ? -5.559 19.322 10.409 1.00 98.19 335 PRO A O 1
ATOM 2702 N N . GLU A 1 336 ? -6.245 19.482 8.282 1.00 97.88 336 GLU A N 1
ATOM 2703 C CA . GLU A 1 336 ? -7.549 18.833 8.508 1.00 97.88 336 GLU A CA 1
ATOM 2704 C C . GLU A 1 336 ? -7.367 17.397 9.025 1.00 97.88 336 GLU A C 1
ATOM 2706 O O . GLU A 1 336 ? -7.987 16.984 10.003 1.00 97.88 336 GLU A O 1
ATOM 2711 N N . SER A 1 337 ? -6.454 16.648 8.408 1.00 98.44 337 SER A N 1
ATOM 2712 C CA . SER A 1 337 ? -6.122 15.285 8.816 1.00 98.44 337 SER A CA 1
ATOM 2713 C C . SER A 1 337 ? -5.416 15.249 10.170 1.00 98.44 337 SER A C 1
ATOM 2715 O O . SER A 1 337 ? -5.670 14.353 10.970 1.00 98.44 337 SER A O 1
ATOM 2717 N N . THR A 1 338 ? -4.546 16.222 10.450 1.00 98.75 338 THR A N 1
ATOM 2718 C CA . THR A 1 338 ? -3.910 16.365 11.767 1.00 98.75 338 THR A CA 1
ATOM 2719 C C . THR A 1 338 ? -4.940 16.623 12.855 1.00 98.75 338 THR A C 1
ATOM 2721 O O . THR A 1 338 ? -4.893 15.959 13.887 1.00 98.75 338 THR A O 1
ATOM 2724 N N . ALA A 1 339 ? -5.899 17.516 12.607 1.00 98.62 339 ALA A N 1
ATOM 2725 C CA . ALA A 1 339 ? -6.965 17.823 13.552 1.00 98.62 339 ALA A CA 1
ATOM 2726 C C . ALA A 1 339 ? -7.802 16.578 13.883 1.00 98.62 339 ALA A C 1
ATOM 2728 O O . ALA A 1 339 ? -8.019 16.300 15.058 1.00 98.62 339 ALA A O 1
ATOM 2729 N N . VAL A 1 340 ? -8.181 15.778 12.874 1.00 98.69 340 VAL A N 1
ATOM 2730 C CA . VAL A 1 340 ? -8.878 14.491 13.088 1.00 98.69 340 VAL A CA 1
ATOM 2731 C C . VAL A 1 340 ? -8.063 13.561 13.990 1.00 98.69 340 VAL A C 1
ATOM 2733 O O . VAL A 1 340 ? -8.585 13.012 14.956 1.00 98.69 340 VAL A O 1
ATOM 2736 N N . LEU A 1 341 ? -6.775 13.365 13.693 1.00 98.75 341 LEU A N 1
ATOM 2737 C CA . LEU A 1 341 ? -5.938 12.448 14.471 1.00 98.75 341 LEU A CA 1
ATOM 2738 C C . LEU A 1 341 ? -5.735 12.938 15.911 1.00 98.75 341 LEU A C 1
ATOM 2740 O O . LEU A 1 341 ? -5.789 12.131 16.835 1.00 98.75 341 LEU A O 1
ATOM 2744 N N . GLN A 1 342 ? -5.527 14.240 16.113 1.00 98.62 342 GLN A N 1
ATOM 2745 C CA . GLN A 1 342 ? -5.360 14.833 17.441 1.00 98.62 342 GLN A CA 1
ATOM 2746 C C . GLN A 1 342 ? -6.645 14.769 18.272 1.00 98.62 342 GLN A C 1
ATOM 2748 O O . GLN A 1 342 ? -6.576 14.446 19.454 1.00 98.62 342 GLN A O 1
ATOM 2753 N N . GLU A 1 343 ? -7.808 15.000 17.661 1.00 98.38 343 GLU A N 1
ATOM 2754 C CA . GLU A 1 343 ? -9.116 14.803 18.296 1.00 98.38 343 GLU A CA 1
ATOM 2755 C C . GLU A 1 343 ? -9.285 13.356 18.772 1.00 98.38 343 GLU A C 1
ATOM 2757 O O . GLU A 1 343 ? -9.609 13.104 19.932 1.00 98.38 343 GLU A O 1
ATOM 2762 N N . MET A 1 344 ? -8.989 12.385 17.904 1.00 98.62 344 MET A N 1
ATOM 2763 C CA . MET A 1 344 ? -9.063 10.969 18.260 1.00 98.62 344 MET A CA 1
ATOM 2764 C C . MET A 1 344 ? -8.095 10.584 19.388 1.00 98.62 344 MET A C 1
ATOM 2766 O O . MET A 1 344 ? -8.420 9.706 20.189 1.00 98.62 344 MET A O 1
ATOM 2770 N N . ILE A 1 345 ? -6.915 11.210 19.454 1.00 98.69 345 ILE A N 1
ATOM 2771 C CA . ILE A 1 345 ? -5.956 11.022 20.553 1.00 98.69 345 ILE A CA 1
ATOM 2772 C C . ILE A 1 345 ? -6.506 11.630 21.848 1.00 98.69 345 ILE A C 1
ATOM 2774 O O . ILE A 1 345 ? -6.508 10.962 22.880 1.00 98.69 345 ILE A O 1
ATOM 2778 N N . ALA A 1 346 ? -7.030 12.857 21.796 1.00 98.12 346 ALA A N 1
ATOM 2779 C CA . ALA A 1 346 ? -7.605 13.542 22.953 1.00 98.12 346 ALA A CA 1
ATOM 2780 C C . ALA A 1 346 ? -8.803 12.781 23.552 1.00 98.12 346 ALA A C 1
ATOM 2782 O O . ALA A 1 346 ? -8.956 12.731 24.769 1.00 98.12 346 ALA A O 1
ATOM 2783 N N . HIS A 1 347 ? -9.616 12.137 22.711 1.00 97.00 347 HIS A N 1
ATOM 2784 C CA . HIS A 1 347 ? -10.743 11.300 23.135 1.00 97.00 347 HIS A CA 1
ATOM 2785 C C . HIS A 1 347 ? -10.351 9.855 23.498 1.00 97.00 347 HIS A C 1
ATOM 2787 O O . HIS A 1 347 ? -11.224 9.035 23.774 1.00 97.00 347 HIS A O 1
ATOM 2793 N N . GLY A 1 348 ? -9.065 9.488 23.442 1.00 96.94 348 GLY A N 1
ATOM 2794 C CA . GLY A 1 348 ? -8.600 8.124 23.725 1.00 96.94 348 GLY A CA 1
ATOM 2795 C C . GLY A 1 348 ? -9.023 7.070 22.690 1.00 96.94 348 GLY A C 1
ATOM 2796 O O . GLY A 1 348 ? -8.781 5.878 22.886 1.00 96.94 348 GLY A O 1
ATOM 2797 N N . THR A 1 349 ? -9.612 7.480 21.559 1.00 97.31 349 THR A N 1
ATOM 2798 C CA . THR A 1 349 ? -9.920 6.583 20.428 1.00 97.31 349 THR A CA 1
ATOM 2799 C C . THR A 1 349 ? -8.632 6.037 19.804 1.00 97.31 349 THR A C 1
ATOM 2801 O O . THR A 1 349 ? -8.587 4.892 19.342 1.00 97.31 349 THR A O 1
ATOM 2804 N N . LEU A 1 350 ? -7.557 6.830 19.832 1.00 98.44 350 LEU A N 1
ATOM 2805 C CA . LEU A 1 350 ? -6.190 6.398 19.554 1.00 98.44 350 LEU A CA 1
ATOM 2806 C C . LEU A 1 350 ? -5.330 6.577 20.808 1.00 98.44 350 LEU A C 1
ATOM 2808 O O . LEU A 1 350 ? -5.257 7.665 21.366 1.00 98.44 350 LEU A O 1
ATOM 2812 N N . ALA A 1 351 ? -4.618 5.524 21.201 1.00 98.19 351 ALA A N 1
ATOM 2813 C CA . ALA A 1 351 ? -3.502 5.618 22.133 1.00 98.19 351 ALA A CA 1
ATOM 2814 C C . ALA A 1 351 ? -2.231 5.825 21.302 1.00 98.19 351 ALA A C 1
ATOM 2816 O O . ALA A 1 351 ? -1.662 4.867 20.766 1.00 98.19 351 ALA A O 1
ATOM 2817 N N . ALA A 1 352 ? -1.852 7.085 21.096 1.00 98.25 352 ALA A N 1
ATOM 2818 C CA . ALA A 1 352 ? -0.732 7.455 20.244 1.00 98.25 352 ALA A CA 1
ATOM 2819 C C . ALA A 1 352 ? -0.037 8.728 20.726 1.00 98.25 352 ALA A C 1
ATOM 2821 O O . ALA A 1 352 ? -0.652 9.589 21.349 1.00 98.25 352 ALA A O 1
ATOM 2822 N N . GLU A 1 353 ? 1.235 8.853 20.368 1.00 97.44 353 GLU A N 1
ATOM 2823 C CA . GLU A 1 353 ? 2.077 10.004 20.677 1.00 97.44 353 GLU A CA 1
ATOM 2824 C C . GLU A 1 353 ? 2.710 10.580 19.399 1.00 97.44 353 GLU A C 1
ATOM 2826 O O . GLU A 1 353 ? 2.877 9.851 18.408 1.00 97.44 353 GLU A O 1
ATOM 2831 N N . PRO A 1 354 ? 3.066 11.879 19.384 1.00 98.06 354 PRO A N 1
ATOM 2832 C CA . PRO A 1 354 ? 3.883 12.451 18.324 1.00 98.06 354 PRO A CA 1
ATOM 2833 C C . PRO A 1 354 ? 5.207 11.697 18.184 1.00 98.06 354 PRO A C 1
ATOM 2835 O O . PRO A 1 354 ? 5.831 11.313 19.169 1.00 98.06 354 PRO A O 1
ATOM 2838 N N . ALA A 1 355 ? 5.660 11.510 16.950 1.00 97.25 355 ALA A N 1
ATOM 2839 C CA . ALA A 1 355 ? 6.870 10.765 16.650 1.00 97.25 355 ALA A CA 1
ATOM 2840 C C . ALA A 1 355 ? 7.781 11.537 15.698 1.00 97.25 355 ALA A C 1
ATOM 2842 O O . ALA A 1 355 ? 7.333 12.191 14.757 1.00 97.25 355 ALA A O 1
ATOM 2843 N N . ASP A 1 356 ? 9.085 11.402 15.922 1.00 96.19 356 ASP A N 1
ATOM 2844 C CA . ASP A 1 356 ? 10.092 12.000 15.059 1.00 96.19 356 ASP A CA 1
ATOM 2845 C C . ASP A 1 356 ? 10.065 11.356 13.646 1.00 96.19 356 ASP A C 1
ATOM 2847 O O . ASP A 1 356 ? 10.004 10.124 13.526 1.00 96.19 356 ASP A O 1
ATOM 2851 N N . PRO A 1 357 ? 10.134 12.138 12.550 1.00 96.56 357 PRO A N 1
ATOM 2852 C CA . PRO A 1 357 ? 10.131 11.605 11.184 1.00 96.56 357 PRO A CA 1
ATOM 2853 C C . PRO A 1 357 ? 11.261 10.598 10.896 1.00 96.56 357 PRO A C 1
ATOM 2855 O O . PRO A 1 357 ? 11.105 9.683 10.082 1.00 96.56 357 PRO A O 1
ATOM 2858 N N . PHE A 1 358 ? 12.404 10.693 11.576 1.00 94.94 358 PHE A N 1
ATOM 2859 C CA . PHE A 1 358 ? 13.486 9.719 11.450 1.00 94.94 358 PHE A CA 1
ATOM 2860 C C . PHE A 1 358 ? 13.145 8.376 12.106 1.00 94.94 358 PHE A C 1
ATOM 2862 O O . PHE A 1 358 ? 13.656 7.347 11.651 1.00 94.94 358 PHE A O 1
ATOM 2869 N N . THR A 1 359 ? 12.214 8.324 13.066 1.00 95.62 359 THR A N 1
ATOM 2870 C CA . THR A 1 359 ? 11.642 7.055 13.554 1.00 95.62 359 THR A CA 1
ATOM 2871 C C . THR A 1 359 ? 10.906 6.324 12.424 1.00 95.62 359 THR A C 1
ATOM 2873 O O . THR A 1 359 ? 11.040 5.104 12.293 1.00 95.62 359 THR A O 1
ATOM 2876 N N . PHE A 1 360 ? 10.218 7.046 11.532 1.00 97.06 360 PHE A N 1
ATOM 2877 C CA . PHE A 1 360 ? 9.534 6.466 10.367 1.00 97.06 360 PHE A CA 1
ATOM 2878 C C . PHE A 1 360 ? 10.538 5.922 9.350 1.00 97.06 360 PHE A C 1
ATOM 2880 O O . PHE A 1 360 ? 10.381 4.806 8.845 1.00 97.06 360 PHE A O 1
ATOM 2887 N N . ILE A 1 361 ? 11.607 6.682 9.093 1.00 94.94 361 ILE A N 1
ATOM 2888 C CA . ILE A 1 361 ? 12.703 6.253 8.218 1.00 94.94 361 ILE A CA 1
ATOM 2889 C C . ILE A 1 361 ? 13.380 5.005 8.784 1.00 94.94 361 ILE A C 1
ATOM 2891 O O . ILE A 1 361 ? 13.605 4.048 8.045 1.00 94.94 361 ILE A O 1
ATOM 2895 N N . ARG A 1 362 ? 13.662 4.970 10.092 1.00 94.62 362 ARG A N 1
ATOM 2896 C CA . ARG A 1 362 ? 14.256 3.808 10.765 1.00 94.62 362 ARG A CA 1
ATOM 2897 C C . ARG A 1 362 ? 13.353 2.582 10.664 1.00 94.62 362 ARG A C 1
ATOM 2899 O O . ARG A 1 362 ? 13.837 1.511 10.298 1.00 94.62 362 ARG A O 1
ATOM 2906 N N . ALA A 1 363 ? 12.057 2.746 10.925 1.00 95.12 363 ALA A N 1
ATOM 2907 C CA . ALA A 1 363 ? 11.078 1.671 10.812 1.00 95.12 363 ALA A CA 1
ATOM 2908 C C . ALA A 1 363 ? 11.009 1.117 9.376 1.00 95.12 363 ALA A C 1
ATOM 2910 O O . ALA A 1 363 ? 10.987 -0.092 9.175 1.00 95.12 363 ALA A O 1
ATOM 2911 N N . GLN A 1 364 ? 11.041 1.972 8.351 1.00 95.56 364 GLN A N 1
ATOM 2912 C CA . GLN A 1 364 ? 10.807 1.558 6.959 1.00 95.56 364 GLN A CA 1
ATOM 2913 C C . GLN A 1 364 ? 12.057 1.534 6.070 1.00 95.56 364 GLN A C 1
ATOM 2915 O O . GLN A 1 364 ? 11.938 1.413 4.846 1.00 95.56 364 GLN A O 1
ATOM 2920 N N . LYS A 1 365 ? 13.261 1.608 6.656 1.00 92.88 365 LYS A N 1
ATOM 2921 C CA . LYS A 1 365 ? 14.532 1.875 5.952 1.00 92.88 365 LYS A CA 1
ATOM 2922 C C . LYS A 1 365 ? 14.710 1.058 4.670 1.00 92.88 365 LYS A C 1
ATOM 2924 O O . LYS A 1 365 ? 15.039 1.596 3.616 1.00 92.88 365 LYS A O 1
ATOM 2929 N N . ARG A 1 366 ? 14.454 -0.248 4.746 1.00 91.75 366 ARG A N 1
ATOM 2930 C CA . ARG A 1 366 ? 14.656 -1.185 3.628 1.00 91.75 366 ARG A CA 1
ATOM 2931 C C . ARG A 1 366 ? 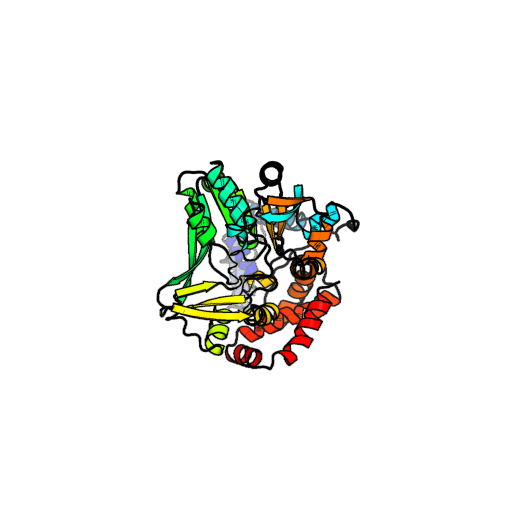13.722 -0.913 2.451 1.00 91.75 366 ARG A C 1
ATOM 2933 O O . ARG A 1 366 ? 14.172 -0.889 1.308 1.00 91.75 366 ARG A O 1
ATOM 2940 N N . SER A 1 367 ? 12.436 -0.707 2.730 1.00 94.50 367 SER A N 1
ATOM 2941 C CA . SER A 1 367 ? 11.438 -0.399 1.704 1.00 94.50 367 SER A CA 1
ATOM 2942 C C . SER A 1 367 ? 11.718 0.971 1.088 1.00 94.50 367 SER A C 1
ATOM 2944 O O . SER A 1 367 ? 11.732 1.111 -0.131 1.00 94.50 367 SER A O 1
ATOM 2946 N N . LEU A 1 368 ? 12.046 1.961 1.919 1.00 94.56 368 LEU A N 1
ATOM 2947 C CA . LEU A 1 368 ? 12.424 3.301 1.476 1.00 94.56 368 LEU A CA 1
ATOM 2948 C C . LEU A 1 368 ? 13.615 3.286 0.515 1.00 94.56 368 LEU A C 1
ATOM 2950 O O . LEU A 1 368 ? 13.532 3.854 -0.573 1.00 94.56 368 LEU A O 1
ATOM 2954 N N . ILE A 1 369 ? 14.705 2.600 0.872 1.00 93.50 369 ILE A N 1
ATOM 2955 C CA . ILE A 1 369 ? 15.887 2.493 0.007 1.00 93.50 369 ILE A CA 1
ATOM 2956 C C . ILE A 1 369 ? 15.540 1.775 -1.296 1.00 93.50 369 ILE A C 1
ATOM 2958 O O . ILE A 1 369 ? 15.969 2.228 -2.360 1.00 93.50 369 ILE A O 1
ATOM 2962 N N . TYR A 1 370 ? 14.734 0.709 -1.236 1.00 94.69 370 TYR A N 1
ATOM 2963 C CA . TYR A 1 370 ? 14.247 0.036 -2.436 1.00 94.69 370 TYR A CA 1
ATOM 2964 C C . TYR A 1 370 ? 13.525 1.018 -3.377 1.00 94.69 370 TYR A C 1
ATOM 2966 O O . TYR A 1 370 ? 13.908 1.129 -4.544 1.00 94.69 370 TYR A O 1
ATOM 2974 N N . HIS A 1 371 ? 12.532 1.758 -2.875 1.00 95.00 371 HIS A N 1
ATOM 2975 C CA . HIS A 1 371 ? 11.682 2.644 -3.677 1.00 95.00 371 HIS A CA 1
ATOM 2976 C C . HIS A 1 371 ? 12.400 3.915 -4.156 1.00 95.00 371 HIS A C 1
ATOM 2978 O O . HIS A 1 371 ? 12.333 4.238 -5.338 1.00 95.00 371 HIS A O 1
ATOM 2984 N N . LYS A 1 372 ? 13.125 4.614 -3.275 1.00 92.56 372 LYS A N 1
ATOM 2985 C CA . LYS A 1 372 ? 13.668 5.958 -3.550 1.00 92.56 372 LYS A CA 1
ATOM 2986 C C . LYS A 1 372 ? 15.076 5.969 -4.147 1.00 92.56 372 LYS A C 1
ATOM 2988 O O . LYS A 1 372 ? 15.441 6.935 -4.813 1.00 92.56 372 LYS A O 1
ATOM 2993 N N . LYS A 1 373 ? 15.897 4.941 -3.895 1.00 92.25 373 LYS A N 1
ATOM 2994 C CA . LYS A 1 373 ? 17.309 4.906 -4.340 1.00 92.25 373 LYS A CA 1
ATOM 2995 C C . LYS A 1 373 ? 17.599 3.740 -5.280 1.00 92.25 373 LYS A C 1
ATOM 2997 O O . LYS A 1 373 ? 18.036 3.953 -6.408 1.00 92.25 373 LYS A O 1
ATOM 3002 N N . ASN A 1 374 ? 17.285 2.513 -4.864 1.00 94.50 374 ASN A N 1
ATOM 3003 C CA . ASN A 1 374 ? 17.621 1.305 -5.619 1.00 94.50 374 ASN A CA 1
ATOM 3004 C C . ASN A 1 374 ? 16.915 1.227 -6.987 1.00 94.50 374 ASN A C 1
ATOM 3006 O O . ASN A 1 374 ? 17.415 0.564 -7.896 1.00 94.50 374 ASN A O 1
ATOM 3010 N N . ILE A 1 375 ? 15.792 1.934 -7.167 1.00 95.25 375 ILE A N 1
ATOM 3011 C CA . ILE A 1 375 ? 15.101 2.058 -8.460 1.00 95.25 375 ILE A CA 1
ATOM 3012 C C . ILE A 1 375 ? 16.034 2.513 -9.595 1.00 95.25 375 ILE A C 1
ATOM 3014 O O . ILE A 1 375 ? 15.902 2.010 -10.707 1.00 95.25 375 ILE A O 1
ATOM 3018 N N . ALA A 1 376 ? 17.035 3.358 -9.318 1.00 95.00 376 ALA A N 1
ATOM 3019 C CA . ALA A 1 376 ? 18.024 3.777 -10.312 1.00 95.00 376 ALA A CA 1
ATOM 3020 C C . ALA A 1 376 ? 18.911 2.606 -10.784 1.00 95.00 376 ALA A C 1
ATOM 3022 O O . ALA A 1 376 ? 19.228 2.490 -11.968 1.00 95.00 376 ALA A O 1
ATOM 3023 N N . GLY A 1 377 ? 19.284 1.703 -9.868 1.00 95.88 377 GLY A N 1
ATOM 3024 C CA . GLY A 1 377 ? 20.035 0.485 -10.192 1.00 95.88 377 GLY A CA 1
ATOM 3025 C C . GLY A 1 377 ? 19.183 -0.505 -10.982 1.00 95.88 377 GLY A C 1
ATOM 3026 O O . GLY A 1 377 ? 19.629 -1.043 -11.995 1.00 95.88 377 GLY A O 1
ATOM 3027 N N . ARG A 1 378 ? 17.922 -0.683 -10.567 1.00 96.31 378 ARG A N 1
ATOM 3028 C CA . ARG A 1 378 ? 16.953 -1.536 -11.271 1.00 96.31 378 ARG A CA 1
ATOM 3029 C C . ARG A 1 378 ? 16.674 -1.022 -12.678 1.00 96.31 378 ARG A C 1
ATOM 3031 O O . ARG A 1 378 ? 16.703 -1.818 -13.604 1.00 96.31 378 ARG A O 1
ATOM 3038 N N . HIS A 1 379 ? 16.497 0.285 -12.853 1.00 96.44 379 HIS A N 1
ATOM 3039 C CA . HIS A 1 379 ? 16.368 0.926 -14.161 1.00 96.44 379 HIS A CA 1
ATOM 3040 C C . HIS A 1 379 ? 17.551 0.605 -15.081 1.00 96.44 379 HIS A C 1
ATOM 3042 O O . HIS A 1 379 ? 17.344 0.148 -16.202 1.00 96.44 379 HIS A O 1
ATOM 3048 N N . ARG A 1 380 ? 18.784 0.770 -14.583 1.00 96.12 380 ARG A N 1
ATOM 3049 C CA . ARG A 1 380 ? 20.004 0.547 -15.371 1.00 96.12 380 ARG A CA 1
ATOM 3050 C C . ARG A 1 380 ? 20.208 -0.912 -15.785 1.00 96.12 380 ARG A C 1
ATOM 3052 O O . ARG A 1 380 ? 20.744 -1.156 -16.859 1.00 96.12 380 ARG A O 1
ATOM 3059 N N . LEU A 1 381 ? 19.829 -1.867 -14.934 1.00 97.12 381 LEU A N 1
ATOM 3060 C CA . LEU A 1 381 ? 20.124 -3.290 -15.148 1.00 97.12 381 LEU A CA 1
ATOM 3061 C C . LEU A 1 381 ? 18.926 -4.112 -15.643 1.00 97.12 381 LEU A C 1
ATOM 3063 O O . LEU A 1 381 ? 19.115 -5.261 -16.028 1.00 97.12 381 LEU A O 1
ATOM 3067 N N . ALA A 1 382 ? 17.708 -3.560 -15.666 1.00 96.88 382 ALA A N 1
ATOM 3068 C CA . ALA A 1 382 ? 16.493 -4.293 -16.037 1.00 96.88 382 ALA A CA 1
ATOM 3069 C C . ALA A 1 382 ? 16.578 -4.968 -17.416 1.00 96.88 382 ALA A C 1
ATOM 3071 O O . ALA A 1 382 ? 16.094 -6.094 -17.568 1.00 96.88 382 ALA A O 1
ATOM 3072 N N . CYS A 1 383 ? 17.227 -4.329 -18.396 1.00 96.31 383 CYS A N 1
ATOM 3073 C CA . CYS A 1 383 ? 17.360 -4.872 -19.749 1.00 96.31 383 CYS A CA 1
ATOM 3074 C C . CYS A 1 383 ? 18.117 -6.210 -19.776 1.00 96.31 383 CYS A C 1
ATOM 3076 O O . CYS A 1 383 ? 17.711 -7.110 -20.508 1.00 96.31 383 CYS A O 1
ATOM 3078 N N . LEU A 1 384 ? 19.116 -6.399 -18.902 1.00 96.81 384 LEU A N 1
ATOM 3079 C CA . LEU A 1 384 ? 19.868 -7.655 -18.765 1.00 96.81 384 LEU A CA 1
ATOM 3080 C C . LEU A 1 384 ? 18.981 -8.830 -18.320 1.00 96.81 384 LEU A C 1
ATOM 3082 O O . LEU A 1 384 ? 19.321 -9.989 -18.533 1.00 96.81 384 LEU A O 1
ATOM 3086 N N . PHE A 1 385 ? 17.824 -8.536 -17.723 1.00 96.00 385 PHE A N 1
ATOM 3087 C CA . PHE A 1 385 ? 16.836 -9.524 -17.291 1.00 96.00 385 PHE A CA 1
ATOM 3088 C C . PHE A 1 385 ? 15.625 -9.608 -18.236 1.00 96.00 385 PHE A C 1
ATOM 3090 O O . PHE A 1 385 ? 14.644 -10.286 -17.915 1.00 96.00 385 PHE A O 1
ATOM 3097 N N . GLY A 1 386 ? 15.659 -8.934 -19.393 1.00 94.69 386 GLY A N 1
ATOM 3098 C CA . GLY A 1 386 ? 14.524 -8.850 -20.318 1.00 94.69 386 GLY A CA 1
ATOM 3099 C C . GLY A 1 386 ? 13.335 -8.093 -19.716 1.00 94.69 386 GLY A C 1
ATOM 3100 O O . GLY A 1 386 ? 12.182 -8.519 -19.836 1.00 94.69 386 GLY A O 1
ATOM 3101 N N . MET A 1 387 ? 13.616 -7.018 -18.977 1.00 95.50 387 MET A N 1
ATOM 3102 C CA . MET A 1 387 ? 12.618 -6.168 -18.333 1.00 95.50 387 MET A CA 1
ATOM 3103 C C . MET A 1 387 ? 12.873 -4.694 -18.629 1.00 95.50 387 MET A C 1
ATOM 3105 O O . MET A 1 387 ? 13.994 -4.279 -18.912 1.00 95.50 387 MET A O 1
ATOM 3109 N N . THR A 1 388 ? 11.828 -3.887 -18.469 1.00 94.81 388 THR A N 1
ATOM 3110 C CA . THR A 1 388 ? 11.919 -2.429 -18.499 1.00 94.81 388 THR A CA 1
ATOM 3111 C C . THR A 1 388 ? 11.422 -1.891 -17.170 1.00 94.81 388 THR A C 1
ATOM 3113 O O . THR A 1 388 ? 10.310 -2.197 -16.741 1.00 94.81 388 THR A O 1
ATOM 3116 N N . VAL A 1 389 ? 12.254 -1.088 -16.514 1.00 95.81 389 VAL A N 1
ATOM 3117 C CA . VAL A 1 389 ? 11.903 -0.382 -15.281 1.00 95.81 389 VAL A CA 1
ATOM 3118 C C . VAL A 1 389 ? 11.985 1.109 -15.582 1.00 95.81 389 VAL A C 1
ATOM 3120 O O . VAL A 1 389 ? 13.094 1.632 -15.658 1.00 95.81 389 VAL A O 1
ATOM 3123 N N . PRO A 1 390 ? 10.862 1.807 -15.830 1.00 92.94 390 PRO A N 1
ATOM 3124 C CA . PRO A 1 390 ? 10.897 3.244 -16.056 1.00 92.94 390 PRO A CA 1
ATOM 3125 C C . PRO A 1 390 ? 11.328 3.972 -14.782 1.00 92.94 390 PRO A C 1
ATOM 3127 O O . PRO A 1 390 ? 10.806 3.720 -13.698 1.00 92.94 390 PRO A O 1
ATOM 3130 N N . TYR A 1 391 ? 12.271 4.896 -14.930 1.00 91.94 391 TYR A N 1
ATOM 3131 C CA . TYR A 1 391 ? 12.730 5.771 -13.863 1.00 91.94 391 TYR A CA 1
ATOM 3132 C C . TYR A 1 391 ? 13.181 7.093 -14.477 1.00 91.94 391 TYR A C 1
ATOM 3134 O O . TYR A 1 391 ? 13.953 7.108 -15.431 1.00 91.94 391 TYR A O 1
ATOM 3142 N N . ARG A 1 392 ? 12.661 8.198 -13.942 1.00 82.75 392 ARG A N 1
ATOM 3143 C CA . ARG A 1 392 ? 13.022 9.571 -14.335 1.00 82.75 392 ARG A CA 1
ATOM 3144 C C . ARG A 1 392 ? 13.481 10.398 -13.132 1.00 82.75 392 ARG A C 1
ATOM 3146 O O . ARG A 1 392 ? 13.492 11.620 -13.189 1.00 82.75 392 ARG A O 1
ATOM 3153 N N . GLY A 1 393 ? 13.774 9.731 -12.016 1.00 81.00 393 GLY A N 1
ATOM 3154 C CA . GLY A 1 393 ? 14.175 10.404 -10.789 1.00 81.00 393 GLY A CA 1
ATOM 3155 C C . GLY A 1 393 ? 15.610 10.929 -10.865 1.00 81.00 393 GLY A C 1
ATOM 3156 O O . GLY A 1 393 ? 16.389 10.519 -11.730 1.00 81.00 393 GLY A O 1
ATOM 3157 N N . PRO A 1 394 ? 15.990 11.814 -9.932 1.00 78.69 394 PRO A N 1
ATOM 3158 C CA . PRO A 1 394 ? 17.216 12.590 -10.052 1.00 78.69 394 PRO A CA 1
ATOM 3159 C C . PRO A 1 394 ? 18.494 11.816 -9.700 1.00 78.69 394 PRO A C 1
ATOM 3161 O O . PRO A 1 394 ? 19.607 12.287 -9.929 1.00 78.69 394 PRO A O 1
ATOM 3164 N N . HIS A 1 395 ? 18.369 10.633 -9.098 1.00 81.56 395 HIS A N 1
ATOM 3165 C CA . HIS A 1 395 ? 19.514 9.902 -8.560 1.00 81.56 395 HIS A CA 1
ATOM 3166 C C . HIS A 1 395 ? 20.145 8.953 -9.569 1.00 81.56 395 HIS A C 1
ATOM 3168 O O . HIS A 1 395 ? 19.458 8.164 -10.216 1.00 81.56 395 HIS A O 1
ATOM 3174 N N . ARG A 1 396 ? 21.479 8.965 -9.605 1.00 88.00 396 ARG A N 1
ATOM 3175 C CA . ARG A 1 396 ? 22.287 7.921 -10.239 1.00 88.00 396 ARG A CA 1
ATOM 3176 C C . ARG A 1 396 ? 22.431 6.720 -9.294 1.00 88.00 396 ARG A C 1
ATOM 3178 O O . ARG A 1 396 ? 22.425 6.913 -8.076 1.00 88.00 396 ARG A O 1
ATOM 3185 N N . PRO A 1 397 ? 22.566 5.493 -9.824 1.00 91.19 397 PRO A N 1
ATOM 3186 C CA . PRO A 1 397 ? 22.738 4.312 -8.988 1.00 91.19 397 PRO A CA 1
ATOM 3187 C C . PRO A 1 397 ? 24.065 4.359 -8.226 1.00 91.19 397 PRO A C 1
ATOM 3189 O O . PRO A 1 397 ? 25.113 4.620 -8.819 1.00 91.19 397 PRO A O 1
ATOM 3192 N N . ARG A 1 398 ? 24.024 4.065 -6.923 1.00 92.06 398 ARG A N 1
ATOM 3193 C CA . ARG A 1 398 ? 25.220 3.819 -6.102 1.00 92.06 398 ARG A CA 1
ATOM 3194 C C . ARG A 1 398 ? 25.773 2.419 -6.384 1.00 92.06 398 ARG A C 1
ATOM 3196 O O . ARG A 1 398 ? 25.072 1.571 -6.937 1.00 92.06 398 ARG A O 1
ATOM 3203 N N . TRP A 1 399 ? 27.000 2.138 -5.942 1.00 93.38 399 TRP A N 1
ATOM 3204 C CA . TRP A 1 399 ? 27.617 0.811 -6.095 1.00 93.38 399 TRP A CA 1
ATOM 3205 C C . TRP A 1 399 ? 26.734 -0.309 -5.511 1.00 93.38 399 TRP A C 1
ATOM 3207 O O . TRP A 1 399 ? 26.508 -1.329 -6.159 1.00 93.38 399 TRP A O 1
ATOM 3217 N N . ASN A 1 400 ? 26.144 -0.089 -4.332 1.00 93.12 400 ASN A N 1
ATOM 3218 C CA . ASN A 1 400 ? 25.273 -1.060 -3.673 1.00 93.12 400 ASN A CA 1
ATOM 3219 C C . ASN A 1 400 ? 23.906 -1.179 -4.361 1.00 93.12 400 ASN A C 1
ATOM 3221 O O . ASN A 1 400 ? 23.292 -2.242 -4.308 1.00 93.12 400 ASN A O 1
ATOM 3225 N N . ASP A 1 401 ? 23.438 -0.132 -5.051 1.00 94.38 401 ASP A N 1
ATOM 3226 C CA . ASP A 1 401 ? 22.215 -0.215 -5.850 1.00 94.38 401 ASP A CA 1
ATOM 3227 C C . ASP A 1 401 ? 22.421 -1.117 -7.078 1.00 94.38 401 ASP A C 1
ATOM 3229 O O . ASP A 1 401 ? 21.523 -1.886 -7.424 1.00 94.38 401 ASP A O 1
ATOM 3233 N N . LEU A 1 402 ? 23.610 -1.072 -7.697 1.00 95.25 402 LEU A N 1
ATOM 3234 C CA . LEU A 1 402 ? 23.982 -1.940 -8.822 1.00 95.25 402 LEU A CA 1
ATOM 3235 C C . LEU A 1 402 ? 24.119 -3.407 -8.404 1.00 95.25 402 LEU A C 1
ATOM 3237 O O . LEU A 1 402 ? 23.664 -4.282 -9.133 1.00 95.25 402 LEU A O 1
ATOM 3241 N N . LEU A 1 403 ? 24.686 -3.682 -7.227 1.00 95.56 403 LEU A N 1
ATOM 3242 C CA . LEU A 1 403 ? 24.764 -5.046 -6.691 1.00 95.56 403 LEU A CA 1
ATOM 3243 C C . LEU A 1 403 ? 23.404 -5.554 -6.191 1.00 95.56 403 LEU A C 1
ATOM 3245 O O . LEU A 1 403 ? 23.089 -6.735 -6.323 1.00 95.56 403 LEU A O 1
ATOM 3249 N N . GLY A 1 404 ? 22.583 -4.670 -5.618 1.00 95.38 404 GLY A N 1
ATOM 3250 C CA . GLY A 1 404 ? 21.282 -5.027 -5.056 1.00 95.38 404 GLY A CA 1
ATOM 3251 C C . GLY A 1 404 ? 20.203 -5.250 -6.114 1.00 95.38 404 GLY A C 1
ATOM 3252 O O . GLY A 1 404 ? 19.352 -6.116 -5.943 1.00 95.38 404 GLY A O 1
ATOM 3253 N N . ALA A 1 405 ? 20.227 -4.505 -7.223 1.00 96.12 405 ALA A N 1
ATOM 3254 C CA . ALA A 1 405 ? 19.197 -4.582 -8.261 1.00 96.12 405 ALA A CA 1
ATOM 3255 C C . ALA A 1 405 ? 18.994 -5.998 -8.853 1.00 96.12 405 ALA A C 1
ATOM 3257 O O . ALA A 1 405 ? 17.841 -6.438 -8.913 1.00 96.12 405 ALA A O 1
ATOM 3258 N N . PRO A 1 406 ? 20.048 -6.759 -9.219 1.00 97.00 406 PRO A N 1
ATOM 3259 C CA . PRO A 1 406 ? 19.924 -8.157 -9.635 1.00 97.00 406 PRO A CA 1
ATOM 3260 C C . PRO A 1 406 ? 19.188 -9.046 -8.629 1.00 97.00 406 PRO A C 1
ATOM 3262 O O . PRO A 1 406 ? 18.462 -9.950 -9.042 1.00 97.00 406 PRO A O 1
ATOM 3265 N N . LEU A 1 407 ? 19.318 -8.774 -7.324 1.00 96.25 407 LEU A N 1
ATOM 3266 C CA . LEU A 1 407 ? 18.675 -9.567 -6.271 1.00 96.25 407 LEU A CA 1
ATOM 3267 C C . LEU A 1 407 ? 17.148 -9.389 -6.221 1.00 96.25 407 LEU A C 1
ATOM 3269 O O . LEU A 1 407 ? 16.447 -10.223 -5.657 1.00 96.25 407 LEU A O 1
ATOM 3273 N N . PHE A 1 408 ? 16.626 -8.332 -6.846 1.00 96.25 408 PHE A N 1
ATOM 3274 C CA . PHE A 1 408 ? 15.190 -8.126 -7.047 1.00 96.25 408 PHE A CA 1
ATOM 3275 C C . PHE A 1 408 ? 14.738 -8.584 -8.435 1.00 96.25 408 PHE A C 1
ATOM 3277 O O . PHE A 1 408 ? 13.691 -9.211 -8.580 1.00 96.25 408 PHE A O 1
ATOM 3284 N N . LEU A 1 409 ? 15.524 -8.285 -9.473 1.00 97.25 409 LEU A N 1
ATOM 3285 C CA . LEU A 1 409 ? 15.157 -8.559 -10.864 1.00 97.25 409 LEU A CA 1
ATOM 3286 C C . LEU A 1 409 ? 15.184 -10.057 -11.193 1.00 97.25 409 LEU A C 1
ATOM 3288 O O . LEU A 1 409 ? 14.278 -10.557 -11.866 1.00 97.25 409 LEU A O 1
ATOM 3292 N N . LEU A 1 410 ? 16.185 -10.791 -10.694 1.00 96.38 410 LEU A N 1
ATOM 3293 C CA . LEU A 1 410 ? 16.350 -12.212 -10.991 1.00 96.38 410 LEU A CA 1
ATOM 3294 C C . LEU A 1 410 ? 15.183 -13.061 -10.457 1.00 96.38 410 LEU A C 1
ATOM 3296 O O . LEU A 1 410 ? 14.604 -13.804 -11.251 1.00 96.38 410 LEU A O 1
ATOM 3300 N N . PRO A 1 411 ? 14.750 -12.959 -9.185 1.00 95.94 411 PRO A N 1
ATOM 3301 C CA . PRO A 1 411 ? 13.621 -13.754 -8.706 1.00 95.94 411 PRO A CA 1
ATOM 3302 C C . PRO A 1 411 ? 12.308 -13.431 -9.422 1.00 95.94 411 PRO A C 1
ATOM 3304 O O . PRO A 1 411 ? 11.532 -14.341 -9.731 1.00 95.94 411 PRO A O 1
ATOM 3307 N N . VAL A 1 412 ? 12.072 -12.159 -9.765 1.00 96.19 412 VAL A N 1
ATOM 3308 C CA . VAL A 1 412 ? 10.914 -11.771 -10.586 1.00 96.19 412 VAL A CA 1
ATOM 3309 C C . VAL A 1 412 ? 10.996 -12.423 -11.965 1.00 96.19 412 VAL A C 1
ATOM 3311 O O . VAL A 1 412 ? 9.997 -12.932 -12.470 1.00 96.19 412 VAL A O 1
ATOM 3314 N N . ARG A 1 413 ? 12.188 -12.482 -12.570 1.00 95.75 413 ARG A N 1
ATOM 3315 C CA . ARG A 1 413 ? 12.396 -13.118 -13.878 1.00 95.75 413 ARG A CA 1
ATOM 3316 C C . ARG A 1 413 ? 12.179 -14.625 -13.827 1.00 95.75 413 ARG A C 1
ATOM 3318 O O . ARG A 1 413 ? 11.541 -15.173 -14.729 1.00 95.75 413 ARG A O 1
ATOM 3325 N N . LEU A 1 414 ? 12.720 -15.280 -12.804 1.00 95.12 414 LEU A N 1
ATOM 3326 C CA . LEU A 1 414 ? 12.634 -16.726 -12.612 1.00 95.12 414 LEU A CA 1
ATOM 3327 C C . LEU A 1 414 ? 11.202 -17.156 -12.301 1.00 95.12 414 LEU A C 1
ATOM 3329 O O . LEU A 1 414 ? 10.724 -18.141 -12.858 1.00 95.12 414 LEU A O 1
ATOM 3333 N N . SER A 1 415 ? 10.480 -16.379 -11.493 1.00 95.12 415 SER A N 1
ATOM 3334 C CA . SER A 1 415 ? 9.090 -16.678 -11.137 1.00 95.12 415 SER A CA 1
ATOM 3335 C C . SER A 1 415 ? 8.082 -16.500 -12.277 1.00 95.12 415 SER A C 1
ATOM 3337 O O . SER A 1 415 ? 6.952 -16.961 -12.154 1.00 95.12 415 SER A O 1
ATOM 3339 N N . ARG A 1 416 ? 8.476 -15.937 -13.431 1.00 91.62 416 ARG A N 1
ATOM 3340 C CA . ARG A 1 416 ? 7.661 -16.018 -14.661 1.00 91.62 416 ARG A CA 1
ATOM 3341 C C . ARG A 1 416 ? 7.546 -17.451 -15.194 1.00 91.62 416 ARG A C 1
ATOM 3343 O O . ARG A 1 416 ? 6.586 -17.758 -15.891 1.00 91.62 416 ARG A O 1
ATOM 3350 N N . SER A 1 417 ? 8.508 -18.322 -14.876 1.00 93.12 417 SER A N 1
ATOM 3351 C CA . SER A 1 417 ? 8.474 -19.742 -15.225 1.00 93.12 417 SER A CA 1
ATOM 3352 C C . SER A 1 417 ? 7.995 -20.573 -14.039 1.00 93.12 417 SER A C 1
ATOM 3354 O O . SER A 1 417 ? 8.667 -20.656 -13.009 1.00 93.12 417 SER A O 1
ATOM 3356 N N . ASP A 1 418 ? 6.878 -21.281 -14.209 1.00 89.00 418 ASP A N 1
ATOM 3357 C CA . ASP A 1 418 ? 6.328 -22.143 -13.156 1.00 89.00 418 ASP A CA 1
ATOM 3358 C C . ASP A 1 418 ? 7.246 -23.337 -12.819 1.00 89.00 418 ASP A C 1
ATOM 3360 O O . ASP A 1 418 ? 7.130 -23.925 -11.743 1.00 89.00 418 ASP A O 1
ATOM 3364 N N . ARG A 1 419 ? 8.195 -23.703 -13.696 1.00 92.94 419 ARG A N 1
ATOM 3365 C CA . ARG A 1 419 ? 9.245 -24.695 -13.392 1.00 92.94 419 ARG A CA 1
ATOM 3366 C C . ARG A 1 419 ? 10.246 -24.139 -12.378 1.00 92.94 419 ARG A C 1
ATOM 3368 O O . ARG A 1 419 ? 10.462 -24.756 -11.337 1.00 92.94 419 ARG A O 1
ATOM 3375 N N . TRP A 1 420 ? 10.820 -22.970 -12.662 1.00 94.06 420 TRP A N 1
ATOM 3376 C CA . TRP A 1 420 ? 11.821 -22.339 -11.799 1.00 94.06 420 TRP A CA 1
ATOM 3377 C C . TRP A 1 420 ? 11.232 -21.868 -10.472 1.00 94.06 420 TRP A C 1
ATOM 3379 O O . TRP A 1 420 ? 11.840 -22.084 -9.427 1.00 94.06 420 TRP A O 1
ATOM 3389 N N . ALA A 1 421 ? 10.021 -21.308 -10.485 1.00 92.25 421 ALA A N 1
ATOM 3390 C CA . ALA A 1 421 ? 9.325 -20.933 -9.259 1.00 92.25 421 ALA A CA 1
ATOM 3391 C C . ALA A 1 421 ? 9.130 -22.134 -8.320 1.00 92.25 421 ALA A C 1
ATOM 3393 O O . ALA A 1 421 ? 9.468 -22.058 -7.139 1.00 92.25 421 ALA A O 1
ATOM 3394 N N . ARG A 1 422 ? 8.652 -23.272 -8.850 1.00 91.56 422 ARG A N 1
ATOM 3395 C CA . ARG A 1 422 ? 8.490 -24.510 -8.070 1.00 91.56 422 ARG A CA 1
ATOM 3396 C C . ARG A 1 422 ? 9.818 -25.030 -7.534 1.00 91.56 422 ARG A C 1
ATOM 3398 O O . ARG A 1 422 ? 9.860 -25.463 -6.388 1.00 91.56 422 ARG A O 1
ATOM 3405 N N . PHE A 1 423 ? 10.884 -24.971 -8.332 1.00 94.25 423 PHE A N 1
ATOM 3406 C CA . PHE A 1 423 ? 12.222 -25.346 -7.880 1.00 94.25 423 PHE A CA 1
ATOM 3407 C C . PHE A 1 423 ? 12.656 -24.506 -6.669 1.00 94.25 423 PHE A C 1
ATOM 3409 O O . PHE A 1 423 ? 12.942 -25.068 -5.616 1.00 94.25 423 PHE A O 1
ATOM 3416 N N . ILE A 1 424 ? 12.590 -23.172 -6.767 1.00 94.19 424 ILE A N 1
ATOM 3417 C CA . ILE A 1 424 ? 12.971 -22.260 -5.674 1.00 94.19 424 ILE A CA 1
ATOM 3418 C C . ILE A 1 424 ? 12.105 -22.493 -4.429 1.00 94.19 424 ILE A C 1
ATOM 3420 O O . ILE A 1 424 ? 12.617 -22.535 -3.313 1.00 94.19 424 ILE A O 1
ATOM 3424 N N . MET A 1 425 ? 10.792 -22.676 -4.597 1.00 93.75 425 MET A N 1
ATOM 3425 C CA . MET A 1 425 ? 9.880 -22.902 -3.471 1.00 93.75 425 MET A CA 1
ATOM 3426 C C . MET A 1 425 ? 10.083 -24.260 -2.780 1.00 93.75 425 MET A C 1
ATOM 3428 O O . MET A 1 425 ? 9.712 -24.392 -1.612 1.00 93.75 425 MET A O 1
ATOM 3432 N N . ARG A 1 426 ? 10.674 -25.252 -3.462 1.00 92.56 426 ARG A N 1
ATOM 3433 C CA . ARG A 1 426 ? 11.028 -26.565 -2.894 1.00 92.56 426 ARG A CA 1
ATOM 3434 C C . ARG A 1 426 ? 12.370 -26.575 -2.166 1.00 92.56 426 ARG A C 1
ATOM 3436 O O . ARG A 1 426 ? 12.589 -27.482 -1.369 1.00 92.56 426 ARG A O 1
ATOM 3443 N N . LEU A 1 427 ? 13.238 -25.587 -2.398 1.00 93.81 427 LEU A N 1
ATOM 3444 C CA . LEU A 1 427 ? 14.506 -25.490 -1.678 1.00 93.81 427 LEU A CA 1
ATOM 3445 C C . LEU A 1 427 ? 14.262 -25.407 -0.158 1.00 93.81 427 LEU A C 1
ATOM 3447 O O . LEU A 1 427 ? 13.343 -24.701 0.285 1.00 93.81 427 LEU A O 1
ATOM 3451 N N . PRO A 1 428 ? 15.088 -26.087 0.659 1.00 93.31 428 PRO A N 1
ATOM 3452 C CA . PRO A 1 428 ? 15.090 -25.892 2.100 1.00 93.31 428 PRO A CA 1
ATOM 3453 C C . PRO A 1 428 ? 15.229 -24.407 2.451 1.00 93.31 428 PRO A C 1
ATOM 3455 O O . PRO A 1 428 ? 16.135 -23.725 1.970 1.00 93.31 428 PRO A O 1
ATOM 3458 N N . LYS A 1 429 ? 14.344 -23.900 3.320 1.00 91.69 429 LYS A N 1
ATOM 3459 C CA . LYS A 1 429 ? 14.316 -22.480 3.720 1.00 91.69 429 LYS A CA 1
ATOM 3460 C C . LYS A 1 429 ? 15.686 -21.931 4.168 1.00 91.69 429 LYS A C 1
ATOM 3462 O O . LYS A 1 429 ? 15.983 -20.803 3.778 1.00 91.69 429 LYS A O 1
ATOM 3467 N N . PRO A 1 430 ? 16.536 -22.679 4.910 1.00 93.88 430 PRO A N 1
ATOM 3468 C CA . PRO A 1 430 ? 17.864 -22.197 5.296 1.00 93.88 430 PRO A CA 1
ATOM 3469 C C . PRO A 1 430 ? 18.753 -21.780 4.120 1.00 93.88 430 PRO A C 1
ATOM 3471 O O . PRO A 1 430 ? 19.495 -20.813 4.250 1.00 93.88 430 PRO A O 1
ATOM 3474 N N . LEU A 1 431 ? 18.621 -22.422 2.954 1.00 94.25 431 LEU A N 1
ATOM 3475 C CA . LEU A 1 431 ? 19.403 -22.077 1.759 1.00 94.25 431 LEU A CA 1
ATOM 3476 C C . LEU A 1 431 ? 18.984 -20.736 1.140 1.00 94.25 431 LEU A C 1
ATOM 3478 O O . LEU A 1 431 ? 19.759 -20.108 0.426 1.00 94.25 431 LEU A O 1
ATOM 3482 N N . LEU A 1 432 ? 17.765 -20.272 1.425 1.00 94.50 432 LEU A N 1
ATOM 3483 C CA . LEU A 1 432 ? 17.241 -19.002 0.922 1.00 94.50 432 LEU A CA 1
ATOM 3484 C C . LEU A 1 432 ? 17.638 -17.815 1.816 1.00 94.50 432 LEU A C 1
ATOM 3486 O O . LEU A 1 432 ? 17.591 -16.664 1.378 1.00 94.50 432 LEU A O 1
ATOM 3490 N N . TYR A 1 433 ? 18.030 -18.062 3.071 1.00 93.38 433 TYR A N 1
ATOM 3491 C CA . TYR A 1 433 ? 18.345 -16.992 4.018 1.00 93.38 433 TYR A CA 1
ATOM 3492 C C . TYR A 1 433 ? 19.604 -16.189 3.679 1.00 93.38 433 TYR A C 1
ATOM 3494 O O . TYR A 1 433 ? 19.505 -14.964 3.768 1.00 93.38 433 TYR A O 1
ATOM 3502 N N . PRO A 1 434 ? 20.735 -16.783 3.242 1.00 95.44 434 PRO A N 1
ATOM 3503 C CA . PRO A 1 434 ? 21.904 -16.011 2.821 1.00 95.44 434 PRO A CA 1
ATOM 3504 C C . PRO A 1 434 ? 21.579 -15.024 1.695 1.00 95.44 434 PRO A C 1
ATOM 3506 O O . PRO A 1 434 ? 21.965 -13.859 1.764 1.00 95.44 434 PRO A O 1
ATOM 3509 N N . TYR A 1 435 ? 20.775 -15.450 0.714 1.00 95.19 435 TYR A N 1
ATOM 3510 C CA . TYR A 1 435 ? 20.320 -14.591 -0.382 1.00 95.19 435 TYR A CA 1
ATOM 3511 C C . TYR A 1 435 ? 19.517 -13.388 0.130 1.00 95.19 435 TYR A C 1
ATOM 3513 O O . TYR A 1 435 ? 19.794 -12.240 -0.215 1.00 95.19 435 TYR A O 1
ATOM 3521 N N . ILE A 1 436 ? 18.548 -13.632 1.017 1.00 93.50 436 ILE A N 1
ATOM 3522 C CA . ILE A 1 436 ? 17.734 -12.570 1.623 1.00 93.50 436 ILE A CA 1
ATOM 3523 C C . ILE A 1 436 ? 18.578 -11.667 2.529 1.00 93.50 436 ILE A C 1
ATOM 3525 O O . ILE A 1 436 ? 18.311 -10.468 2.607 1.00 93.50 436 ILE A O 1
ATOM 3529 N N . ALA A 1 437 ? 19.563 -12.215 3.240 1.00 94.06 437 ALA A N 1
ATOM 3530 C CA . ALA A 1 437 ? 20.457 -11.452 4.103 1.00 94.06 437 ALA A CA 1
ATOM 3531 C C . ALA A 1 437 ? 21.322 -10.494 3.276 1.00 94.06 437 ALA A C 1
ATOM 3533 O O . ALA A 1 437 ? 21.353 -9.304 3.587 1.00 94.06 437 ALA A O 1
ATOM 3534 N N . LEU A 1 438 ? 21.915 -10.976 2.178 1.00 95.25 438 LEU A N 1
ATOM 3535 C CA . LEU A 1 438 ? 22.662 -10.153 1.227 1.00 95.25 438 LEU A CA 1
ATOM 3536 C C . LEU A 1 438 ? 21.776 -9.062 0.614 1.00 95.25 438 LEU A C 1
ATOM 3538 O O . LEU A 1 438 ? 22.145 -7.889 0.606 1.00 95.25 438 LEU A O 1
ATOM 3542 N N . MET A 1 439 ? 20.569 -9.426 0.174 1.00 93.44 439 MET A N 1
ATOM 3543 C CA . MET A 1 439 ? 19.601 -8.465 -0.355 1.00 93.44 439 MET A CA 1
ATOM 3544 C C . MET A 1 439 ? 19.278 -7.379 0.677 1.00 93.44 439 MET A C 1
ATOM 3546 O O . MET A 1 439 ? 19.304 -6.194 0.354 1.00 93.44 439 MET A O 1
ATOM 3550 N N . LYS A 1 440 ? 19.021 -7.767 1.933 1.00 90.50 440 LYS A N 1
ATOM 3551 C CA . LYS A 1 440 ? 18.736 -6.840 3.037 1.00 90.50 440 LYS A CA 1
ATOM 3552 C C . LYS A 1 440 ? 19.929 -5.965 3.396 1.00 90.50 440 LYS A C 1
ATOM 3554 O O . LYS A 1 440 ? 19.700 -4.815 3.745 1.00 90.50 440 LYS A O 1
ATOM 3559 N N . LEU A 1 441 ? 21.152 -6.486 3.321 1.00 92.81 441 LEU A N 1
ATOM 3560 C CA . LEU A 1 441 ? 22.382 -5.732 3.555 1.00 92.81 441 LEU A CA 1
ATOM 3561 C C . LEU A 1 441 ? 22.519 -4.605 2.523 1.00 92.81 441 LEU A C 1
ATOM 3563 O O . LEU A 1 441 ? 22.688 -3.449 2.898 1.00 92.81 441 LEU A O 1
ATOM 3567 N N . LEU A 1 442 ? 22.344 -4.921 1.235 1.00 92.31 442 LEU A N 1
ATOM 3568 C CA . LEU A 1 442 ? 22.496 -3.970 0.125 1.00 92.31 442 LEU A CA 1
ATOM 3569 C C . LEU A 1 442 ? 21.451 -2.844 0.112 1.00 92.31 442 LEU A C 1
ATOM 3571 O O . LEU A 1 442 ? 21.723 -1.768 -0.423 1.00 92.31 442 LEU A O 1
ATOM 3575 N N . ILE A 1 443 ? 20.302 -3.047 0.764 1.00 86.94 443 ILE A N 1
ATOM 3576 C CA . ILE A 1 443 ? 19.258 -2.026 0.964 1.00 86.94 443 ILE A CA 1
ATOM 3577 C C . ILE A 1 443 ? 19.237 -1.437 2.383 1.00 86.94 443 ILE A C 1
ATOM 3579 O O . ILE A 1 443 ? 18.211 -0.909 2.804 1.00 86.94 443 ILE A O 1
ATOM 3583 N N . ASN A 1 444 ? 20.330 -1.541 3.143 1.00 83.81 444 ASN A N 1
ATOM 3584 C CA . ASN A 1 444 ? 20.422 -1.003 4.506 1.00 83.81 444 ASN A CA 1
ATOM 3585 C C . ASN A 1 444 ? 21.433 0.147 4.654 1.00 83.81 444 ASN A C 1
ATOM 3587 O O . ASN A 1 444 ? 21.744 0.517 5.786 1.00 83.81 444 ASN A O 1
ATOM 3591 N N . PHE A 1 445 ? 21.923 0.702 3.541 1.00 69.56 445 PHE A N 1
ATOM 3592 C CA . PHE A 1 445 ? 22.866 1.826 3.497 1.00 69.56 445 PHE A CA 1
ATOM 3593 C C . PHE A 1 445 ? 22.140 3.165 3.554 1.00 69.56 445 PHE A C 1
ATOM 3595 O O . PHE A 1 445 ? 21.528 3.550 2.524 1.00 69.56 445 PHE A O 1
#

Sequence (445 aa):
MGVPTLLVGWSHKYLEVLDMFQLGEWQMDYSRFSLDAICDRFRDLVHREQEVRQKIAAHLPAVTKSSERNWDLAAELLSAPIIRPEPKRPFGSREGAEFWLGAFDQCFIGHAGDEQIREGAASGGVVSAVLIHLLETGRIEGALVSRLIAKDGRLQPHTWLAHTREETLSARTSIYLDFPLARHLLSLKDFPGRFAVVALPCQLKALRRMEQKHPELRARIAFRLGLLCGHASHRKLLDKLLERKGIPQNQIADFAFRKGHWRGRTYVRMSDGAEITFPYLDFGLYQNLWLYCAPRCLACDDHFAEHSDMSFGDAWLPELKSHPIKHSIFLSRNPESTAVLQEMIAHGTLAAEPADPFTFIRAQKRSLIYHKKNIAGRHRLACLFGMTVPYRGPHRPRWNDLLGAPLFLLPVRLSRSDRWARFIMRLPKPLLYPYIALMKLLINF

Radius of gyration: 29.42 Å; chains: 1; bounding box: 52×60×94 Å

Secondary structure (DSSP, 8-state):
------EES--HHHHHHHHHTT-GGGEE-GGG--HHHHHHHHHHHHHTHHHHHHHHHHHHHHHHHHHHHHHHHHHHHHHSPP-PPPP-PPTTSHHHHHHHH-S-S-EEEEEES-HHHHHT-SSSSHHHHHHHHHHHTTS-SEEEEEEEEEETTEEEEEEEEE-SHHHHHHT-S---B----HHHHHHGGGSSS-EEEEE-HHHHHHHHHHHHH-HHHHHHEEEEEEEP-S-PBPHHHHHHHHHHTT--GGGEEEEEEEESSTT-EEEEEETTS-EEEEETHHHHHHHHTTTTB-GGGGG---SS-TTSSEEEEE---GGGSS-SSPPEEEEESSHHHHHHHHHHHHTTSEEEEE--HHHHHHHHHHHHHIIIIIHHHHHHHGGGGT-------SPPPPHHHHHHHHHHHHHHHHHTSHHHHHHHHHS-HHHHHHHHHHHHHHT--